Protein AF-A0A2V9VPA1-F1 (afdb_monomer)

Secondary structure (DSSP, 8-state):
-PPTT----SHHHHHTT----SS-SGGGTTGGGSHHHHHTT----SSSHHHHHHHHHTTSS-HHHHHHHHHHHHHHHHHTTTTTS---S----S-HHHHHHHHHHHHHH-EEEEEGGG--S--TTT-SEEEEESTTTSS---S-SGGG----S----HHHHHHHHHGGGSEEEEE--SPPTTT-GGG-SHHHHHHHHHHHHHHHHTSSEEEEEEE--TTTSBTTB--S-SSPSTTHHHHHHHHHHH-SSEEEEEE-SS----TTTTTT-SEEEE-----TTHHHHHHHHHHTSS------SSPBPSSGGGSTTTTTSS-BTTB---TTTT--THHHHHHHTPPPSB-TT--B-SS-EEEEEEEEE-SS--TT---EEEEEEEE-SSS-EEEEEEEEE--TT-SS---S-EEEEEEEEEE--

pLDDT: mean 95.78, std 4.37, range [66.31, 98.94]

Sequence (421 aa):
VSDWGSTYSSAATVNAGMDLEMPGGTPMEEWLKEPDTIAAGNGGGWLAPEKVLPEVRSGKISTATIDDNVGHILRVIFVSGQFDKPHTATGEIDTAKQRALARKASDESIVLLKNNGDILPLDPSKIHSLVVIGPNAAIARTGGGGSSLVVPKYSVSPLKGIQDRAGERVKVSYALGVSMEGEDPAKDTAEARTQLIEQAARAAATADAAVIVVGRSAKLESEDFDIKSLELPAGQDDLIDAVANANKNTVVVINAGGPVTMSRWIGKVPAVLDLWYGGEEGGNAIADVLFGDANPSGKLPVSFVKQWKDSPAYGHYPGENLQVDYAEGIYVGYRYFDKRNIEPLFPFGYGLSYTKFDYSDLKVSPDKVAPGQPVGVTLRVRNSGSRAGAEVVELYLHDAHSTVDRPIQELKGFRRVVLAP

Nearest PDB structures (foldseek):
  5wab-assembly1_A  TM=9.375E-01  e=1.633E-28  Bifidobacterium adolescentis ATCC 15703
  3u48-assembly1_A  TM=7.900E-01  e=9.984E-26  compost metagenome
  3u4a-assembly1_A  TM=7.963E-01  e=1.635E-25  compost metagenome
  5xxl-assembly1_B  TM=8.245E-01  e=5.176E-24  Bacteroides thetaiotaomicron VPI-5482
  5xxm-assembly1_A  TM=8.087E-01  e=5.468E-24  Bacteroides thetaiotaomicron VPI-5482

Mean predicted aligned error: 4.44 Å

Radius of gyration: 26.09 Å; Cα contacts (8 Å, |Δi|>4): 795; chains: 1; bounding box: 58×65×69 Å

Structure (mmCIF, N/CA/C/O backbone):
data_AF-A0A2V9VPA1-F1
#
_entry.id   AF-A0A2V9VPA1-F1
#
loop_
_atom_site.group_PDB
_atom_site.id
_atom_site.type_symbol
_atom_site.label_atom_id
_atom_site.label_alt_id
_atom_site.label_comp_id
_atom_site.label_asym_id
_atom_site.label_entity_id
_atom_site.label_seq_id
_atom_site.pdbx_PDB_ins_code
_atom_site.Cartn_x
_atom_site.Cartn_y
_atom_site.Cartn_z
_atom_site.occupancy
_atom_site.B_iso_or_equiv
_atom_site.auth_seq_id
_atom_site.auth_comp_id
_atom_site.auth_asym_id
_atom_site.auth_atom_id
_atom_site.pdbx_PDB_model_num
ATOM 1 N N . VAL A 1 1 ? 12.686 3.930 -23.909 1.00 93.88 1 VAL A N 1
ATOM 2 C CA . VAL A 1 1 ? 12.468 5.327 -23.458 1.00 93.88 1 VAL A CA 1
ATOM 3 C C . VAL A 1 1 ? 13.257 5.549 -22.178 1.00 93.88 1 VAL A C 1
ATOM 5 O O . VAL A 1 1 ? 13.336 4.604 -21.399 1.00 93.88 1 VAL A O 1
ATOM 8 N N . SER A 1 2 ? 13.877 6.715 -21.997 1.00 94.25 2 SER A N 1
ATOM 9 C CA . SER A 1 2 ? 14.605 7.058 -20.768 1.00 94.25 2 SER A CA 1
ATOM 10 C C . SER A 1 2 ? 13.653 7.540 -19.672 1.00 94.25 2 SER A C 1
ATOM 12 O O . SER A 1 2 ? 12.541 7.975 -19.969 1.00 94.25 2 SER A O 1
ATOM 14 N N . ASP A 1 3 ? 14.109 7.515 -18.421 1.00 92.81 3 ASP A N 1
ATOM 15 C CA . ASP A 1 3 ? 13.508 8.342 -17.370 1.00 92.81 3 ASP A CA 1
ATOM 16 C C . ASP A 1 3 ? 13.887 9.821 -17.576 1.00 92.81 3 ASP A C 1
ATOM 18 O O . ASP A 1 3 ? 14.811 10.114 -18.353 1.00 92.81 3 ASP A O 1
ATOM 22 N N . TRP A 1 4 ? 13.210 10.744 -16.893 1.00 90.38 4 TRP A N 1
ATOM 23 C CA . TRP A 1 4 ? 13.424 12.184 -17.030 1.00 90.38 4 TRP A CA 1
ATOM 24 C C . TRP A 1 4 ? 14.863 12.582 -16.683 1.00 90.38 4 TRP A C 1
ATOM 26 O O . TRP A 1 4 ? 15.338 12.377 -15.572 1.00 90.38 4 TRP A O 1
ATOM 36 N N . GLY A 1 5 ? 15.583 13.135 -17.663 1.00 88.56 5 GLY A N 1
ATOM 37 C CA . GLY A 1 5 ? 16.947 13.638 -17.479 1.00 88.56 5 GLY A CA 1
ATOM 38 C C . GLY A 1 5 ? 18.022 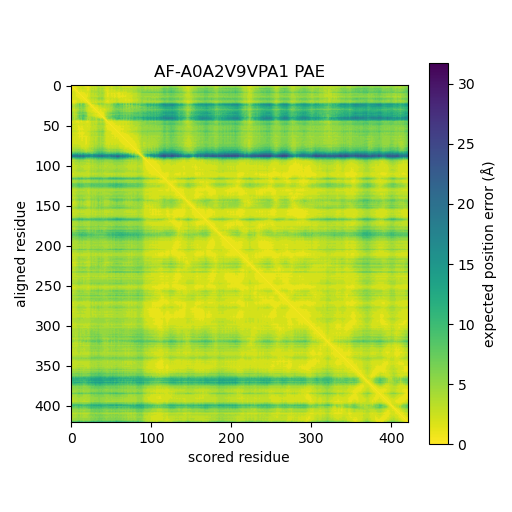12.550 -17.377 1.00 88.56 5 GLY A C 1
ATOM 39 O O . GLY A 1 5 ? 19.191 12.872 -17.186 1.00 88.56 5 GLY A O 1
ATOM 40 N N . SER A 1 6 ? 17.665 11.273 -17.553 1.00 90.94 6 SER A N 1
ATOM 41 C CA . SER A 1 6 ? 18.582 10.130 -17.379 1.00 90.94 6 SER A CA 1
ATOM 42 C C . SER A 1 6 ? 19.432 9.794 -18.617 1.00 90.94 6 SER A C 1
ATOM 44 O O . SER A 1 6 ? 20.122 8.772 -18.658 1.00 90.94 6 SER A O 1
ATOM 46 N N . THR A 1 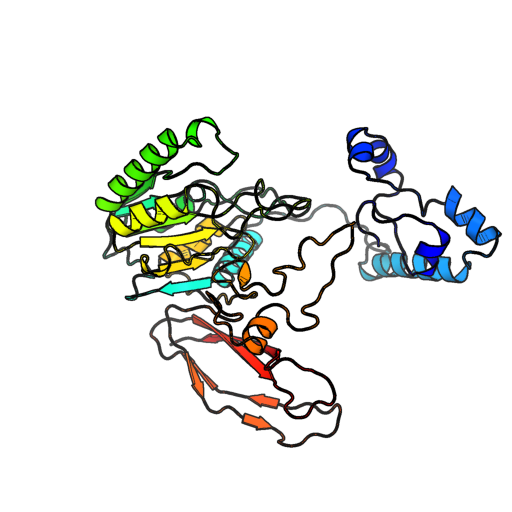7 ? 19.397 10.641 -19.649 1.00 92.06 7 THR A N 1
ATOM 47 C CA . THR A 1 7 ? 20.222 10.480 -20.852 1.00 92.06 7 THR A CA 1
ATOM 48 C C . THR A 1 7 ? 21.462 11.369 -20.762 1.00 92.06 7 THR A C 1
ATOM 50 O O . THR A 1 7 ? 21.348 12.556 -20.478 1.00 92.06 7 THR A O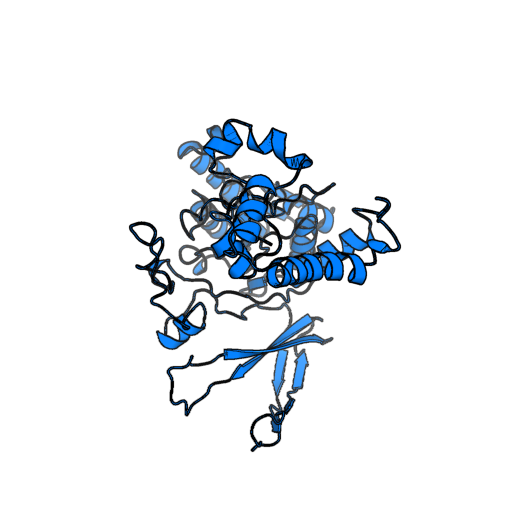 1
ATOM 53 N N . TYR A 1 8 ? 22.648 10.804 -21.030 1.00 90.88 8 TYR A N 1
ATOM 54 C CA . TYR A 1 8 ? 23.942 11.501 -20.886 1.00 90.88 8 TYR A CA 1
ATOM 55 C C . TYR A 1 8 ? 24.895 11.321 -22.077 1.00 90.88 8 TYR A C 1
ATOM 57 O O . TYR A 1 8 ? 26.062 11.707 -22.014 1.00 90.88 8 TYR A O 1
ATOM 65 N N . SER A 1 9 ? 24.440 10.685 -23.159 1.00 94.75 9 SER A N 1
ATOM 66 C CA . SER A 1 9 ? 25.251 10.471 -24.358 1.00 94.75 9 SER A CA 1
ATOM 67 C C . SER A 1 9 ? 24.378 10.253 -25.593 1.00 94.75 9 SER A C 1
ATOM 69 O O . SER A 1 9 ? 23.192 9.960 -25.472 1.00 94.75 9 SER A O 1
ATOM 71 N N . SER A 1 10 ? 24.975 10.373 -26.777 1.00 95.31 10 SER A N 1
ATOM 72 C CA . SER A 1 10 ? 24.297 10.138 -28.055 1.00 95.31 10 SER A CA 1
ATOM 73 C C . SER A 1 10 ? 24.556 8.698 -28.531 1.00 95.31 10 SER A C 1
ATOM 75 O O . SER A 1 10 ? 23.767 7.808 -28.222 1.00 95.31 10 SER A O 1
ATOM 77 N N . ALA A 1 11 ? 25.684 8.409 -29.188 1.00 97.06 11 ALA A N 1
ATOM 78 C CA . ALA A 1 11 ? 25.934 7.114 -29.827 1.00 97.06 11 ALA A CA 1
ATOM 79 C C . ALA A 1 11 ? 25.907 5.935 -28.861 1.00 97.06 11 ALA A C 1
ATOM 81 O O . ALA A 1 11 ? 25.334 4.901 -29.191 1.00 97.06 11 ALA A O 1
ATOM 82 N N . ALA A 1 12 ? 26.509 6.067 -27.676 1.00 97.31 12 ALA A N 1
ATOM 83 C CA . ALA A 1 12 ? 26.502 4.979 -26.702 1.00 97.31 12 ALA A CA 1
ATOM 84 C C . ALA A 1 12 ? 25.074 4.669 -26.228 1.00 97.31 12 ALA A C 1
ATOM 86 O O . ALA A 1 12 ? 24.706 3.502 -26.155 1.00 97.31 12 ALA A O 1
ATOM 87 N N . THR A 1 13 ? 24.248 5.692 -26.000 1.00 95.94 13 THR A N 1
ATOM 88 C CA . THR A 1 13 ? 22.843 5.522 -25.615 1.00 95.94 13 THR A CA 1
ATOM 89 C C . THR A 1 13 ? 21.992 4.931 -26.746 1.00 95.94 13 THR A C 1
ATOM 91 O O . THR A 1 13 ? 21.257 3.974 -26.509 1.00 95.94 13 THR A O 1
ATOM 94 N N . VAL A 1 14 ? 22.125 5.429 -27.981 1.00 96.56 14 VAL A N 1
ATOM 95 C CA . VAL A 1 14 ? 21.390 4.895 -29.146 1.00 96.56 14 VAL A CA 1
ATOM 96 C C . VAL A 1 14 ? 21.765 3.438 -29.409 1.00 96.56 14 VAL A C 1
ATOM 98 O O . VAL A 1 14 ? 20.887 2.590 -29.546 1.00 96.56 14 VAL A O 1
ATOM 101 N N . ASN A 1 15 ? 23.063 3.123 -29.423 1.00 97.50 15 ASN A N 1
ATOM 102 C CA . ASN A 1 15 ? 23.553 1.767 -29.678 1.00 97.50 15 ASN A CA 1
ATOM 103 C C . ASN A 1 15 ? 23.253 0.791 -28.527 1.00 97.50 15 ASN A C 1
ATOM 105 O O . ASN A 1 15 ? 23.261 -0.417 -28.748 1.00 97.50 15 ASN A O 1
ATOM 109 N N . ALA A 1 16 ? 22.983 1.292 -27.317 1.00 96.25 16 ALA A N 1
ATOM 110 C CA . ALA A 1 16 ? 22.513 0.483 -26.194 1.00 96.25 16 ALA A CA 1
ATOM 111 C C . ALA A 1 16 ? 21.010 0.138 -26.279 1.00 96.25 16 ALA A C 1
ATOM 113 O O . ALA A 1 16 ? 20.519 -0.602 -25.429 1.00 96.25 16 ALA A O 1
ATOM 114 N N . GLY A 1 17 ? 20.287 0.645 -27.287 1.00 94.69 17 GLY A N 1
ATOM 115 C CA . GLY A 1 17 ? 18.868 0.349 -27.512 1.00 94.69 17 GLY A CA 1
ATOM 116 C C . GLY A 1 17 ? 17.899 1.351 -26.878 1.00 94.69 17 GLY A C 1
ATOM 117 O O . GLY A 1 17 ? 16.741 1.020 -26.642 1.00 94.69 17 GLY A O 1
ATOM 118 N N . MET A 1 18 ? 18.343 2.572 -26.563 1.00 94.69 18 MET A N 1
ATOM 119 C CA . MET A 1 18 ? 17.433 3.629 -26.116 1.00 94.69 18 MET A CA 1
ATOM 120 C C . MET A 1 18 ? 16.715 4.259 -27.317 1.00 94.69 18 MET A C 1
ATOM 122 O O . MET A 1 18 ? 17.329 4.981 -28.103 1.00 94.69 18 MET A O 1
ATOM 126 N N . ASP A 1 19 ? 15.404 4.035 -27.429 1.00 95.12 19 ASP A N 1
ATOM 127 C CA . ASP A 1 19 ? 14.632 4.553 -28.569 1.00 95.12 19 ASP A CA 1
ATOM 128 C C . ASP A 1 19 ? 14.269 6.045 -28.453 1.00 95.12 19 ASP A C 1
ATOM 130 O O . ASP A 1 19 ? 14.193 6.748 -29.456 1.00 95.12 19 ASP A O 1
ATOM 134 N N . LEU A 1 20 ? 14.005 6.528 -27.233 1.00 94.50 20 LEU A N 1
ATOM 135 C CA . LEU A 1 20 ? 13.420 7.849 -26.973 1.00 94.50 20 LEU A CA 1
ATOM 136 C C . LEU A 1 20 ? 14.001 8.461 -25.695 1.00 94.50 20 LEU A C 1
ATOM 138 O O . LEU A 1 20 ? 13.958 7.827 -24.640 1.00 94.50 20 LEU A O 1
ATOM 142 N N . GLU A 1 21 ? 14.500 9.690 -25.795 1.00 93.38 21 GLU A N 1
ATOM 143 C CA . GLU A 1 21 ? 14.953 10.510 -24.667 1.00 93.38 21 GLU A CA 1
ATOM 144 C C . GLU A 1 21 ? 13.780 11.290 -24.069 1.00 93.38 21 GLU A C 1
ATOM 146 O O . GLU A 1 21 ? 12.979 11.879 -24.797 1.00 93.38 21 GLU A O 1
ATOM 151 N N . MET A 1 22 ? 13.714 11.311 -22.740 1.00 93.38 22 MET A N 1
ATOM 152 C CA . MET A 1 22 ? 12.767 12.096 -21.959 1.00 93.38 22 MET A CA 1
ATOM 153 C C . MET A 1 22 ? 13.523 12.913 -20.900 1.00 93.38 22 MET A C 1
ATOM 155 O O . MET A 1 22 ? 14.440 12.387 -20.267 1.00 93.38 22 MET A O 1
ATOM 159 N N . PRO A 1 23 ? 13.139 14.175 -20.664 1.00 90.62 23 PRO A N 1
ATOM 160 C CA . PRO A 1 23 ? 12.239 14.972 -21.493 1.00 90.62 23 PRO A CA 1
ATOM 161 C C . PRO A 1 23 ? 12.897 15.359 -22.825 1.00 90.62 23 PRO A C 1
ATOM 163 O O . PRO A 1 23 ? 14.118 15.443 -22.941 1.00 90.62 23 PRO A O 1
ATOM 166 N N . GLY A 1 24 ? 12.083 15.633 -23.841 1.00 85.12 24 GLY A N 1
ATOM 167 C CA . GLY A 1 24 ? 12.592 16.013 -25.153 1.00 85.12 24 GLY A CA 1
ATOM 168 C C . GLY A 1 24 ? 11.516 16.547 -26.091 1.00 85.12 24 GLY A C 1
ATOM 169 O O . GLY A 1 24 ? 10.320 16.491 -25.805 1.00 85.12 24 GLY A O 1
ATOM 170 N N . GLY A 1 25 ? 11.967 17.064 -27.233 1.00 81.69 25 GLY A N 1
ATOM 171 C CA . GLY A 1 25 ? 11.111 17.662 -28.254 1.00 81.69 25 GLY A CA 1
ATOM 172 C C . GLY A 1 25 ? 10.679 19.098 -27.945 1.00 81.69 25 GLY A C 1
ATOM 173 O O . GLY A 1 25 ? 10.840 19.605 -26.837 1.00 81.69 25 GLY A O 1
ATOM 174 N N . THR A 1 26 ? 10.090 19.745 -28.952 1.00 83.19 26 THR A N 1
ATOM 175 C CA . THR A 1 26 ? 9.704 21.166 -28.920 1.00 83.19 26 THR A CA 1
ATOM 176 C C . THR A 1 26 ? 8.839 21.574 -27.720 1.00 83.19 26 THR A C 1
ATOM 178 O O . THR A 1 26 ? 9.097 22.640 -27.165 1.00 83.19 26 THR A O 1
ATOM 181 N N . PRO A 1 27 ? 7.860 20.770 -27.248 1.00 86.00 27 PRO A N 1
ATOM 182 C CA . PRO A 1 27 ? 7.058 21.148 -26.081 1.00 86.00 27 PRO A CA 1
ATOM 183 C C . PRO A 1 27 ? 7.864 21.329 -24.788 1.00 86.00 27 PRO A C 1
ATOM 185 O O . PRO A 1 27 ? 7.416 22.048 -23.900 1.00 86.00 27 PRO A O 1
ATOM 188 N N . MET A 1 28 ? 9.034 20.692 -24.678 1.00 89.50 28 MET A N 1
ATOM 189 C CA . MET A 1 28 ? 9.856 20.713 -23.465 1.00 89.50 28 MET A CA 1
ATOM 190 C C . MET A 1 28 ? 10.986 21.750 -23.513 1.00 89.50 28 MET A C 1
ATOM 192 O O . MET A 1 28 ? 11.668 21.938 -22.511 1.00 89.50 28 MET A O 1
ATOM 196 N N . GLU A 1 29 ? 11.197 22.438 -24.642 1.00 86.50 29 GLU A N 1
ATOM 197 C CA . GLU A 1 29 ? 12.330 23.359 -24.825 1.00 86.50 29 GLU A CA 1
ATOM 198 C C . GLU A 1 29 ? 12.322 24.538 -23.849 1.00 86.50 29 GLU A C 1
ATOM 200 O O . GLU A 1 29 ? 13.379 24.915 -23.350 1.00 86.50 29 GLU A O 1
ATOM 205 N N . GLU A 1 30 ? 11.158 25.131 -23.577 1.00 89.25 30 GLU A N 1
ATOM 206 C CA . GLU A 1 30 ? 11.059 26.249 -22.629 1.00 89.25 30 GLU A CA 1
ATOM 207 C C . GLU A 1 30 ? 11.243 25.775 -21.189 1.00 89.25 30 GLU A C 1
ATOM 209 O O . GLU A 1 30 ? 12.017 26.372 -20.445 1.00 89.25 30 GLU A O 1
ATOM 214 N N . TRP A 1 31 ? 10.630 24.645 -20.828 1.00 89.50 31 TRP A N 1
ATOM 215 C CA . TRP A 1 31 ? 10.780 24.048 -19.502 1.00 89.50 31 TRP A CA 1
ATOM 216 C C . TRP A 1 31 ? 12.240 23.674 -19.198 1.00 89.50 31 TRP A C 1
ATOM 218 O O . TRP A 1 31 ? 12.728 23.927 -18.100 1.00 89.50 31 TRP A O 1
ATOM 228 N N . LEU A 1 32 ? 12.978 23.156 -20.188 1.00 88.50 32 LEU A N 1
ATOM 229 C CA . LEU A 1 32 ? 14.410 22.844 -20.077 1.00 88.50 32 LEU A CA 1
ATOM 230 C C . LEU A 1 32 ? 15.304 24.079 -19.859 1.00 88.50 32 LEU A C 1
ATOM 232 O O . LEU A 1 32 ? 16.448 23.929 -19.433 1.00 88.50 32 LEU A O 1
ATOM 236 N N . LYS A 1 33 ? 14.816 25.290 -20.157 1.00 89.06 33 LYS A N 1
ATOM 237 C CA . LYS A 1 33 ? 15.540 26.553 -19.927 1.00 89.06 33 LYS A CA 1
ATOM 238 C C . LYS A 1 33 ? 15.224 27.173 -18.566 1.00 89.06 33 LYS A C 1
ATOM 240 O O . LYS A 1 33 ? 15.886 28.141 -18.186 1.00 89.06 33 LYS A O 1
ATOM 245 N N . GLU A 1 34 ? 14.221 26.666 -17.851 1.00 92.06 34 GLU A N 1
ATOM 246 C CA . GLU A 1 34 ? 13.852 27.199 -16.543 1.00 92.06 34 GLU A CA 1
ATOM 247 C C . GLU A 1 34 ? 15.002 26.995 -15.538 1.00 92.06 34 GLU A C 1
ATOM 249 O O . GLU A 1 34 ? 15.581 25.905 -15.477 1.00 92.06 34 GLU A O 1
ATOM 254 N N . PRO A 1 35 ? 15.351 28.017 -14.729 1.00 91.12 35 PRO A N 1
ATOM 255 C CA . PRO A 1 35 ? 16.440 27.911 -13.760 1.00 91.12 35 PRO A CA 1
ATOM 256 C C . PRO A 1 35 ? 16.285 26.739 -12.789 1.00 91.12 35 PRO A C 1
ATOM 258 O O . PRO A 1 35 ? 17.274 26.077 -12.487 1.00 91.12 35 PRO A O 1
ATOM 261 N N . ASP A 1 36 ? 15.058 26.460 -12.343 1.00 86.88 36 ASP A N 1
ATOM 262 C CA . ASP A 1 36 ? 14.770 25.374 -11.403 1.00 86.88 36 ASP A CA 1
ATOM 263 C C . ASP A 1 36 ? 14.970 23.999 -12.055 1.00 86.88 36 ASP A C 1
ATOM 265 O O . ASP A 1 36 ? 15.561 23.110 -11.446 1.00 86.88 36 ASP A O 1
ATOM 269 N N . THR A 1 37 ? 14.572 23.841 -13.321 1.00 84.12 37 THR A N 1
ATOM 270 C CA . THR A 1 37 ? 14.819 22.625 -14.111 1.00 84.12 37 THR A CA 1
ATOM 271 C C . THR A 1 37 ? 16.316 22.354 -14.243 1.00 84.12 37 THR A C 1
ATOM 273 O O . THR A 1 37 ? 16.776 21.243 -13.974 1.00 84.12 37 THR A O 1
ATOM 276 N N . ILE A 1 38 ? 17.090 23.386 -14.588 1.00 82.56 38 ILE A N 1
ATOM 277 C CA . ILE A 1 38 ? 18.551 23.296 -14.699 1.00 82.56 38 ILE A CA 1
ATOM 278 C C . ILE A 1 38 ? 19.176 22.970 -13.336 1.00 82.56 38 ILE A C 1
ATOM 280 O O . ILE A 1 38 ? 20.058 22.116 -13.249 1.00 82.56 38 ILE A O 1
ATOM 284 N N . ALA A 1 39 ? 18.720 23.626 -12.265 1.00 83.88 39 ALA A N 1
ATOM 285 C CA . ALA A 1 39 ? 19.216 23.404 -10.909 1.00 83.88 39 ALA A CA 1
ATOM 286 C C . ALA A 1 39 ? 18.921 21.985 -10.399 1.00 83.88 39 ALA A C 1
ATOM 288 O O . ALA A 1 39 ? 19.758 21.406 -9.709 1.00 83.88 39 ALA A O 1
ATOM 289 N N . ALA A 1 40 ? 17.783 21.405 -10.788 1.00 77.88 40 ALA A N 1
ATOM 290 C CA . ALA A 1 40 ? 17.419 20.016 -10.511 1.00 77.88 40 ALA A CA 1
ATOM 291 C C . ALA A 1 40 ? 18.216 18.992 -11.349 1.00 77.88 40 ALA A C 1
ATOM 293 O O . ALA A 1 40 ? 17.992 17.792 -11.230 1.00 77.88 40 ALA A O 1
ATOM 294 N N . GLY A 1 41 ? 19.134 19.442 -12.213 1.00 75.12 41 GLY A N 1
ATOM 295 C CA . GLY A 1 41 ? 19.945 18.567 -13.061 1.00 75.12 41 GLY A CA 1
ATOM 296 C C . GLY A 1 41 ? 19.174 17.943 -14.225 1.00 75.12 41 GLY A C 1
ATOM 297 O O . GLY A 1 41 ? 19.706 17.063 -14.903 1.00 75.12 41 GLY A O 1
ATOM 298 N N . ASN A 1 42 ? 17.946 18.401 -14.486 1.00 79.56 42 ASN A N 1
ATOM 299 C CA . ASN A 1 42 ? 17.180 17.956 -15.637 1.00 79.56 42 ASN A CA 1
ATOM 300 C C . ASN A 1 42 ? 17.826 18.487 -16.917 1.00 79.56 42 ASN A C 1
ATOM 302 O O . ASN A 1 42 ? 18.159 19.667 -17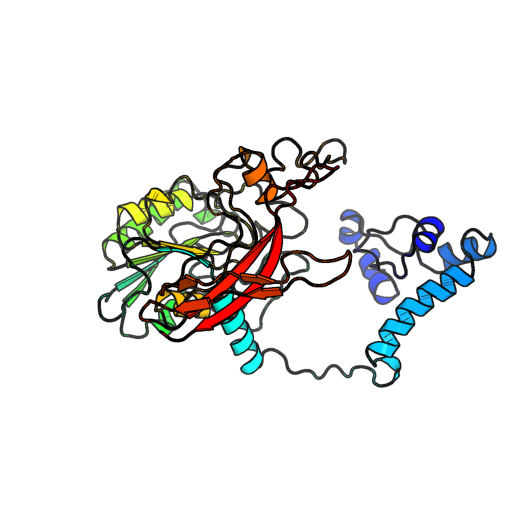.044 1.00 79.56 42 ASN A O 1
ATOM 306 N N . GLY A 1 43 ? 17.989 17.598 -17.887 1.00 79.50 43 GLY A N 1
ATOM 307 C CA . GLY A 1 43 ? 18.583 17.910 -19.175 1.00 79.50 43 GLY A CA 1
ATOM 308 C C . GLY A 1 43 ? 17.925 17.114 -20.289 1.00 79.50 43 GLY A C 1
ATOM 309 O O . GLY A 1 43 ? 17.175 16.172 -20.046 1.00 79.50 43 GLY A O 1
ATOM 310 N N . GLY A 1 44 ? 18.217 17.509 -21.521 1.00 84.94 44 GLY A N 1
ATOM 311 C CA . GLY A 1 44 ? 17.732 16.825 -22.709 1.00 84.94 44 GLY A CA 1
ATOM 312 C C . GLY A 1 44 ? 18.542 17.189 -23.947 1.00 84.94 44 GLY A C 1
ATOM 313 O O . GLY A 1 44 ? 19.518 17.948 -23.894 1.00 84.94 44 GLY A O 1
ATOM 314 N N . GLY A 1 45 ? 18.122 16.650 -25.086 1.00 88.12 45 GLY A N 1
ATOM 315 C CA . GLY A 1 45 ? 18.721 16.925 -26.384 1.00 88.12 45 GLY A CA 1
ATOM 316 C C . GLY A 1 45 ? 20.000 16.136 -26.647 1.00 88.12 45 GLY A C 1
ATOM 317 O O . GLY A 1 45 ? 20.811 16.537 -27.479 1.00 88.12 45 GLY A O 1
ATOM 318 N N . TRP A 1 46 ? 20.245 15.036 -25.936 1.00 92.06 46 TRP A N 1
ATOM 319 C CA . TRP A 1 46 ? 21.276 14.064 -26.304 1.00 92.06 46 TRP A CA 1
ATOM 320 C C . TRP A 1 46 ? 20.895 13.282 -27.552 1.00 92.06 46 TRP A C 1
ATOM 322 O O . TRP A 1 46 ? 21.765 12.992 -28.374 1.00 92.06 46 TRP A O 1
ATOM 332 N N . LEU A 1 47 ? 19.608 13.002 -27.736 1.00 93.38 47 LEU A N 1
ATOM 333 C CA . LEU A 1 47 ? 19.085 12.336 -28.923 1.00 93.38 47 LEU A CA 1
ATOM 334 C C . LEU A 1 47 ? 18.496 13.322 -29.941 1.00 93.38 47 LEU A C 1
ATOM 336 O O . LEU A 1 47 ? 17.780 12.926 -30.860 1.00 93.38 47 LEU A O 1
ATOM 340 N N . ALA A 1 48 ? 18.828 14.608 -29.816 1.00 90.81 48 ALA A N 1
ATOM 341 C CA . ALA A 1 48 ? 18.430 15.616 -30.783 1.00 90.81 48 ALA A CA 1
ATOM 342 C C . ALA A 1 48 ? 19.210 15.479 -32.111 1.00 90.81 48 ALA A C 1
ATOM 344 O O . ALA A 1 48 ? 20.371 15.035 -32.114 1.00 90.81 48 ALA A O 1
ATOM 345 N N . PRO A 1 49 ? 18.609 15.864 -33.256 1.00 91.69 49 PRO A N 1
ATOM 346 C CA . PRO A 1 49 ? 19.212 15.688 -34.579 1.00 91.69 49 PRO A CA 1
ATOM 347 C C . PRO A 1 49 ? 20.633 16.251 -34.703 1.00 91.69 49 PRO A C 1
ATOM 349 O O . PRO A 1 49 ? 21.492 15.642 -35.339 1.00 91.69 49 PRO A O 1
ATOM 352 N N . GLU A 1 50 ? 20.910 17.391 -34.079 1.00 92.38 50 GLU A N 1
ATOM 353 C CA . GLU A 1 50 ? 22.203 18.071 -34.089 1.00 92.38 50 GLU A CA 1
ATOM 354 C C . GLU A 1 50 ? 23.334 17.267 -33.440 1.00 92.38 50 GLU A C 1
ATOM 356 O O . GLU A 1 50 ? 24.489 17.459 -33.819 1.00 92.38 50 GLU A O 1
ATOM 361 N N . LYS A 1 51 ? 23.027 16.341 -32.521 1.00 93.38 51 LYS A N 1
ATOM 362 C CA . LYS A 1 51 ? 24.019 15.443 -31.909 1.00 93.38 51 LYS A CA 1
ATOM 363 C C . LYS A 1 51 ? 24.042 14.065 -32.565 1.00 93.38 51 LYS A C 1
ATOM 365 O O . LYS A 1 51 ? 25.119 13.530 -32.818 1.00 93.38 51 LYS A O 1
ATOM 370 N N . VAL A 1 52 ? 22.877 13.522 -32.922 1.00 95.62 52 VAL A N 1
ATOM 371 C CA . VAL A 1 52 ? 22.762 12.172 -33.502 1.00 95.62 52 VAL A CA 1
ATOM 372 C C . VAL A 1 52 ? 23.224 12.129 -34.961 1.00 95.62 52 VAL A C 1
ATOM 374 O O . VAL A 1 52 ? 23.961 11.225 -35.355 1.00 95.62 52 VAL A O 1
ATOM 377 N N . LEU A 1 53 ? 22.854 13.110 -35.793 1.00 96.62 53 LEU A N 1
ATOM 378 C CA . LEU A 1 53 ? 23.193 13.085 -37.223 1.00 96.62 53 LEU A CA 1
ATOM 379 C C . LEU A 1 53 ? 24.708 13.117 -37.498 1.00 96.62 53 LEU A C 1
ATOM 381 O O . LEU A 1 53 ? 25.147 12.392 -38.394 1.00 96.62 53 LEU A O 1
ATOM 385 N N . PRO A 1 54 ? 25.540 13.913 -36.793 1.00 97.94 54 PRO A N 1
ATOM 386 C CA . PRO A 1 54 ? 26.996 13.818 -36.925 1.00 97.94 54 PRO A CA 1
ATOM 387 C C . PRO A 1 54 ? 27.551 12.427 -36.589 1.00 97.94 54 PRO A C 1
ATOM 389 O O . PRO A 1 54 ? 28.504 11.964 -37.220 1.00 97.94 54 PRO A O 1
ATOM 392 N N . GLU A 1 55 ? 26.956 11.735 -35.623 1.00 97.94 55 GLU A N 1
ATOM 393 C CA . GLU A 1 55 ? 27.386 10.397 -35.216 1.00 97.94 55 GLU A CA 1
ATOM 394 C C . GLU A 1 55 ? 26.963 9.314 -36.207 1.00 97.94 55 GLU A C 1
ATOM 396 O O . GLU A 1 55 ? 27.743 8.401 -36.474 1.00 97.94 55 GLU A O 1
ATOM 401 N N . VAL A 1 56 ? 25.810 9.474 -36.859 1.00 97.88 56 VAL A N 1
ATOM 402 C CA . VAL A 1 56 ? 25.433 8.653 -38.019 1.00 97.88 56 VAL A CA 1
ATOM 403 C C . VAL A 1 56 ? 26.395 8.889 -39.186 1.00 97.88 56 VAL A C 1
ATOM 405 O O . VAL A 1 56 ? 26.942 7.943 -39.748 1.00 97.88 56 VAL A O 1
ATOM 408 N N . ARG A 1 57 ? 26.679 10.155 -39.531 1.00 97.94 57 ARG A N 1
ATOM 409 C CA . ARG A 1 57 ? 27.598 10.504 -40.636 1.00 97.94 57 ARG A CA 1
ATOM 410 C C . ARG A 1 57 ? 29.023 10.002 -40.416 1.00 97.94 57 ARG A C 1
ATOM 412 O O . ARG A 1 57 ? 29.700 9.662 -41.380 1.00 97.94 57 ARG A O 1
ATOM 419 N N . SER A 1 58 ? 29.480 9.979 -39.167 1.00 97.69 58 SER A N 1
ATOM 420 C CA . SER A 1 58 ? 30.799 9.448 -38.800 1.00 97.69 58 SER A CA 1
ATOM 421 C C . SER A 1 58 ? 30.819 7.927 -38.611 1.00 97.69 58 SER A C 1
ATOM 423 O O . SER A 1 58 ? 31.883 7.374 -38.346 1.00 97.69 58 SER A O 1
ATOM 425 N N . GLY A 1 59 ? 29.676 7.246 -38.754 1.00 97.69 59 GLY A N 1
ATOM 426 C CA . GLY A 1 59 ? 29.561 5.792 -38.622 1.00 97.69 59 GLY A CA 1
ATOM 427 C C . GLY A 1 59 ? 29.567 5.276 -37.180 1.00 97.69 59 GLY A C 1
ATOM 428 O O . GLY A 1 59 ? 29.628 4.068 -36.974 1.00 97.69 59 GLY A O 1
ATOM 429 N N . LYS A 1 60 ? 29.497 6.162 -36.176 1.00 98.31 60 LYS A N 1
ATOM 430 C CA . LYS A 1 60 ? 29.370 5.782 -34.757 1.00 98.31 60 LYS A CA 1
ATOM 431 C C . LYS A 1 60 ? 27.988 5.220 -34.425 1.00 98.31 60 LYS A C 1
ATOM 433 O O . LYS A 1 60 ? 27.859 4.449 -33.479 1.00 98.31 60 LYS A O 1
ATOM 438 N N . ILE A 1 61 ? 26.975 5.610 -35.193 1.00 98.44 61 ILE A N 1
ATOM 439 C CA . ILE A 1 61 ? 25.626 5.044 -35.157 1.00 98.44 61 ILE A CA 1
ATOM 440 C C . ILE A 1 61 ? 25.317 4.542 -36.564 1.00 98.44 61 ILE A C 1
ATOM 442 O O . ILE A 1 61 ? 25.531 5.260 -37.542 1.00 98.44 61 ILE A O 1
ATOM 446 N N . SER A 1 62 ? 24.816 3.316 -36.688 1.00 98.19 62 SER A N 1
ATOM 447 C CA . SER A 1 62 ? 24.399 2.803 -37.993 1.00 98.19 62 SER A CA 1
ATOM 448 C C . SER A 1 62 ? 22.998 3.307 -38.354 1.00 98.19 62 SER A C 1
ATOM 450 O O . SER A 1 62 ? 22.144 3.455 -37.480 1.00 98.19 62 SER A O 1
ATOM 452 N N . THR A 1 63 ? 22.722 3.528 -39.643 1.00 97.38 63 THR A N 1
ATOM 453 C CA . THR A 1 63 ? 21.356 3.841 -40.100 1.00 97.38 63 THR A CA 1
ATOM 454 C C . THR A 1 63 ? 20.373 2.740 -39.708 1.00 97.38 63 THR A C 1
ATOM 456 O O . THR A 1 63 ? 19.284 3.051 -39.253 1.00 97.38 63 THR A O 1
ATOM 459 N N . ALA A 1 64 ? 20.790 1.472 -39.769 1.00 98.06 64 ALA A N 1
ATOM 460 C CA . ALA A 1 64 ? 19.957 0.348 -39.349 1.00 98.06 64 ALA A CA 1
ATOM 461 C C . ALA A 1 64 ? 19.566 0.418 -37.859 1.00 98.06 64 ALA A C 1
ATOM 463 O O . ALA A 1 64 ? 18.444 0.071 -37.515 1.00 98.06 64 ALA A O 1
ATOM 464 N N . THR A 1 65 ? 20.457 0.901 -36.984 1.00 98.06 65 THR A N 1
ATOM 465 C CA . THR A 1 65 ? 20.150 1.127 -35.558 1.00 98.06 65 THR A CA 1
ATOM 466 C C . THR A 1 65 ? 19.094 2.217 -35.390 1.00 98.06 65 THR A C 1
ATOM 468 O O . THR A 1 65 ? 18.169 2.064 -34.601 1.00 98.06 65 THR A O 1
ATOM 471 N N . ILE A 1 66 ? 19.201 3.310 -36.152 1.00 96.69 66 ILE A N 1
ATOM 472 C CA . ILE A 1 66 ? 18.184 4.370 -36.142 1.00 96.69 66 ILE A CA 1
ATOM 473 C C . ILE A 1 66 ? 16.844 3.839 -36.658 1.00 96.69 66 ILE A C 1
ATOM 475 O O . ILE A 1 66 ? 15.815 4.094 -36.035 1.00 96.69 66 ILE A O 1
ATOM 479 N N . ASP A 1 67 ? 16.854 3.082 -37.755 1.00 97.38 67 ASP A N 1
ATOM 480 C CA . ASP A 1 67 ? 15.646 2.504 -38.345 1.00 97.38 67 ASP A CA 1
ATOM 481 C C . ASP A 1 67 ? 14.944 1.540 -37.375 1.00 97.38 67 ASP A C 1
ATOM 483 O O . ASP A 1 67 ? 13.716 1.564 -37.283 1.00 97.38 67 ASP A O 1
ATOM 487 N N . ASP A 1 68 ? 15.697 0.732 -36.619 1.00 97.56 68 ASP A N 1
ATOM 488 C CA . ASP A 1 68 ? 15.145 -0.180 -35.609 1.00 97.56 68 ASP A CA 1
ATOM 489 C C . ASP A 1 68 ? 14.497 0.590 -34.446 1.00 97.56 68 ASP A C 1
ATOM 491 O O . ASP A 1 68 ? 13.318 0.381 -34.145 1.00 97.56 68 ASP A O 1
ATOM 495 N N . ASN A 1 69 ? 15.209 1.571 -33.875 1.00 96.25 69 ASN A N 1
ATOM 496 C CA . ASN A 1 69 ? 14.700 2.402 -32.778 1.00 96.25 69 ASN A CA 1
ATOM 497 C C . ASN A 1 69 ? 13.430 3.175 -33.185 1.00 96.25 69 ASN A C 1
ATOM 499 O O . ASN A 1 69 ? 12.428 3.201 -32.464 1.00 96.25 69 ASN A O 1
ATOM 503 N N . VAL A 1 70 ? 13.428 3.775 -34.381 1.00 95.88 70 VAL A N 1
ATOM 504 C CA . VAL A 1 70 ? 12.239 4.442 -34.940 1.00 95.88 70 VAL A CA 1
ATOM 505 C C . VAL A 1 70 ? 11.124 3.426 -35.195 1.00 95.88 70 VAL A C 1
ATOM 507 O O . VAL A 1 70 ? 9.959 3.696 -34.894 1.00 95.88 70 VAL A O 1
ATOM 510 N N . GLY A 1 71 ? 11.465 2.240 -35.699 1.00 97.25 71 GLY A N 1
ATOM 511 C CA . GLY A 1 71 ? 10.538 1.133 -35.907 1.00 97.25 71 GLY A CA 1
ATOM 512 C C . GLY A 1 71 ? 9.805 0.719 -34.629 1.00 97.25 71 GLY A C 1
ATOM 513 O O . GLY A 1 71 ? 8.596 0.479 -34.682 1.00 97.25 71 GLY A O 1
ATOM 514 N N . HIS A 1 72 ? 10.480 0.693 -33.476 1.00 97.00 72 HIS A N 1
ATOM 515 C CA . HIS A 1 72 ? 9.856 0.425 -32.175 1.00 97.00 72 HIS A CA 1
ATOM 516 C C . HIS A 1 72 ? 8.827 1.488 -31.783 1.00 97.00 72 HIS A C 1
ATOM 518 O O . HIS A 1 72 ? 7.703 1.140 -31.409 1.00 97.00 72 HIS A O 1
ATOM 524 N N . ILE A 1 73 ? 9.166 2.771 -31.928 1.00 95.69 73 ILE A N 1
ATOM 525 C CA . ILE A 1 73 ? 8.248 3.879 -31.622 1.00 95.69 73 ILE A CA 1
ATOM 526 C C . ILE A 1 73 ? 7.024 3.818 -32.538 1.00 95.69 73 ILE A C 1
ATOM 528 O O . ILE A 1 73 ? 5.883 3.847 -32.070 1.00 95.69 73 ILE A O 1
ATOM 532 N N . LEU A 1 74 ? 7.247 3.669 -33.846 1.00 96.19 74 LEU A N 1
ATOM 533 C CA . LEU A 1 74 ? 6.166 3.557 -34.820 1.00 96.19 74 LEU A CA 1
ATOM 534 C C . LEU A 1 74 ? 5.287 2.340 -34.530 1.00 96.19 74 LEU A C 1
ATOM 536 O O . LEU A 1 74 ? 4.065 2.462 -34.561 1.00 96.19 74 LEU A O 1
ATOM 540 N N . ARG A 1 75 ? 5.869 1.186 -34.179 1.00 96.31 75 ARG A N 1
ATOM 541 C CA . ARG A 1 75 ? 5.106 -0.015 -33.807 1.00 96.31 75 ARG A CA 1
ATOM 542 C C . ARG A 1 75 ? 4.136 0.268 -32.661 1.00 96.31 75 ARG A C 1
ATOM 544 O O . ARG A 1 75 ? 2.993 -0.172 -32.746 1.00 96.31 75 ARG A O 1
ATOM 551 N N . VAL A 1 76 ? 4.542 1.014 -31.632 1.00 95.31 76 VAL A N 1
ATOM 552 C CA . VAL A 1 76 ? 3.641 1.406 -30.532 1.00 95.31 76 VAL A CA 1
ATOM 553 C C . VAL A 1 76 ? 2.504 2.300 -31.040 1.00 95.31 76 VAL A C 1
ATOM 555 O O . VAL A 1 76 ? 1.344 2.069 -30.694 1.00 95.31 76 VAL A O 1
ATOM 558 N N . ILE A 1 77 ? 2.794 3.269 -31.913 1.00 93.81 77 ILE A N 1
ATOM 559 C CA . ILE A 1 77 ? 1.780 4.150 -32.524 1.00 93.81 77 ILE A CA 1
ATOM 560 C C . ILE A 1 77 ? 0.781 3.347 -33.381 1.00 93.81 77 ILE A C 1
ATOM 562 O O . ILE A 1 77 ? -0.427 3.579 -33.304 1.00 93.81 77 ILE A O 1
ATOM 566 N N . PHE A 1 78 ? 1.254 2.365 -34.155 1.00 95.44 78 PHE A N 1
ATOM 567 C CA . PHE A 1 78 ? 0.401 1.489 -34.967 1.00 95.44 78 PHE A CA 1
ATOM 568 C C . PHE A 1 78 ? -0.442 0.538 -34.109 1.00 95.44 78 PHE A C 1
ATOM 570 O O . PHE A 1 78 ? -1.656 0.475 -34.278 1.00 95.44 78 PHE A O 1
ATOM 577 N N . VAL A 1 79 ? 0.169 -0.183 -33.164 1.00 95.50 79 VAL A N 1
ATOM 578 C CA . VAL A 1 79 ? -0.531 -1.183 -32.332 1.00 95.50 79 VAL A CA 1
ATOM 579 C C . VAL A 1 79 ? -1.543 -0.531 -31.387 1.00 95.50 79 VAL A C 1
ATOM 581 O O . VAL A 1 79 ? -2.584 -1.121 -31.107 1.00 95.50 79 VAL A O 1
ATOM 584 N N . SER A 1 80 ? -1.288 0.700 -30.935 1.00 93.62 80 SER A N 1
ATOM 585 C CA . SER A 1 80 ? -2.264 1.484 -30.161 1.00 93.62 80 SER A CA 1
ATOM 586 C C . SER A 1 80 ? -3.409 2.058 -31.010 1.00 93.62 80 SER A C 1
ATOM 588 O O . SER A 1 80 ? -4.350 2.626 -30.456 1.00 93.62 80 SER A O 1
ATOM 590 N N . GLY A 1 81 ? -3.351 1.921 -32.340 1.00 92.25 81 GLY A N 1
ATOM 591 C CA . GLY A 1 81 ? -4.351 2.434 -33.277 1.00 92.25 81 GLY A CA 1
ATOM 592 C C . GLY A 1 81 ? -4.311 3.950 -33.481 1.00 92.25 81 GLY A C 1
ATOM 593 O O . GLY A 1 81 ? -5.164 4.478 -34.189 1.00 92.25 81 GLY A O 1
ATOM 594 N N . GLN A 1 82 ? -3.333 4.653 -32.897 1.00 91.50 82 GLN A N 1
ATOM 595 C CA . GLN A 1 82 ? -3.215 6.114 -32.982 1.00 91.50 82 GLN A CA 1
ATOM 596 C C . GLN A 1 82 ? -2.885 6.598 -34.395 1.00 91.50 82 GLN A C 1
ATOM 598 O O . GLN A 1 82 ? -3.232 7.723 -34.745 1.00 91.50 82 GLN A O 1
ATOM 603 N N . PHE A 1 83 ? -2.250 5.752 -35.214 1.00 90.75 83 PHE A N 1
ATOM 604 C CA . PHE A 1 83 ? -1.987 6.064 -36.619 1.00 90.75 83 PHE A CA 1
ATOM 605 C C . PHE A 1 83 ? -3.287 6.216 -37.428 1.00 90.75 83 PHE A C 1
ATOM 607 O O . PHE A 1 83 ? -3.446 7.179 -38.173 1.00 90.75 83 PHE A O 1
ATOM 614 N N . ASP A 1 84 ? -4.233 5.289 -37.250 1.00 92.31 84 ASP A N 1
ATOM 615 C CA . ASP A 1 84 ? -5.490 5.258 -38.010 1.00 92.31 84 ASP A CA 1
ATOM 616 C C . ASP A 1 84 ? -6.600 6.087 -37.353 1.00 92.31 84 ASP A C 1
ATOM 618 O O . ASP A 1 84 ? -7.475 6.635 -38.026 1.00 92.31 84 ASP A O 1
ATOM 622 N N . LYS A 1 85 ? -6.603 6.133 -36.017 1.00 89.50 85 LYS A N 1
ATOM 623 C CA . LYS A 1 85 ? -7.630 6.777 -35.191 1.00 89.50 85 LYS A CA 1
ATOM 624 C C . LYS A 1 85 ? -6.960 7.639 -34.120 1.00 89.50 85 LYS A C 1
ATOM 626 O O . LYS A 1 85 ? -6.922 7.234 -32.955 1.00 89.50 85 LYS A O 1
ATOM 631 N N . PRO A 1 86 ? -6.446 8.823 -34.493 1.00 83.50 86 PRO A N 1
ATOM 632 C CA . PRO A 1 86 ? -5.867 9.749 -33.532 1.00 83.50 86 PRO A CA 1
ATOM 633 C C . PRO A 1 86 ? -6.865 10.046 -32.409 1.00 83.50 86 PRO A C 1
ATOM 635 O O . PRO A 1 86 ? -8.046 10.300 -32.667 1.00 83.50 86 PRO A O 1
ATOM 638 N N . HIS A 1 87 ? -6.414 9.989 -31.158 1.00 77.06 87 HIS A N 1
ATOM 639 C CA . HIS A 1 87 ? -7.299 10.183 -30.016 1.00 77.06 87 HIS A CA 1
ATOM 640 C C . HIS A 1 87 ? -7.897 11.598 -29.982 1.00 77.06 87 HIS A C 1
ATOM 642 O O . HIS A 1 87 ? -7.186 12.595 -29.884 1.00 77.06 87 HIS A O 1
ATOM 648 N N . THR A 1 88 ? -9.226 11.687 -29.984 1.00 73.31 88 THR A N 1
ATOM 649 C CA . THR A 1 88 ? -9.961 12.916 -29.674 1.00 73.31 88 THR A CA 1
ATOM 650 C C . THR A 1 88 ? -10.274 12.908 -28.179 1.00 73.31 88 THR A C 1
ATOM 652 O O . THR A 1 88 ? -11.108 12.109 -27.753 1.00 73.31 88 THR A O 1
ATOM 655 N N . ALA A 1 89 ? -9.594 13.734 -27.379 1.00 66.31 89 ALA A N 1
ATOM 656 C CA . ALA A 1 89 ? -9.670 13.776 -25.910 1.00 66.31 89 ALA A CA 1
ATOM 657 C C . ALA A 1 89 ? -11.106 13.963 -25.357 1.00 66.31 89 ALA A C 1
ATOM 659 O O . ALA A 1 89 ? -11.530 15.068 -25.035 1.00 66.31 89 ALA A O 1
ATOM 660 N N . THR A 1 90 ? -11.877 12.876 -25.273 1.00 73.00 90 THR A N 1
ATOM 661 C CA . THR A 1 90 ? -13.334 12.877 -25.004 1.00 73.00 90 THR A CA 1
ATOM 662 C C . THR A 1 90 ? -13.756 11.810 -23.988 1.00 73.00 90 THR A C 1
ATOM 664 O O . THR A 1 90 ? -14.938 11.510 -23.853 1.00 73.00 90 THR A O 1
ATOM 667 N N . GLY A 1 91 ? -12.800 11.212 -23.270 1.00 79.81 91 GLY A N 1
ATOM 668 C CA . GLY A 1 91 ? -13.088 10.176 -22.278 1.00 79.81 91 GLY A CA 1
ATOM 669 C C . GLY A 1 91 ? -13.832 10.711 -21.051 1.00 79.81 91 GLY A C 1
ATOM 670 O O . GLY A 1 91 ? -13.541 11.802 -20.561 1.00 79.81 91 GLY A O 1
ATOM 671 N N . GLU A 1 92 ? -14.767 9.920 -20.523 1.00 88.06 92 GLU A N 1
ATOM 672 C CA . GLU A 1 92 ? -15.390 10.197 -19.228 1.00 88.06 92 GLU A CA 1
ATOM 673 C C . GLU A 1 92 ? -14.418 9.868 -18.086 1.00 88.06 92 GLU A C 1
ATOM 675 O O . GLU A 1 92 ? -13.872 8.762 -18.003 1.00 88.06 92 GLU A O 1
ATOM 680 N N . ILE A 1 93 ? -14.241 10.823 -17.175 1.00 90.50 93 ILE A N 1
ATOM 681 C CA . ILE A 1 93 ? -13.418 10.667 -15.975 1.00 90.50 93 ILE A CA 1
ATOM 682 C C . ILE A 1 93 ? -14.265 10.845 -14.717 1.00 90.50 93 ILE A C 1
ATOM 684 O O . ILE A 1 93 ? -15.132 11.725 -14.655 1.00 90.50 93 ILE A O 1
ATOM 688 N N . ASP A 1 94 ? -13.943 10.054 -13.700 1.00 92.00 94 ASP A N 1
ATOM 689 C CA . ASP A 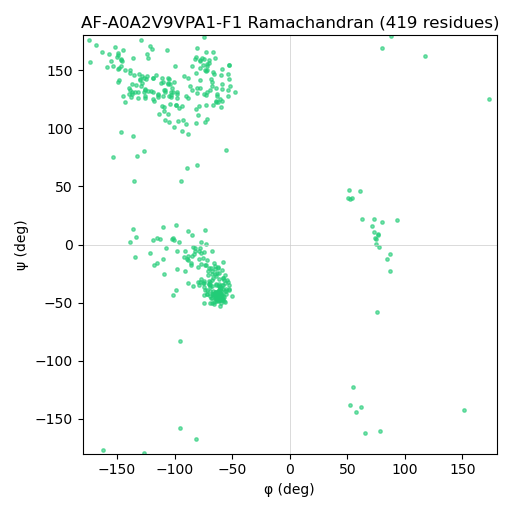1 94 ? -14.585 10.059 -12.389 1.00 92.00 94 ASP A CA 1
ATOM 690 C C . ASP A 1 94 ? -16.099 9.729 -12.436 1.00 92.00 94 ASP A C 1
ATOM 692 O O . ASP A 1 94 ? -16.958 10.398 -11.859 1.00 92.00 94 ASP A O 1
ATOM 696 N N . THR A 1 95 ? -16.448 8.684 -13.188 1.00 95.25 95 THR A N 1
ATOM 697 C CA . THR A 1 95 ? -17.815 8.144 -13.259 1.00 95.25 95 THR A CA 1
ATOM 698 C C . THR A 1 95 ? -18.143 7.291 -12.032 1.00 95.25 95 THR A C 1
ATOM 700 O O . THR A 1 95 ? -17.262 6.690 -11.422 1.00 95.25 95 THR A O 1
ATOM 703 N N . ALA A 1 96 ? -19.432 7.108 -11.722 1.00 96.50 96 ALA A N 1
ATOM 704 C CA . ALA A 1 96 ? -19.864 6.241 -10.618 1.00 96.50 96 ALA A CA 1
ATOM 705 C C . ALA A 1 96 ? -19.293 4.806 -10.690 1.00 96.50 96 ALA A C 1
ATOM 707 O O . ALA A 1 96 ? -19.014 4.199 -9.660 1.00 96.50 96 ALA A O 1
ATOM 708 N N . LYS A 1 97 ? -19.075 4.267 -11.900 1.00 97.06 97 LYS A N 1
ATOM 709 C CA . LYS A 1 97 ? -18.458 2.943 -12.090 1.00 97.06 97 LYS A CA 1
ATOM 710 C C . LYS A 1 97 ? -16.964 2.940 -11.755 1.00 97.06 97 LYS A C 1
ATOM 712 O O . LYS A 1 97 ? -16.494 1.972 -11.169 1.00 97.06 97 LYS A O 1
ATOM 717 N N . GLN A 1 98 ? -16.233 3.996 -12.117 1.00 96.75 98 GLN A N 1
ATOM 718 C CA . GLN A 1 98 ? -14.811 4.145 -11.781 1.00 96.75 98 GLN A CA 1
ATOM 719 C C . GLN A 1 98 ? -14.628 4.304 -10.267 1.00 96.75 98 GLN A C 1
ATOM 721 O O . GLN A 1 98 ? -13.808 3.603 -9.686 1.00 96.75 98 GLN A O 1
ATOM 726 N N . ARG A 1 99 ? -15.481 5.104 -9.618 1.00 97.06 99 ARG A N 1
ATOM 727 C CA . ARG A 1 99 ? -15.512 5.257 -8.155 1.00 97.06 99 ARG A CA 1
ATOM 728 C C . ARG A 1 99 ? -15.800 3.937 -7.439 1.00 97.06 99 ARG A C 1
ATOM 730 O O . ARG A 1 99 ? -15.085 3.547 -6.526 1.00 97.06 99 ARG A O 1
ATOM 737 N N . ALA A 1 100 ? -16.809 3.193 -7.900 1.00 98.12 100 ALA A N 1
ATOM 738 C CA . ALA A 1 100 ? -17.123 1.873 -7.350 1.00 98.12 100 ALA A CA 1
ATOM 739 C C . ALA A 1 100 ? -15.960 0.878 -7.521 1.00 98.12 100 ALA A C 1
ATOM 741 O O . ALA A 1 100 ? -15.722 0.052 -6.641 1.00 98.12 100 ALA A O 1
ATOM 742 N N . LEU A 1 101 ? -15.222 0.963 -8.634 1.00 98.19 101 LEU A N 1
ATOM 743 C CA . LEU A 1 101 ? -14.010 0.174 -8.841 1.00 98.19 101 LEU A CA 1
ATOM 744 C C . LEU A 1 101 ? -12.884 0.598 -7.885 1.00 98.19 101 LEU A C 1
ATOM 746 O O . LEU A 1 101 ? -12.236 -0.282 -7.329 1.00 98.19 101 LEU A O 1
ATOM 750 N N . ALA A 1 102 ? -12.680 1.901 -7.663 1.00 98.19 102 ALA A N 1
ATOM 751 C CA . ALA A 1 102 ? -11.688 2.420 -6.720 1.00 98.19 102 ALA A CA 1
ATOM 752 C C . ALA A 1 102 ? -11.973 1.958 -5.282 1.00 98.19 102 ALA A C 1
ATOM 754 O O . ALA A 1 102 ? -11.078 1.434 -4.621 1.00 98.19 102 ALA A O 1
ATOM 755 N N . ARG A 1 103 ? -13.233 2.049 -4.834 1.00 98.50 103 ARG A N 1
ATOM 756 C CA . ARG A 1 103 ? -13.665 1.530 -3.527 1.00 98.50 103 ARG A CA 1
ATOM 757 C C . ARG A 1 103 ? -13.420 0.031 -3.403 1.00 98.50 103 ARG A C 1
ATOM 759 O O . ARG A 1 103 ? -12.752 -0.389 -2.469 1.00 98.50 103 ARG A O 1
ATOM 766 N N . LYS A 1 104 ? -13.859 -0.757 -4.394 1.00 98.44 104 LYS A N 1
ATOM 767 C CA . LYS A 1 104 ? -13.636 -2.210 -4.408 1.00 98.44 104 LYS A CA 1
ATOM 768 C C . LYS A 1 104 ? -12.146 -2.561 -4.369 1.00 98.44 104 LYS A C 1
ATOM 770 O O . LYS A 1 104 ? -11.763 -3.491 -3.669 1.00 98.44 104 LYS A O 1
ATOM 775 N N . ALA A 1 105 ? -11.311 -1.856 -5.132 1.00 98.44 105 ALA A N 1
ATOM 776 C CA . ALA A 1 105 ? -9.869 -2.070 -5.106 1.00 98.44 105 ALA A CA 1
ATOM 777 C C . ALA A 1 105 ? -9.309 -1.798 -3.702 1.00 98.44 105 ALA A C 1
ATOM 779 O O . ALA A 1 105 ? -8.596 -2.640 -3.171 1.00 98.44 105 ALA A O 1
ATOM 780 N N . SER A 1 106 ? -9.707 -0.690 -3.068 1.00 98.50 106 SER A N 1
ATOM 781 C CA . SER A 1 106 ? -9.298 -0.377 -1.698 1.00 98.50 106 SER A CA 1
ATOM 782 C C . SER A 1 106 ? -9.798 -1.415 -0.680 1.00 98.50 106 SER A C 1
ATOM 784 O O . SER A 1 106 ? -9.011 -1.832 0.166 1.00 98.50 106 SER A O 1
ATOM 786 N N . ASP A 1 107 ? -11.046 -1.889 -0.771 1.00 98.38 107 ASP A N 1
ATOM 787 C CA . ASP A 1 107 ? -11.588 -2.950 0.100 1.00 98.38 107 ASP A CA 1
ATOM 788 C C . ASP A 1 107 ? -10.759 -4.238 0.017 1.00 98.38 107 ASP A C 1
ATOM 790 O O . ASP A 1 107 ? -10.457 -4.879 1.025 1.00 98.38 107 ASP A O 1
ATOM 794 N N . GLU A 1 108 ? -10.385 -4.630 -1.204 1.00 98.44 108 GLU A N 1
ATOM 795 C CA . GLU A 1 108 ? -9.601 -5.840 -1.457 1.00 98.44 108 GLU A CA 1
ATOM 796 C C . GLU A 1 108 ? -8.108 -5.668 -1.117 1.00 98.44 108 GLU A C 1
ATOM 798 O O . GLU A 1 108 ? -7.418 -6.673 -0.943 1.00 98.44 108 GLU A O 1
ATOM 803 N N . SER A 1 109 ? -7.624 -4.427 -0.983 1.00 98.44 109 SER A N 1
ATOM 804 C CA . SER A 1 109 ? -6.240 -4.087 -0.622 1.00 98.44 109 SER A CA 1
ATOM 805 C C . SER A 1 109 ? -6.001 -3.935 0.881 1.00 98.44 109 SER A C 1
ATOM 807 O O . SER A 1 109 ? -4.857 -4.089 1.314 1.00 98.44 109 SER A O 1
ATOM 809 N N . ILE A 1 110 ? -7.037 -3.658 1.681 1.00 98.94 110 ILE A N 1
ATOM 810 C CA . ILE A 1 110 ? -6.893 -3.529 3.136 1.00 98.94 110 ILE A CA 1
ATOM 811 C C . ILE A 1 110 ? -6.439 -4.865 3.739 1.00 98.94 110 ILE A C 1
ATOM 813 O O . ILE A 1 110 ? -7.067 -5.913 3.539 1.00 98.94 110 ILE A O 1
ATOM 817 N N . VAL A 1 111 ? -5.360 -4.813 4.522 1.00 98.94 111 VAL A N 1
ATOM 818 C CA . VAL A 1 111 ? -4.798 -5.976 5.217 1.00 98.94 111 VAL A CA 1
ATOM 819 C C . VAL A 1 111 ? -5.165 -5.907 6.694 1.00 98.94 111 VAL A C 1
ATOM 821 O O . VAL A 1 111 ? -4.801 -4.970 7.402 1.00 98.94 111 VAL A O 1
ATOM 824 N N . LEU A 1 112 ? -5.866 -6.923 7.196 1.00 98.94 112 LEU A N 1
ATOM 825 C CA . LEU A 1 112 ? -6.086 -7.073 8.633 1.00 98.94 112 LEU A CA 1
ATOM 826 C C . LEU A 1 112 ? -4.849 -7.711 9.263 1.00 98.94 112 LEU A C 1
ATOM 828 O O . LEU A 1 112 ? -4.613 -8.908 9.117 1.00 98.94 112 LEU A O 1
ATOM 832 N N . LEU A 1 113 ? -4.048 -6.909 9.961 1.00 98.88 113 LEU A N 1
ATOM 833 C CA . LEU A 1 113 ? -2.787 -7.354 10.552 1.00 98.88 113 LEU A CA 1
ATOM 834 C C . LEU A 1 113 ? -2.991 -8.025 11.916 1.00 98.88 113 LEU A C 1
ATOM 836 O O . LEU A 1 113 ? -2.308 -8.987 12.274 1.00 98.88 113 LEU A O 1
ATOM 840 N N . LYS A 1 114 ? -3.957 -7.532 12.693 1.00 98.88 114 LYS A N 1
ATOM 841 C CA . LYS A 1 114 ? -4.258 -8.046 14.031 1.00 98.88 114 LYS A CA 1
ATOM 842 C C . LYS A 1 114 ? -5.744 -7.895 14.337 1.00 98.88 114 LYS A C 1
ATOM 844 O O . LYS A 1 114 ? -6.323 -6.870 13.989 1.00 98.88 114 LYS A O 1
ATOM 849 N N . ASN A 1 115 ? -6.342 -8.882 15.006 1.00 98.69 115 ASN A N 1
ATOM 850 C CA . ASN A 1 115 ? -7.724 -8.818 15.495 1.00 98.69 115 ASN A CA 1
ATOM 851 C C . ASN A 1 115 ? -7.934 -9.728 16.718 1.00 98.69 115 ASN A C 1
ATOM 853 O O . ASN A 1 115 ? -8.483 -10.822 16.622 1.00 98.69 115 ASN A O 1
ATOM 857 N N . ASN A 1 116 ? -7.447 -9.305 17.880 1.00 98.19 116 ASN A N 1
ATOM 858 C CA . ASN A 1 116 ? -7.578 -10.064 19.118 1.00 98.19 116 ASN A CA 1
ATOM 859 C C . ASN A 1 116 ? -8.965 -9.867 19.736 1.00 98.19 116 ASN A C 1
ATOM 861 O O . ASN A 1 116 ? -9.424 -8.737 19.878 1.00 98.19 116 ASN A O 1
ATOM 865 N N . GLY A 1 117 ? -9.587 -10.965 20.173 1.00 94.62 117 GLY A N 1
ATOM 866 C CA . GLY A 1 117 ? -10.909 -10.936 20.806 1.00 94.62 117 GLY A CA 1
ATOM 867 C C . GLY A 1 117 ? -12.054 -10.632 19.838 1.00 94.62 117 GLY A C 1
ATOM 868 O O . GLY A 1 117 ? -13.133 -10.280 20.303 1.00 94.62 117 GLY A O 1
ATOM 869 N N . ASP A 1 118 ? -11.805 -10.745 18.527 1.00 95.00 118 ASP A N 1
ATOM 870 C CA . ASP A 1 118 ? -12.776 -10.481 17.460 1.00 95.00 118 ASP A CA 1
ATOM 871 C C . ASP A 1 118 ? -13.480 -9.119 17.621 1.00 95.00 118 ASP A C 1
ATOM 873 O O . ASP A 1 118 ? -14.685 -8.994 17.402 1.00 95.00 118 ASP A O 1
ATOM 877 N N . ILE A 1 119 ? -12.725 -8.084 18.027 1.00 97.44 119 ILE A N 1
ATOM 878 C CA . ILE A 1 119 ? -13.279 -6.731 18.202 1.00 97.44 119 ILE A CA 1
ATOM 879 C C . ILE A 1 119 ? -13.706 -6.100 16.872 1.00 97.44 119 ILE A C 1
ATOM 881 O O . ILE A 1 119 ? -14.539 -5.196 16.862 1.00 97.44 119 ILE A O 1
ATOM 885 N N . LEU A 1 120 ? -13.128 -6.567 15.759 1.00 98.56 120 LEU A N 1
ATOM 886 C CA . LEU A 1 120 ? -13.587 -6.272 14.412 1.00 98.56 120 LEU A CA 1
ATOM 887 C C . LEU A 1 120 ? -14.311 -7.483 13.802 1.00 98.56 120 LEU A C 1
ATOM 889 O O . LEU A 1 120 ? -13.839 -8.614 13.966 1.00 98.56 120 LEU A O 1
ATOM 893 N N . PRO A 1 121 ? -15.392 -7.254 13.032 1.00 98.62 121 PRO A N 1
ATOM 894 C CA . PRO A 1 121 ? -15.973 -5.942 12.722 1.00 98.62 121 PRO A CA 1
ATOM 895 C C . PRO A 1 121 ? -16.728 -5.321 13.910 1.00 98.62 121 PRO A C 1
ATOM 897 O O . PRO A 1 121 ? -17.312 -6.030 14.729 1.00 98.62 121 PRO A O 1
ATOM 900 N N . LEU A 1 122 ? -16.745 -3.988 13.975 1.00 98.25 122 LEU A N 1
ATOM 901 C CA . LEU A 1 122 ? -17.511 -3.209 14.943 1.00 98.25 122 LEU A CA 1
ATOM 902 C C . LEU A 1 122 ? -19.010 -3.454 14.754 1.00 98.25 122 LEU A C 1
ATOM 904 O O . LEU A 1 122 ? -19.553 -3.321 13.656 1.00 98.25 122 LEU A O 1
ATOM 908 N N . ASP A 1 123 ? -19.692 -3.764 15.853 1.00 96.00 123 ASP A N 1
ATOM 909 C CA . ASP A 1 123 ? -21.124 -4.036 15.862 1.00 96.00 123 ASP A CA 1
ATOM 910 C C . ASP A 1 123 ? -21.904 -2.771 16.268 1.00 96.00 123 ASP A C 1
ATOM 912 O O . ASP A 1 123 ? -21.927 -2.426 17.455 1.00 96.00 123 ASP A O 1
ATOM 916 N N . PRO A 1 124 ? -22.582 -2.080 15.328 1.00 94.31 124 PRO A N 1
ATOM 917 C CA . PRO A 1 124 ? -23.319 -0.851 15.623 1.00 94.31 124 PRO A CA 1
ATOM 918 C C . PRO A 1 124 ? -24.551 -1.076 16.516 1.00 94.31 124 PRO A C 1
ATOM 920 O O . PRO A 1 124 ? -25.203 -0.109 16.893 1.00 94.31 124 PRO A O 1
ATOM 923 N N . SER A 1 125 ? -24.900 -2.328 16.843 1.00 94.62 125 SER A N 1
ATOM 924 C CA . SER A 1 125 ? -25.906 -2.633 17.868 1.00 94.62 125 SER A CA 1
ATOM 925 C C . SER A 1 125 ? -25.337 -2.674 19.292 1.00 94.62 125 SER A C 1
ATOM 927 O O . SER A 1 125 ? -26.105 -2.610 20.250 1.00 94.62 125 SER A O 1
ATOM 929 N N . LYS A 1 126 ? -24.007 -2.770 19.437 1.00 95.81 126 LYS A N 1
ATOM 930 C CA . LYS A 1 126 ? -23.300 -2.880 20.726 1.00 95.81 126 LYS A CA 1
ATOM 931 C C . LYS A 1 126 ? -22.512 -1.633 21.106 1.00 95.81 126 LYS A C 1
ATOM 933 O O . LYS A 1 126 ? -22.267 -1.430 22.289 1.00 95.81 126 LYS A O 1
ATOM 938 N N . ILE A 1 127 ? -22.091 -0.836 20.126 1.00 97.12 127 ILE A N 1
ATOM 939 C CA . ILE A 1 127 ? -21.428 0.448 20.366 1.00 97.12 127 ILE A CA 1
ATOM 940 C C . ILE A 1 127 ? -22.393 1.591 20.064 1.00 97.12 127 ILE A C 1
ATOM 942 O O . ILE A 1 127 ? -23.111 1.565 19.067 1.00 97.12 127 ILE A O 1
ATOM 946 N N . HIS A 1 128 ? -22.391 2.612 20.911 1.00 97.44 128 HIS A N 1
ATOM 947 C CA . HIS A 1 128 ? -23.197 3.822 20.750 1.00 97.44 128 HIS A CA 1
ATOM 948 C C . HIS A 1 128 ? -22.329 5.061 20.537 1.00 97.44 128 HIS A C 1
ATOM 950 O O . HIS A 1 128 ? -22.820 6.092 20.075 1.00 97.44 128 HIS A O 1
ATOM 956 N N . SER A 1 129 ? -21.037 4.966 20.840 1.00 98.62 129 SER A N 1
ATOM 957 C CA . SER A 1 129 ? -20.066 6.038 20.704 1.00 98.62 129 SER A CA 1
ATOM 958 C C . SER A 1 129 ? -18.732 5.528 20.162 1.00 98.62 129 SER A C 1
ATOM 960 O O . SER A 1 129 ? -18.197 4.510 20.597 1.00 98.62 129 SER A O 1
ATOM 962 N N . LEU A 1 130 ? -18.187 6.264 19.199 1.00 98.81 130 LEU A N 1
ATOM 963 C CA . LEU A 1 130 ? -16.907 5.989 18.563 1.00 98.81 130 LEU A CA 1
ATOM 964 C C . LEU A 1 130 ? -16.125 7.295 18.490 1.00 98.81 130 LEU A C 1
ATOM 966 O O . LEU A 1 130 ? -16.658 8.302 18.026 1.00 98.81 130 LEU A O 1
ATOM 970 N N . VAL A 1 131 ? -14.863 7.286 18.906 1.00 98.94 131 VAL A N 1
ATOM 971 C CA . VAL A 1 131 ? -13.957 8.402 18.616 1.00 98.94 131 VAL A CA 1
ATOM 972 C C . VAL A 1 131 ? -12.991 7.999 17.509 1.00 98.94 131 VAL A C 1
ATOM 974 O O . VAL A 1 131 ? -12.334 6.961 17.589 1.00 98.94 131 VAL A O 1
ATOM 977 N N . VAL A 1 132 ? -12.902 8.823 16.468 1.00 98.94 132 VAL A N 1
ATOM 978 C CA . VAL A 1 132 ? -11.875 8.699 15.431 1.00 98.94 132 VAL A CA 1
ATOM 979 C C . VAL A 1 132 ? -10.752 9.674 15.764 1.00 98.94 132 VAL A C 1
ATOM 981 O O . VAL A 1 132 ? -10.999 10.844 16.057 1.00 98.94 132 VAL A O 1
ATOM 984 N N . ILE A 1 133 ? -9.518 9.192 15.778 1.00 98.94 133 ILE A N 1
ATOM 985 C CA . ILE A 1 133 ? -8.363 9.916 16.300 1.00 98.94 133 ILE A CA 1
ATOM 986 C C . ILE A 1 133 ? -7.251 9.921 15.258 1.00 98.94 133 ILE A C 1
ATOM 988 O O . ILE A 1 133 ? -7.063 8.923 14.577 1.00 98.94 133 ILE A O 1
ATOM 992 N N . GLY A 1 134 ? -6.473 10.995 15.165 1.00 98.62 134 GLY A N 1
ATOM 993 C CA . GLY A 1 134 ? -5.178 10.971 14.483 1.00 98.62 134 GLY A CA 1
ATOM 994 C C . GLY A 1 134 ? -5.074 11.892 13.265 1.00 98.62 134 GLY A C 1
ATOM 995 O O . GLY A 1 134 ? -6.087 12.326 12.705 1.00 98.62 134 GLY A O 1
ATOM 996 N N . PRO A 1 135 ? -3.837 12.184 12.825 1.00 98.00 135 PRO A N 1
ATOM 997 C CA . PRO A 1 135 ? -3.563 13.176 11.785 1.00 98.00 135 PRO A CA 1
ATOM 998 C C . PRO A 1 135 ? -4.055 12.766 10.388 1.00 98.00 135 PRO A C 1
ATOM 1000 O O . PRO A 1 135 ? -4.261 13.632 9.537 1.00 98.00 135 PRO A O 1
ATOM 1003 N N . ASN A 1 136 ? -4.283 11.468 10.153 1.00 98.50 136 ASN A N 1
ATOM 1004 C CA . ASN A 1 136 ? -4.805 10.941 8.887 1.00 98.50 136 ASN A CA 1
ATOM 1005 C C . ASN A 1 136 ? -6.309 10.620 8.943 1.00 98.50 136 ASN A C 1
ATOM 1007 O O . ASN A 1 136 ? -6.877 10.143 7.966 1.00 98.50 136 ASN A O 1
ATOM 1011 N N . ALA A 1 137 ? -6.993 10.904 10.056 1.00 98.75 137 ALA A N 1
ATOM 1012 C CA . ALA A 1 137 ? -8.420 10.615 10.179 1.00 98.75 137 ALA A CA 1
ATOM 1013 C C . ALA A 1 137 ? -9.285 11.597 9.377 1.00 98.75 137 ALA A C 1
ATOM 1015 O O . ALA A 1 137 ? -10.151 11.183 8.612 1.00 98.75 137 ALA A O 1
ATOM 1016 N N . ALA A 1 138 ? -9.068 12.904 9.549 1.00 98.19 138 ALA A N 1
ATOM 1017 C CA . ALA A 1 138 ? -9.904 13.939 8.934 1.00 98.19 138 ALA A CA 1
ATOM 1018 C C . ALA A 1 138 ? -9.444 14.357 7.525 1.00 98.19 138 ALA A C 1
ATOM 1020 O O . ALA A 1 138 ? -10.180 15.061 6.835 1.00 98.19 138 ALA A O 1
ATOM 1021 N N . ILE A 1 139 ? -8.263 13.911 7.086 1.00 97.19 139 ILE A N 1
ATOM 1022 C CA . ILE A 1 139 ? -7.658 14.257 5.794 1.00 97.19 139 ILE A CA 1
ATOM 1023 C C . ILE A 1 139 ? -7.491 12.978 4.975 1.00 97.19 139 ILE A C 1
ATOM 1025 O O . ILE A 1 139 ? -6.859 12.031 5.431 1.00 97.19 139 ILE A O 1
ATOM 1029 N N . ALA A 1 140 ? -8.035 12.949 3.758 1.00 97.00 140 ALA A N 1
ATOM 1030 C CA . ALA A 1 140 ? -7.871 11.815 2.854 1.00 97.00 140 ALA A CA 1
ATOM 1031 C C . ALA A 1 140 ? -6.445 11.791 2.278 1.00 97.00 140 ALA A C 1
ATOM 1033 O O . ALA A 1 140 ? -6.111 12.595 1.406 1.00 97.00 140 ALA A O 1
ATOM 1034 N N . ARG A 1 141 ? -5.595 10.875 2.760 1.00 96.88 141 ARG A N 1
ATOM 1035 C CA . ARG A 1 141 ? -4.279 10.607 2.158 1.00 96.88 141 ARG A CA 1
ATOM 1036 C C . ARG A 1 141 ? -4.437 9.543 1.078 1.00 96.88 141 ARG A C 1
ATOM 1038 O O . ARG A 1 141 ? -4.478 8.348 1.367 1.00 96.88 141 ARG A O 1
ATOM 1045 N N . THR A 1 142 ? -4.586 10.004 -0.158 1.00 96.56 142 THR A N 1
ATOM 1046 C CA . THR A 1 142 ? -4.955 9.171 -1.311 1.00 96.56 142 THR A CA 1
ATOM 1047 C C . THR A 1 142 ? -3.765 8.493 -1.988 1.00 96.56 142 THR A C 1
ATOM 1049 O O . THR A 1 142 ? -3.969 7.537 -2.727 1.00 96.56 142 THR A O 1
ATOM 1052 N N . GLY A 1 143 ? -2.540 8.962 -1.743 1.00 96.12 143 GLY A N 1
ATOM 1053 C CA . GLY A 1 143 ? -1.311 8.473 -2.368 1.00 96.12 143 GLY A CA 1
ATOM 1054 C C . GLY A 1 143 ? -0.062 9.126 -1.774 1.00 96.12 143 GLY A C 1
ATOM 1055 O O . GLY A 1 143 ? -0.166 10.031 -0.938 1.00 96.12 143 GLY A O 1
ATOM 1056 N N . GLY A 1 144 ? 1.103 8.662 -2.231 1.00 94.06 144 GLY A N 1
ATOM 1057 C CA . GLY A 1 144 ? 2.390 9.315 -1.987 1.00 94.06 144 GLY A CA 1
ATOM 1058 C C . GLY A 1 144 ? 2.566 10.582 -2.832 1.00 94.06 144 GLY A C 1
ATOM 1059 O O . GLY A 1 144 ? 1.683 10.962 -3.604 1.00 94.06 144 GLY A O 1
ATOM 1060 N N . GLY A 1 145 ? 3.701 11.256 -2.652 1.00 94.31 145 GLY A N 1
ATOM 1061 C CA . GLY A 1 145 ? 4.081 12.427 -3.445 1.00 94.31 145 GLY A CA 1
ATOM 1062 C C . GLY A 1 145 ? 4.701 12.096 -4.810 1.00 94.31 145 GLY A C 1
ATOM 1063 O O . GLY A 1 145 ? 4.671 10.958 -5.284 1.00 94.31 145 GLY A O 1
ATOM 1064 N N . GLY A 1 146 ? 5.288 13.115 -5.435 1.00 93.81 146 GLY A N 1
ATOM 1065 C CA . GLY A 1 146 ? 6.017 12.989 -6.699 1.00 93.81 146 GLY A CA 1
ATOM 1066 C C . GLY A 1 146 ? 5.130 12.892 -7.938 1.00 93.81 146 GLY A C 1
ATOM 1067 O O . GLY A 1 146 ? 3.949 13.239 -7.913 1.00 93.81 146 GLY A O 1
ATOM 1068 N N . SER A 1 147 ? 5.705 12.382 -9.024 1.00 92.88 147 SER A N 1
ATOM 1069 C CA . SER A 1 147 ? 5.053 12.164 -10.322 1.00 92.88 147 SER A CA 1
ATOM 1070 C C . SER A 1 147 ? 3.839 11.230 -10.256 1.00 92.88 147 SER A C 1
ATOM 1072 O O . SER A 1 147 ? 2.960 11.298 -11.114 1.00 92.88 147 SER A O 1
ATOM 1074 N N . SER A 1 148 ? 3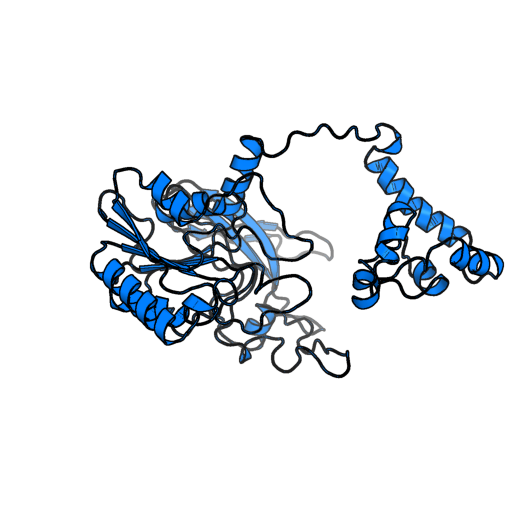.755 10.387 -9.220 1.00 93.88 148 SER A N 1
ATOM 1075 C CA . SER A 1 148 ? 2.618 9.491 -8.977 1.00 93.88 148 SER A CA 1
ATOM 1076 C C . SER A 1 148 ? 1.399 10.175 -8.341 1.00 93.88 148 SER A C 1
ATOM 1078 O O . SER A 1 148 ? 0.318 9.580 -8.291 1.00 93.88 148 SER A O 1
ATOM 1080 N N . LEU A 1 149 ? 1.549 11.409 -7.844 1.00 94.31 149 LEU A N 1
ATOM 1081 C CA . LEU A 1 149 ? 0.489 12.121 -7.141 1.00 94.31 149 LEU A CA 1
ATOM 1082 C C . LEU A 1 149 ? -0.667 12.452 -8.091 1.00 94.31 149 LEU A C 1
ATOM 1084 O O . LEU A 1 149 ? -0.532 13.222 -9.041 1.00 94.31 149 LEU A O 1
ATOM 1088 N N . VAL A 1 150 ? -1.850 11.937 -7.763 1.00 94.38 150 VAL A N 1
ATOM 1089 C CA . VAL A 1 150 ? -3.100 12.273 -8.445 1.00 94.38 150 VAL A CA 1
ATOM 1090 C C . VAL A 1 150 ? -3.975 13.091 -7.507 1.00 94.38 150 VAL A C 1
ATOM 1092 O O . VAL A 1 150 ? -4.260 12.667 -6.387 1.00 94.38 150 VAL A O 1
ATOM 1095 N N . VAL A 1 151 ? -4.440 14.249 -7.981 1.00 93.56 151 VAL A N 1
ATOM 1096 C CA . VAL A 1 151 ? -5.472 15.043 -7.302 1.00 93.56 151 VAL A CA 1
ATOM 1097 C C . VAL A 1 151 ? -6.839 14.584 -7.817 1.00 93.56 151 VAL A C 1
ATOM 1099 O O . VAL A 1 151 ? -7.196 14.915 -8.952 1.00 93.56 151 VAL A O 1
ATOM 1102 N N . PRO A 1 152 ? -7.608 13.800 -7.041 1.00 93.94 152 PRO A N 1
ATOM 1103 C CA . PRO A 1 152 ? -8.912 13.338 -7.491 1.00 93.94 152 PRO A CA 1
ATOM 1104 C C . PRO A 1 152 ? -9.935 14.481 -7.445 1.00 93.94 152 PRO A C 1
ATOM 1106 O O . PRO A 1 152 ? -9.763 15.467 -6.725 1.00 93.94 152 PRO A O 1
ATOM 1109 N N . LYS A 1 153 ? -11.041 14.349 -8.191 1.00 94.88 153 LYS A N 1
ATOM 1110 C CA . LYS A 1 153 ? -12.130 15.347 -8.156 1.00 94.88 153 LYS A CA 1
ATOM 1111 C C . LYS A 1 153 ? -12.803 15.428 -6.785 1.00 94.88 153 LYS A C 1
ATOM 1113 O O . LYS A 1 153 ? -13.362 16.464 -6.434 1.00 94.88 153 LYS A O 1
ATOM 1118 N N . TYR A 1 154 ? -12.777 14.331 -6.039 1.00 95.50 154 TYR A N 1
ATOM 1119 C CA . TYR A 1 154 ? -13.208 14.252 -4.654 1.00 95.50 154 TYR A CA 1
ATOM 1120 C C . TYR A 1 154 ? -12.401 13.163 -3.948 1.00 95.50 154 TYR A C 1
ATOM 1122 O O . TYR A 1 154 ? -11.810 12.299 -4.587 1.00 95.50 154 TYR A O 1
ATOM 1130 N N . SER A 1 155 ? -12.380 13.195 -2.626 1.00 97.44 155 SER A N 1
ATOM 1131 C CA . SER A 1 155 ? -11.848 12.101 -1.826 1.00 97.44 155 SER A CA 1
ATOM 1132 C C . SER A 1 155 ? -12.596 12.015 -0.505 1.00 97.44 155 SER A C 1
ATOM 1134 O O . SER A 1 155 ? -13.134 13.010 -0.008 1.00 97.44 155 SER A O 1
ATOM 1136 N N . VAL A 1 156 ? -12.655 10.813 0.059 1.00 98.69 156 VAL A N 1
ATOM 1137 C CA . VAL A 1 156 ? -13.333 10.551 1.329 1.00 98.69 156 VAL A CA 1
ATOM 1138 C C . VAL A 1 156 ? -12.287 10.268 2.395 1.00 98.69 156 VAL A C 1
ATOM 1140 O O . VAL A 1 156 ? -11.525 9.308 2.293 1.00 98.69 156 VAL A O 1
ATOM 1143 N N . SER A 1 157 ? -12.235 11.108 3.432 1.00 98.81 157 SER A N 1
ATOM 1144 C CA . SER A 1 157 ? -11.361 10.858 4.579 1.00 98.81 157 SER A CA 1
ATOM 1145 C C . SER A 1 157 ? -11.895 9.700 5.431 1.00 98.81 157 SER A C 1
ATOM 1147 O O . SER A 1 157 ? -13.110 9.479 5.462 1.00 98.81 157 SER A O 1
ATOM 1149 N N . PRO A 1 158 ? -11.032 8.974 6.162 1.00 98.88 158 PRO A N 1
ATOM 1150 C CA . PRO A 1 158 ? -11.460 7.922 7.086 1.00 98.88 158 PRO A CA 1
ATOM 1151 C C . PRO A 1 158 ? -12.560 8.366 8.056 1.00 98.88 158 PRO A C 1
ATOM 1153 O O . PRO A 1 158 ? -13.561 7.672 8.208 1.00 98.88 158 PRO A O 1
ATOM 1156 N N . LEU A 1 159 ? -12.437 9.559 8.647 1.00 98.94 159 LEU A N 1
ATOM 1157 C CA . LEU A 1 159 ? -13.464 10.147 9.508 1.00 98.94 159 LEU A CA 1
ATOM 1158 C C . LEU A 1 159 ? -14.801 10.277 8.774 1.00 98.94 159 LEU A C 1
ATOM 1160 O O . LEU A 1 159 ? -15.826 9.869 9.316 1.00 98.94 159 LEU A O 1
ATOM 1164 N N . LYS A 1 160 ? -14.793 10.824 7.551 1.00 98.81 160 LYS A N 1
ATOM 1165 C CA . LYS A 1 160 ? -16.015 11.038 6.770 1.00 98.81 160 LYS A CA 1
ATOM 1166 C C . LYS A 1 160 ? -16.690 9.717 6.411 1.00 98.81 160 LYS A C 1
ATOM 1168 O O . LYS A 1 160 ? -17.889 9.590 6.628 1.00 98.81 160 LYS A O 1
ATOM 1173 N N . GLY A 1 161 ? -15.935 8.731 5.926 1.00 98.81 161 GLY A N 1
ATOM 1174 C CA . GLY A 1 161 ? -16.494 7.421 5.583 1.00 98.81 161 GLY A CA 1
ATOM 1175 C C . GLY A 1 161 ? -17.049 6.684 6.805 1.00 98.81 161 GLY A C 1
ATOM 1176 O O . GLY A 1 161 ? -18.151 6.138 6.753 1.00 98.81 161 GLY A O 1
ATOM 1177 N N . ILE A 1 162 ? -16.350 6.746 7.947 1.00 98.88 162 ILE A N 1
ATOM 1178 C CA . ILE A 1 162 ? -16.834 6.182 9.218 1.00 98.88 162 ILE A CA 1
ATOM 1179 C C . ILE A 1 162 ? -18.126 6.877 9.668 1.00 98.88 162 ILE A C 1
ATOM 1181 O O . ILE A 1 162 ? -19.070 6.195 10.065 1.00 98.88 162 ILE A O 1
ATOM 1185 N N . GLN A 1 163 ? -18.194 8.210 9.598 1.00 98.81 163 GLN A N 1
ATOM 1186 C CA . GLN A 1 163 ? -19.397 8.979 9.936 1.00 98.81 163 GLN A CA 1
ATOM 1187 C C . GLN A 1 163 ? -20.579 8.612 9.033 1.00 98.81 163 GLN A C 1
ATOM 1189 O O . GLN A 1 163 ? -21.668 8.334 9.537 1.00 98.81 163 GLN A O 1
ATOM 1194 N N . ASP A 1 164 ? -20.357 8.557 7.719 1.00 98.50 164 ASP A N 1
ATOM 1195 C CA . ASP A 1 164 ? -21.390 8.210 6.741 1.00 98.50 164 ASP A CA 1
ATOM 1196 C C . ASP A 1 164 ? -21.934 6.802 6.979 1.00 98.50 164 ASP A C 1
ATOM 1198 O O . ASP A 1 164 ? -23.148 6.585 6.972 1.00 98.50 164 ASP A O 1
ATOM 1202 N N . ARG A 1 165 ? -21.043 5.838 7.240 1.00 98.19 165 ARG A N 1
ATOM 1203 C CA . ARG A 1 165 ? -21.442 4.449 7.465 1.00 98.19 165 ARG A CA 1
ATOM 1204 C C . ARG A 1 165 ? -22.095 4.225 8.831 1.00 98.19 165 ARG A C 1
ATOM 1206 O O . ARG A 1 165 ? -23.020 3.407 8.950 1.00 98.19 165 ARG A O 1
ATOM 1213 N N . ALA A 1 166 ? -21.633 4.917 9.868 1.00 97.62 166 ALA A N 1
ATOM 1214 C CA . ALA A 1 166 ? -22.257 4.887 11.186 1.00 97.62 166 ALA A CA 1
ATOM 1215 C C . ALA A 1 166 ? -23.689 5.450 11.130 1.00 97.62 166 ALA A C 1
ATOM 1217 O O . ALA A 1 166 ? -24.623 4.843 11.673 1.00 97.62 166 ALA A O 1
ATOM 1218 N N . GLY A 1 167 ? -23.872 6.566 10.417 1.00 95.38 167 GLY A N 1
ATOM 1219 C CA . GLY A 1 167 ? -25.119 7.321 10.398 1.00 95.38 167 GLY A CA 1
ATOM 1220 C C . GLY A 1 167 ? -25.516 7.761 11.809 1.00 95.38 167 GLY A C 1
ATOM 1221 O O . GLY A 1 167 ? -24.673 8.028 12.659 1.00 95.38 167 GLY A O 1
ATOM 1222 N N . GLU A 1 168 ? -26.815 7.777 12.096 1.00 95.12 168 GLU A N 1
ATOM 1223 C CA . GLU A 1 168 ? -27.335 8.179 13.413 1.00 95.12 168 GLU A CA 1
ATOM 1224 C C . GLU A 1 168 ? -27.224 7.079 14.487 1.00 95.12 168 GLU A C 1
ATOM 1226 O O . GLU A 1 168 ? -27.532 7.317 15.652 1.00 95.12 168 GLU A O 1
ATOM 1231 N N . ARG A 1 169 ? -26.788 5.865 14.116 1.00 94.25 169 ARG A N 1
ATOM 1232 C CA . ARG A 1 169 ? -26.754 4.698 15.019 1.00 94.25 169 ARG A CA 1
ATOM 1233 C C . ARG A 1 169 ? -25.629 4.764 16.049 1.00 94.25 169 ARG A C 1
ATOM 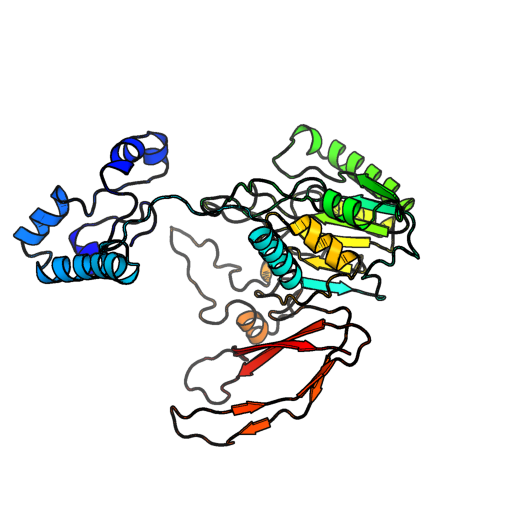1235 O O . ARG A 1 169 ? -25.779 4.234 17.145 1.00 94.25 169 ARG A O 1
ATOM 1242 N N . VAL A 1 170 ? -24.509 5.389 15.688 1.00 98.00 170 VAL A N 1
ATOM 1243 C CA . VAL A 1 170 ? -23.318 5.512 16.534 1.00 98.00 170 VAL A CA 1
ATOM 1244 C C . VAL A 1 170 ? -22.875 6.967 16.516 1.00 98.00 170 VAL A C 1
ATOM 1246 O O . VAL A 1 170 ? -22.641 7.540 15.454 1.00 98.00 170 VAL A O 1
ATOM 1249 N N . LYS A 1 171 ? -22.726 7.578 17.690 1.00 98.50 171 LYS A N 1
ATOM 1250 C CA . LYS A 1 171 ? -22.187 8.930 17.816 1.00 98.50 171 LYS A CA 1
ATOM 1251 C C . LYS A 1 171 ? -20.690 8.909 17.517 1.00 98.50 171 LYS A C 1
ATOM 1253 O O . LYS A 1 171 ? -19.904 8.452 18.345 1.00 98.50 171 LYS A O 1
ATOM 1258 N N . VAL A 1 172 ? -20.301 9.450 16.365 1.00 98.75 172 VAL A N 1
ATOM 1259 C CA . VAL A 1 172 ? -18.895 9.551 15.956 1.00 98.75 172 VAL A CA 1
ATOM 1260 C C . VAL A 1 172 ? -18.332 10.931 16.304 1.00 98.75 172 VAL A C 1
ATOM 1262 O O . VAL A 1 172 ? -18.796 11.947 15.784 1.00 98.75 172 VAL A O 1
ATOM 1265 N N . SER A 1 173 ? -17.327 10.975 17.176 1.00 98.69 173 SER A N 1
ATOM 1266 C CA . SER A 1 173 ? -16.552 12.181 17.494 1.00 98.69 173 SER A CA 1
ATOM 1267 C C . SER A 1 173 ? -15.149 12.117 16.885 1.00 98.69 173 SER A C 1
ATOM 1269 O O . SER A 1 173 ? -14.707 11.072 16.409 1.00 98.69 173 SER A O 1
ATOM 1271 N N . TYR A 1 174 ? -14.448 13.251 16.884 1.00 98.88 174 TYR A N 1
ATOM 1272 C CA . TYR A 1 174 ? -13.096 13.367 16.346 1.00 98.88 174 TYR A CA 1
ATOM 1273 C C . TYR A 1 174 ? -12.162 14.056 17.343 1.00 98.88 174 TYR A C 1
ATOM 1275 O O . TYR A 1 174 ? -12.555 15.030 17.987 1.00 98.88 174 TYR A O 1
ATOM 1283 N N . ALA A 1 175 ? -10.920 13.582 17.424 1.00 98.62 175 ALA A N 1
ATOM 1284 C CA . ALA A 1 175 ? -9.818 14.284 18.072 1.00 98.62 175 ALA A CA 1
ATOM 1285 C C . ALA A 1 175 ? -8.550 14.184 17.214 1.00 98.62 175 ALA A C 1
ATOM 1287 O O . ALA A 1 175 ? -8.219 13.119 16.707 1.00 98.62 175 ALA A O 1
ATOM 1288 N N . LEU A 1 176 ? -7.798 15.278 17.079 1.00 98.25 176 LEU A N 1
ATOM 1289 C CA . LEU A 1 176 ? -6.578 15.267 16.265 1.00 98.25 176 LEU A CA 1
ATOM 1290 C C . LEU A 1 176 ? -5.495 14.349 16.860 1.00 98.25 176 LEU A C 1
ATOM 1292 O O . LEU A 1 176 ? -4.882 13.573 16.135 1.00 98.25 176 LEU A O 1
ATOM 1296 N N . GLY A 1 177 ? -5.278 14.399 18.178 1.00 98.19 177 GLY A N 1
ATOM 1297 C CA . GLY A 1 177 ? -4.266 13.593 18.871 1.00 98.19 177 GLY A CA 1
ATOM 1298 C C . GLY A 1 177 ? -2.840 14.101 18.663 1.00 98.19 177 GLY A C 1
ATOM 1299 O O . GLY A 1 177 ? -2.192 14.474 19.630 1.00 98.19 177 GLY A O 1
ATOM 1300 N N . VAL A 1 178 ? -2.378 14.194 17.418 1.00 97.62 178 VAL A N 1
ATOM 1301 C CA . VAL A 1 178 ? -1.117 14.849 17.032 1.00 97.62 178 VAL A CA 1
ATOM 1302 C C . VAL A 1 178 ? -1.256 15.495 15.657 1.00 97.62 178 VAL A C 1
ATOM 1304 O O . VAL A 1 178 ? -2.073 15.061 14.848 1.00 97.62 178 VAL A O 1
ATOM 1307 N N . SER A 1 179 ? -0.467 16.535 15.388 1.00 96.81 179 SER A N 1
ATOM 1308 C CA . SER A 1 179 ? -0.350 17.104 14.041 1.00 96.81 179 SER A CA 1
ATOM 1309 C C . SER A 1 179 ? 0.495 16.203 13.136 1.00 96.81 179 SER A C 1
ATOM 1311 O O . SER A 1 179 ? 1.352 15.470 13.624 1.00 96.81 179 SER A O 1
ATOM 1313 N N . MET A 1 180 ? 0.279 16.270 11.821 1.00 96.56 180 MET A N 1
ATOM 1314 C CA . MET A 1 180 ? 1.200 15.652 10.866 1.00 96.56 180 MET A CA 1
ATOM 1315 C C . MET A 1 180 ? 2.500 16.467 10.810 1.00 96.56 180 MET A C 1
ATOM 1317 O O . MET A 1 180 ? 2.457 17.693 10.656 1.00 96.56 180 MET A O 1
ATOM 1321 N N . GLU A 1 181 ? 3.643 15.784 10.907 1.00 94.56 181 GLU A N 1
ATOM 1322 C CA . GLU A 1 181 ? 4.971 16.405 10.831 1.00 94.56 181 GLU A CA 1
ATOM 1323 C C . GLU A 1 181 ? 5.092 17.245 9.547 1.00 94.56 181 GLU A C 1
ATOM 1325 O O . GLU A 1 181 ? 4.796 16.784 8.442 1.00 94.56 181 GLU A O 1
ATOM 1330 N N . GLY A 1 182 ? 5.499 18.509 9.696 1.00 91.25 182 GLY A N 1
ATOM 1331 C CA . GLY A 1 182 ? 5.703 19.426 8.567 1.00 91.25 182 GLY A CA 1
ATOM 1332 C C . GLY A 1 182 ? 4.432 20.025 7.937 1.00 91.25 182 GLY A C 1
ATOM 1333 O O . GLY A 1 182 ? 4.519 20.676 6.889 1.00 91.25 182 GLY A O 1
ATOM 1334 N N . GLU A 1 183 ? 3.248 19.841 8.531 1.00 93.62 183 GLU A N 1
ATOM 1335 C CA . GLU A 1 183 ? 2.009 20.478 8.046 1.00 93.62 183 GLU A CA 1
ATOM 1336 C C . GLU A 1 183 ? 1.580 21.704 8.856 1.00 93.62 183 GLU A C 1
ATOM 1338 O O . GLU A 1 183 ? 1.237 22.723 8.259 1.00 93.62 183 GLU A O 1
ATOM 1343 N N . ASP A 1 184 ? 1.642 21.641 10.188 1.00 92.81 184 ASP A N 1
ATOM 1344 C CA . ASP A 1 184 ? 1.284 22.758 11.073 1.00 92.81 184 ASP A CA 1
ATOM 1345 C C . ASP A 1 184 ? 2.323 22.899 12.199 1.00 92.81 184 ASP A C 1
ATOM 1347 O O . ASP A 1 184 ? 2.199 22.235 13.234 1.00 92.81 184 ASP A O 1
ATOM 1351 N N . PRO A 1 185 ? 3.350 23.757 12.021 1.00 90.06 185 PRO A N 1
ATOM 1352 C CA . PRO A 1 185 ? 4.417 23.937 13.006 1.00 90.06 185 PRO A CA 1
ATOM 1353 C C . PRO A 1 185 ? 3.922 24.378 14.388 1.00 90.06 185 PRO A C 1
ATOM 1355 O O . PRO A 1 185 ? 4.538 24.038 15.396 1.00 90.06 185 PRO A O 1
ATOM 1358 N N . ALA A 1 186 ? 2.798 25.103 14.466 1.00 91.00 186 ALA A N 1
ATOM 1359 C CA . ALA A 1 186 ? 2.249 25.568 15.741 1.00 91.00 186 ALA A CA 1
ATOM 1360 C C . ALA A 1 186 ? 1.650 24.423 16.574 1.00 91.00 186 ALA A C 1
ATOM 1362 O O . ALA A 1 186 ? 1.550 24.533 17.795 1.00 91.00 186 ALA A O 1
ATOM 1363 N N . LYS A 1 187 ? 1.264 23.318 15.924 1.00 89.12 187 LYS A N 1
ATOM 1364 C CA . LYS A 1 187 ? 0.726 22.113 16.573 1.00 89.12 187 LYS A CA 1
ATOM 1365 C C . LYS A 1 187 ? 1.741 20.977 16.680 1.00 89.12 187 LYS A C 1
ATOM 1367 O O . LYS A 1 187 ? 1.383 19.891 17.131 1.00 89.12 187 LYS A O 1
ATOM 1372 N N . ASP A 1 188 ? 2.984 21.224 16.276 1.00 87.94 188 ASP A N 1
ATOM 1373 C CA . ASP A 1 188 ? 4.048 20.221 16.218 1.00 87.94 188 ASP A CA 1
ATOM 1374 C C . ASP A 1 188 ? 5.149 20.442 17.275 1.00 87.94 188 ASP A C 1
ATOM 1376 O O . ASP A 1 188 ? 6.231 19.860 17.209 1.00 87.94 188 ASP A O 1
ATOM 1380 N N . THR A 1 189 ? 4.880 21.272 18.289 1.00 92.44 189 THR A N 1
ATOM 1381 C CA . THR A 1 189 ? 5.755 21.419 19.464 1.00 92.44 189 THR A CA 1
ATOM 1382 C C . THR A 1 189 ? 5.502 20.311 20.489 1.00 92.44 189 THR A C 1
ATOM 1384 O O . THR A 1 189 ? 4.436 19.693 20.510 1.00 92.44 189 THR A O 1
ATOM 1387 N N . ALA A 1 190 ? 6.463 20.063 21.384 1.00 92.69 190 ALA A N 1
ATOM 1388 C CA . ALA A 1 190 ? 6.320 19.048 22.430 1.00 92.69 190 ALA A CA 1
ATOM 1389 C C . ALA A 1 190 ? 5.116 19.324 23.354 1.00 92.69 190 ALA A C 1
ATOM 1391 O O . ALA A 1 190 ? 4.367 18.407 23.701 1.00 92.69 190 ALA A O 1
ATOM 1392 N N . GLU A 1 191 ? 4.885 20.590 23.704 1.00 95.12 191 GLU A N 1
ATOM 1393 C CA . GLU A 1 191 ? 3.769 21.020 24.548 1.00 95.12 191 GLU A CA 1
ATOM 1394 C C . GLU A 1 191 ? 2.428 20.829 23.833 1.00 95.12 191 GLU A C 1
ATOM 1396 O O . GLU A 1 191 ? 1.496 20.267 24.412 1.00 95.12 191 GLU A O 1
ATOM 1401 N N . ALA A 1 192 ? 2.335 21.247 22.564 1.00 95.31 192 ALA A N 1
ATOM 1402 C CA . ALA A 1 192 ? 1.122 21.091 21.768 1.00 95.31 192 ALA A CA 1
ATOM 1403 C C . ALA A 1 192 ? 0.779 19.608 21.567 1.00 95.31 192 ALA A C 1
ATOM 1405 O O . ALA A 1 192 ? -0.367 19.211 21.783 1.00 95.31 192 ALA A O 1
ATOM 1406 N N . ARG A 1 193 ? 1.775 18.771 21.237 1.00 95.38 193 ARG A N 1
ATOM 1407 C CA . ARG A 1 193 ? 1.600 17.315 21.121 1.00 95.38 193 ARG A CA 1
ATOM 1408 C C . ARG A 1 193 ? 1.096 16.712 22.430 1.00 95.38 193 ARG A C 1
ATOM 1410 O O . ARG A 1 193 ? 0.113 15.981 22.408 1.00 95.38 193 ARG A O 1
ATOM 1417 N N . THR A 1 194 ? 1.694 17.066 23.568 1.00 96.94 194 THR A N 1
ATOM 1418 C CA . THR A 1 194 ? 1.256 16.571 24.888 1.00 96.94 194 THR A CA 1
ATOM 1419 C C . THR A 1 194 ? -0.219 16.895 25.141 1.00 96.94 194 THR A C 1
ATOM 1421 O O . THR A 1 194 ? -1.009 16.007 25.462 1.00 96.94 194 THR A O 1
ATOM 1424 N N . GLN A 1 195 ? -0.627 18.149 24.923 1.00 97.88 195 GLN A N 1
ATOM 1425 C CA . GLN A 1 195 ? -2.015 18.574 25.127 1.00 97.88 195 GLN A CA 1
ATOM 1426 C C . GLN A 1 195 ? -2.998 17.861 24.189 1.00 97.88 195 GLN A C 1
ATOM 1428 O O . GLN A 1 195 ? -4.077 17.451 24.627 1.00 97.88 195 GLN A O 1
ATOM 1433 N N . LEU A 1 196 ? -2.647 17.709 22.909 1.00 98.31 196 LEU A N 1
ATOM 1434 C CA . LEU A 1 196 ? -3.488 17.034 21.919 1.00 98.31 196 LEU A CA 1
ATOM 1435 C C . LEU A 1 196 ? -3.627 15.531 22.217 1.00 98.31 196 LEU A C 1
ATOM 1437 O O . LEU A 1 196 ? -4.738 15.000 22.122 1.00 98.31 196 LEU A O 1
ATOM 1441 N N . ILE A 1 197 ? -2.550 14.866 22.648 1.00 98.69 197 ILE A N 1
ATOM 1442 C CA . ILE A 1 197 ? -2.565 13.450 23.045 1.00 98.69 197 ILE A CA 1
ATOM 1443 C C . ILE A 1 197 ? -3.477 13.254 24.257 1.00 98.69 197 ILE A C 1
ATOM 1445 O O . ILE A 1 197 ? -4.336 12.372 24.250 1.00 98.69 197 ILE A O 1
ATOM 1449 N N . GLU A 1 198 ? -3.361 14.103 25.279 1.00 98.56 198 GLU A N 1
ATOM 1450 C CA . GLU A 1 198 ? -4.243 14.032 26.444 1.00 98.56 198 GLU A CA 1
ATOM 1451 C C . GLU A 1 198 ? -5.718 14.253 26.084 1.00 98.56 198 GLU A C 1
ATOM 1453 O O . GLU A 1 198 ? -6.601 13.592 26.631 1.00 98.56 198 GLU A O 1
ATOM 1458 N N . GLN A 1 199 ? -6.013 15.190 25.175 1.00 98.62 199 GLN A N 1
ATOM 1459 C CA . GLN A 1 199 ? -7.378 15.415 24.690 1.00 98.62 199 GLN A CA 1
ATOM 1460 C C . GLN A 1 199 ? -7.928 14.174 23.979 1.00 98.62 199 GLN A C 1
ATOM 1462 O O . GLN A 1 199 ? -9.059 13.771 24.255 1.00 98.62 199 GLN A O 1
ATOM 1467 N N . ALA A 1 200 ? -7.127 13.545 23.118 1.00 98.88 200 ALA A N 1
ATOM 1468 C CA . ALA A 1 200 ? -7.503 12.316 22.430 1.00 98.88 200 ALA A CA 1
ATOM 1469 C C . ALA A 1 200 ? -7.716 11.144 23.402 1.00 98.88 200 ALA A C 1
ATOM 1471 O O . ALA A 1 200 ? -8.722 10.445 23.299 1.00 98.88 200 ALA A O 1
ATOM 1472 N N . ALA A 1 201 ? -6.840 10.973 24.396 1.00 98.88 201 ALA A N 1
ATOM 1473 C CA . ALA A 1 201 ? -6.993 9.950 25.430 1.00 98.88 201 ALA A CA 1
ATOM 1474 C C . ALA A 1 201 ? -8.258 10.171 26.282 1.00 98.88 201 ALA A C 1
ATOM 1476 O O . ALA A 1 201 ? -8.999 9.223 26.540 1.00 98.88 201 ALA A O 1
ATOM 1477 N N . ARG A 1 202 ? -8.566 11.421 26.665 1.00 98.81 202 ARG A N 1
ATOM 1478 C CA . ARG A 1 202 ? -9.817 11.764 27.372 1.00 98.81 202 ARG A CA 1
ATOM 1479 C C . ARG A 1 202 ? -11.057 11.464 26.529 1.00 98.81 202 ARG A C 1
ATOM 1481 O O . ARG A 1 202 ? -12.034 10.937 27.054 1.00 98.81 202 ARG A O 1
ATOM 1488 N N . ALA A 1 203 ? -11.020 11.768 25.232 1.00 98.75 203 ALA A N 1
ATOM 1489 C CA . ALA A 1 203 ? -12.113 11.433 24.324 1.00 98.75 203 ALA A CA 1
ATOM 1490 C C . ALA A 1 203 ? -12.287 9.908 24.201 1.00 98.75 203 ALA A C 1
ATOM 1492 O O . ALA A 1 203 ? -13.404 9.412 24.328 1.00 98.75 203 ALA A O 1
ATOM 1493 N N . ALA A 1 204 ? -11.188 9.160 24.061 1.00 98.88 204 ALA A N 1
ATOM 1494 C CA . ALA A 1 204 ? -11.203 7.699 24.007 1.00 98.88 204 ALA A CA 1
ATOM 1495 C C . ALA A 1 204 ? -11.745 7.050 25.284 1.00 98.88 204 ALA A C 1
ATOM 1497 O O . ALA A 1 204 ? -12.506 6.093 25.186 1.00 98.88 204 ALA A O 1
ATOM 1498 N N . ALA A 1 205 ? -11.420 7.587 26.463 1.00 98.75 205 ALA A N 1
ATOM 1499 C CA . ALA A 1 205 ? -11.892 7.066 27.749 1.00 98.75 205 ALA A CA 1
ATOM 1500 C C . ALA A 1 205 ? -13.423 7.113 27.920 1.00 98.75 205 ALA A C 1
ATOM 1502 O O . ALA A 1 205 ? -13.966 6.421 28.776 1.00 98.75 205 ALA A O 1
ATOM 1503 N N . THR A 1 206 ? -14.116 7.951 27.141 1.00 98.06 206 THR A N 1
ATOM 1504 C CA . THR A 1 206 ? -15.576 8.141 27.224 1.00 98.06 206 THR A CA 1
ATOM 1505 C C . THR A 1 206 ? -16.345 7.532 26.051 1.00 98.06 206 THR A C 1
ATOM 1507 O O . THR A 1 206 ? -17.572 7.600 26.043 1.00 98.06 206 THR A O 1
ATOM 1510 N N . ALA A 1 207 ? -15.644 6.954 25.071 1.00 98.69 207 ALA A N 1
ATOM 1511 C CA . ALA A 1 207 ? -16.237 6.284 23.919 1.00 98.69 207 ALA A CA 1
ATOM 1512 C C . ALA A 1 207 ? -16.245 4.757 24.105 1.00 98.69 207 ALA A C 1
ATOM 1514 O O . ALA A 1 207 ? -15.367 4.205 24.766 1.00 98.69 207 ALA A O 1
ATOM 1515 N N . ASP A 1 208 ? -17.181 4.057 23.466 1.00 98.69 208 ASP A N 1
ATOM 1516 C CA . ASP A 1 208 ? -17.240 2.588 23.516 1.00 98.69 208 ASP A CA 1
ATOM 1517 C C . ASP A 1 208 ? -16.079 1.946 22.743 1.00 98.69 208 ASP A C 1
ATOM 1519 O O . ASP A 1 208 ? -15.593 0.878 23.119 1.00 98.69 208 ASP A O 1
ATOM 1523 N N . ALA A 1 209 ? -15.612 2.610 21.682 1.00 98.69 209 ALA A N 1
ATOM 1524 C CA . ALA A 1 209 ? -14.443 2.221 20.901 1.00 98.69 209 ALA A CA 1
ATOM 1525 C C . ALA A 1 209 ? -13.675 3.442 20.368 1.00 98.69 209 ALA A C 1
ATOM 1527 O O . ALA A 1 209 ? -14.221 4.542 20.224 1.00 98.69 209 ALA A O 1
ATOM 1528 N N . ALA A 1 210 ? -12.396 3.233 20.053 1.00 98.94 210 ALA A N 1
ATOM 1529 C CA . ALA A 1 210 ? -11.518 4.243 19.471 1.00 98.94 210 ALA A CA 1
ATOM 1530 C C . ALA A 1 210 ? -10.860 3.714 18.192 1.00 98.94 210 ALA A C 1
ATOM 1532 O O . ALA A 1 210 ? -10.289 2.625 18.195 1.00 98.94 210 ALA A O 1
ATOM 1533 N N . VAL A 1 211 ? -10.900 4.497 17.114 1.00 98.94 211 VAL A N 1
ATOM 1534 C CA . VAL A 1 211 ? -10.201 4.204 15.853 1.00 98.94 211 VAL A CA 1
ATOM 1535 C C . VAL A 1 211 ? -9.122 5.257 15.655 1.00 98.94 211 VAL A C 1
ATOM 153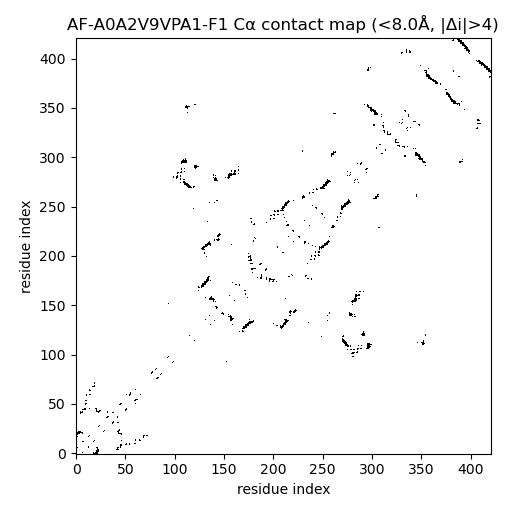7 O O . VAL A 1 211 ? -9.433 6.426 15.448 1.00 98.94 211 VAL A O 1
ATOM 1540 N N . ILE A 1 212 ? -7.856 4.858 15.726 1.00 98.94 212 ILE A N 1
ATOM 1541 C CA . ILE A 1 212 ? -6.708 5.748 15.534 1.00 98.94 212 ILE A CA 1
ATOM 1542 C C . ILE A 1 212 ? -6.204 5.587 14.102 1.00 98.94 212 ILE A C 1
ATOM 1544 O O . ILE A 1 212 ? -5.805 4.493 13.723 1.00 98.94 212 ILE A O 1
ATOM 1548 N N . VAL A 1 213 ? -6.197 6.658 13.315 1.00 98.94 213 VAL A N 1
ATOM 1549 C CA . VAL A 1 213 ? -5.710 6.684 11.935 1.00 98.94 213 VAL A CA 1
ATOM 1550 C C . VAL A 1 213 ? -4.395 7.458 11.880 1.00 98.94 213 VAL A C 1
ATOM 1552 O O . VAL A 1 213 ? -4.360 8.688 12.003 1.00 98.94 213 VAL A O 1
ATOM 1555 N N . VAL A 1 214 ? -3.313 6.711 11.699 1.00 98.88 214 VAL A N 1
ATOM 1556 C CA . VAL A 1 214 ? -1.920 7.176 11.737 1.00 98.88 214 VAL A CA 1
ATOM 1557 C C . VAL A 1 214 ? -1.203 6.814 10.442 1.00 98.88 214 VAL A C 1
ATOM 1559 O O . VAL A 1 214 ? -1.670 5.974 9.680 1.00 98.88 214 VAL A O 1
ATOM 1562 N N . GLY A 1 215 ? -0.056 7.426 10.180 1.00 98.19 215 GLY A N 1
ATOM 1563 C CA . GLY A 1 215 ? 0.760 7.111 9.012 1.00 98.19 215 GLY A CA 1
ATOM 1564 C C . GLY A 1 215 ? 1.574 8.303 8.541 1.00 98.19 215 GLY A C 1
ATOM 1565 O O . GLY A 1 215 ? 2.081 9.072 9.360 1.00 98.19 215 GLY A O 1
ATOM 1566 N N . ARG A 1 216 ? 1.706 8.448 7.221 1.00 97.62 216 ARG A N 1
ATOM 1567 C CA . ARG A 1 216 ? 2.523 9.486 6.570 1.00 97.62 216 ARG A CA 1
ATOM 1568 C C . ARG A 1 216 ? 1.668 10.364 5.654 1.00 97.62 216 ARG A C 1
ATOM 1570 O O . ARG A 1 216 ? 0.501 10.067 5.397 1.00 97.62 216 ARG A O 1
ATOM 1577 N N . SER A 1 217 ? 2.253 11.453 5.167 1.00 95.88 217 SER A N 1
ATOM 1578 C CA . SER A 1 217 ? 1.694 12.296 4.106 1.00 95.88 217 SER A CA 1
ATOM 1579 C C . SER A 1 217 ? 2.640 12.329 2.907 1.00 95.88 217 SER A C 1
ATOM 1581 O O . SER A 1 217 ? 3.808 11.964 3.029 1.00 95.88 217 SER A O 1
ATOM 1583 N N . ALA A 1 218 ? 2.169 12.854 1.775 1.00 94.75 218 ALA A N 1
ATOM 1584 C CA . ALA A 1 218 ? 2.985 13.053 0.577 1.00 94.75 218 ALA A CA 1
ATOM 1585 C C . ALA A 1 218 ? 4.221 13.953 0.798 1.00 94.75 218 ALA A C 1
ATOM 1587 O O . ALA A 1 218 ? 5.118 13.959 -0.029 1.00 94.75 218 ALA A O 1
ATOM 1588 N N . LYS A 1 219 ? 4.306 14.710 1.905 1.00 93.75 219 LYS A N 1
ATOM 1589 C CA . LYS A 1 219 ? 5.519 15.471 2.266 1.00 93.75 219 LYS A CA 1
ATOM 1590 C C . LYS A 1 219 ? 6.605 14.614 2.920 1.00 93.75 219 LYS A C 1
ATOM 1592 O O . LYS A 1 219 ? 7.746 15.047 3.012 1.00 93.75 219 LYS A O 1
ATOM 1597 N N . LEU A 1 220 ? 6.226 13.454 3.450 1.00 95.81 220 LEU A N 1
ATOM 1598 C CA . LEU A 1 220 ? 7.094 12.554 4.209 1.00 95.81 220 LEU A CA 1
ATOM 1599 C C . LEU A 1 220 ? 7.394 11.262 3.443 1.00 95.81 220 LEU A C 1
ATOM 1601 O O . LEU A 1 220 ? 8.267 10.511 3.863 1.00 95.81 220 LEU A O 1
ATOM 1605 N N . GLU A 1 221 ? 6.664 11.002 2.358 1.00 95.94 221 GLU A N 1
ATOM 1606 C CA . GLU A 1 221 ? 6.775 9.817 1.508 1.00 95.94 221 GLU A CA 1
ATOM 1607 C C . GLU A 1 221 ? 6.463 10.231 0.056 1.00 95.94 221 GLU A C 1
ATOM 1609 O O . GLU A 1 221 ? 5.301 10.395 -0.328 1.00 95.94 221 GLU A O 1
ATOM 1614 N N . SER A 1 222 ? 7.512 10.493 -0.727 1.00 95.62 222 SER A N 1
ATOM 1615 C CA . SER A 1 222 ? 7.444 11.042 -2.087 1.00 95.62 222 SER A CA 1
ATOM 1616 C C . SER A 1 222 ? 8.608 10.533 -2.931 1.00 95.62 222 SER A C 1
ATOM 1618 O O . SER A 1 222 ? 9.611 10.076 -2.399 1.00 95.62 222 SER A O 1
ATOM 1620 N N . GLU A 1 223 ? 8.488 10.668 -4.249 1.00 94.81 223 GLU A N 1
ATOM 1621 C CA . GLU A 1 223 ? 9.647 10.686 -5.145 1.00 94.81 223 GLU A CA 1
ATOM 1622 C C . GLU A 1 223 ? 10.684 11.725 -4.683 1.00 94.81 223 GLU A C 1
ATOM 1624 O O . GLU A 1 223 ? 10.295 12.718 -4.059 1.00 94.81 223 GLU A O 1
ATOM 1629 N N . ASP A 1 224 ? 11.952 11.495 -5.047 1.00 91.44 224 ASP A N 1
ATOM 1630 C CA . ASP A 1 224 ? 13.163 12.291 -4.755 1.00 91.44 224 ASP A CA 1
ATOM 1631 C C . ASP A 1 224 ? 13.871 11.962 -3.431 1.00 91.44 224 ASP A C 1
ATOM 1633 O O . ASP A 1 224 ? 15.074 12.180 -3.299 1.00 91.44 224 ASP A O 1
ATOM 1637 N N . PHE A 1 225 ? 13.178 11.375 -2.455 1.00 94.31 225 PHE A N 1
ATOM 1638 C CA . PHE A 1 225 ? 13.801 11.049 -1.175 1.00 94.31 225 PHE A CA 1
ATOM 1639 C C . PHE A 1 225 ? 13.202 9.819 -0.507 1.00 94.31 225 PHE A C 1
ATOM 1641 O O . PHE A 1 225 ? 12.012 9.526 -0.601 1.00 94.31 225 PHE A O 1
ATOM 1648 N N . ASP A 1 226 ? 14.031 9.143 0.275 1.00 95.38 226 ASP A N 1
ATOM 1649 C CA . ASP A 1 226 ? 13.593 8.037 1.109 1.00 95.38 226 ASP A CA 1
ATOM 1650 C C . ASP A 1 226 ? 13.046 8.518 2.454 1.00 95.38 226 ASP A C 1
ATOM 1652 O O . ASP A 1 226 ? 13.429 9.560 3.000 1.00 95.38 226 ASP A O 1
ATOM 1656 N N . ILE A 1 227 ? 12.156 7.716 3.038 1.00 94.81 227 ILE A N 1
ATOM 1657 C CA . ILE A 1 227 ? 11.668 7.954 4.396 1.00 94.81 227 ILE A CA 1
ATOM 1658 C C . ILE A 1 227 ? 12.840 7.964 5.391 1.00 94.81 227 ILE A C 1
ATOM 1660 O O . ILE A 1 227 ? 13.735 7.121 5.353 1.00 94.81 227 ILE A O 1
ATOM 1664 N N . LYS A 1 228 ? 12.816 8.899 6.346 1.00 91.75 228 LYS A N 1
ATOM 1665 C CA . LYS A 1 228 ? 13.892 9.050 7.347 1.00 91.75 228 LYS A CA 1
ATOM 1666 C C . LYS A 1 228 ? 13.993 7.865 8.313 1.00 91.75 228 LYS A C 1
ATOM 1668 O O . LYS A 1 228 ? 15.049 7.614 8.886 1.00 91.75 228 LYS A O 1
ATOM 1673 N N . SER A 1 229 ? 12.868 7.200 8.562 1.00 93.56 229 SER A N 1
ATOM 1674 C CA . SER A 1 229 ? 12.737 6.080 9.490 1.00 93.56 229 SER A CA 1
ATOM 1675 C C . SER A 1 229 ? 11.499 5.255 9.141 1.00 93.56 229 SER A C 1
ATOM 1677 O O . SER A 1 229 ? 10.512 5.781 8.622 1.00 93.56 229 SER A O 1
ATOM 1679 N N . LEU A 1 230 ? 11.539 3.965 9.481 1.00 95.88 230 LEU A N 1
ATOM 1680 C CA . LEU A 1 230 ? 10.377 3.076 9.418 1.00 95.88 230 LEU A CA 1
ATOM 1681 C C . LEU A 1 230 ? 9.381 3.322 10.560 1.00 95.88 230 LEU A C 1
ATOM 1683 O O . LEU A 1 230 ? 8.263 2.819 10.500 1.00 95.88 230 LEU A O 1
ATOM 1687 N N . GLU A 1 231 ? 9.755 4.102 11.573 1.00 96.00 231 GLU A N 1
ATOM 1688 C CA . GLU A 1 231 ? 8.839 4.544 12.626 1.00 96.00 231 GLU A CA 1
ATOM 1689 C C . GLU A 1 231 ? 7.738 5.457 12.062 1.00 96.00 231 GLU A C 1
ATOM 1691 O O . GLU A 1 231 ? 7.859 6.030 10.969 1.00 96.00 231 GLU A O 1
ATOM 1696 N N . LEU A 1 232 ? 6.642 5.587 12.812 1.00 97.31 232 LEU A N 1
ATOM 1697 C CA . LEU A 1 232 ? 5.642 6.607 12.518 1.00 97.31 232 LEU A CA 1
ATOM 1698 C C . LEU A 1 232 ? 6.233 8.011 12.753 1.00 97.31 232 LEU A C 1
ATOM 1700 O O . LEU A 1 232 ? 7.052 8.183 13.659 1.00 97.31 232 LEU A O 1
ATOM 1704 N N . PRO A 1 233 ? 5.792 9.032 11.992 1.00 96.06 233 PRO A N 1
ATOM 1705 C CA . PRO A 1 233 ? 6.159 10.421 12.258 1.00 96.06 233 PRO A CA 1
ATOM 1706 C C . PRO A 1 233 ? 5.872 10.849 13.703 1.00 96.06 233 PRO A C 1
ATOM 1708 O O . PRO A 1 233 ? 4.991 10.293 14.372 1.00 96.06 233 PRO A O 1
ATOM 1711 N N . ALA A 1 234 ? 6.615 11.855 14.168 1.00 92.62 234 ALA A N 1
ATOM 1712 C CA . ALA A 1 234 ? 6.752 12.187 15.584 1.00 92.62 234 ALA A CA 1
ATOM 1713 C C . ALA A 1 234 ? 5.418 12.260 16.363 1.00 92.62 234 ALA A C 1
ATOM 1715 O O . ALA A 1 234 ? 4.464 12.925 15.964 1.00 92.62 234 ALA A O 1
ATOM 1716 N N . GLY A 1 235 ? 5.375 11.597 17.525 1.00 95.69 235 GLY A N 1
ATOM 1717 C CA . GLY A 1 235 ? 4.253 11.627 18.473 1.00 95.69 235 GLY A CA 1
ATOM 1718 C C . GLY A 1 235 ? 3.106 10.650 18.186 1.00 95.69 235 GLY A C 1
ATOM 1719 O O . GLY A 1 235 ? 2.275 10.432 19.066 1.00 95.69 235 GLY A O 1
ATOM 1720 N N . GLN A 1 236 ? 3.050 10.021 17.008 1.00 98.31 236 GLN A N 1
ATOM 1721 C CA . GLN A 1 236 ? 1.975 9.072 16.689 1.00 98.31 236 GLN A CA 1
ATOM 1722 C C . GLN A 1 236 ? 2.060 7.774 17.513 1.00 98.31 236 GLN A C 1
ATOM 1724 O O . GLN A 1 236 ? 1.027 7.283 17.962 1.00 98.31 236 GLN A O 1
ATOM 1729 N N . ASP A 1 237 ? 3.261 7.258 17.797 1.00 98.19 237 ASP A N 1
ATOM 1730 C CA . ASP A 1 237 ? 3.431 6.106 18.701 1.00 98.19 237 ASP A CA 1
ATOM 1731 C C . ASP A 1 237 ? 2.950 6.421 20.130 1.00 98.19 237 ASP A C 1
ATOM 1733 O O . ASP A 1 237 ? 2.263 5.610 20.754 1.00 98.19 237 ASP A O 1
ATOM 1737 N N . ASP A 1 238 ? 3.265 7.617 20.640 1.00 98.25 238 ASP A N 1
ATOM 1738 C CA . ASP A 1 238 ? 2.867 8.050 21.986 1.00 98.25 238 ASP A CA 1
ATOM 1739 C C . ASP A 1 238 ? 1.347 8.280 22.076 1.00 98.25 238 ASP A C 1
ATOM 1741 O O . ASP A 1 238 ? 0.718 7.960 23.088 1.00 98.25 238 ASP A O 1
ATOM 1745 N N . LEU A 1 239 ? 0.731 8.771 20.993 1.00 98.81 239 LEU A N 1
ATOM 1746 C CA . LEU A 1 239 ? -0.721 8.862 20.853 1.00 98.81 239 LEU A CA 1
ATOM 1747 C C . LEU A 1 239 ? -1.387 7.483 20.935 1.00 98.81 239 LEU A C 1
ATOM 1749 O O . LEU A 1 239 ? -2.369 7.325 21.665 1.00 98.81 239 LEU A O 1
ATOM 1753 N N . ILE A 1 240 ? -0.862 6.491 20.205 1.00 98.88 240 ILE A N 1
ATOM 1754 C CA . ILE A 1 240 ? -1.381 5.116 20.235 1.00 98.88 240 ILE A CA 1
ATOM 1755 C C . ILE A 1 240 ? -1.305 4.561 21.655 1.00 98.88 240 ILE A C 1
ATOM 1757 O O . ILE A 1 240 ? -2.301 4.043 22.164 1.00 98.88 240 ILE A O 1
ATOM 1761 N N . ASP A 1 241 ? -0.158 4.715 22.316 1.00 98.44 241 ASP A N 1
ATOM 1762 C CA . ASP A 1 241 ? 0.042 4.259 23.690 1.00 98.44 241 ASP A CA 1
ATOM 1763 C C . ASP A 1 241 ? -0.950 4.908 24.668 1.00 98.44 241 ASP A C 1
ATOM 1765 O O . ASP A 1 241 ? -1.576 4.214 25.476 1.00 98.44 241 ASP A O 1
ATOM 1769 N N . ALA A 1 242 ? -1.137 6.228 24.592 1.00 98.75 242 ALA A N 1
ATOM 1770 C CA . ALA A 1 242 ? -2.055 6.951 25.469 1.00 98.75 242 ALA A CA 1
ATOM 1771 C C . ALA A 1 242 ? -3.518 6.521 25.266 1.00 98.75 242 ALA A C 1
ATOM 1773 O O . ALA A 1 242 ? -4.239 6.281 26.239 1.00 98.75 242 ALA A O 1
ATOM 1774 N N . VAL A 1 243 ? -3.953 6.371 24.012 1.00 98.88 243 VAL A N 1
ATOM 1775 C CA . VAL A 1 243 ? -5.324 5.958 23.681 1.00 98.88 243 VAL A CA 1
ATOM 1776 C C . VAL A 1 243 ? -5.576 4.497 24.058 1.00 98.88 243 VAL A C 1
ATOM 1778 O O . VAL A 1 243 ? -6.592 4.218 24.689 1.00 98.88 243 VAL A O 1
ATOM 1781 N N . ALA A 1 244 ? -4.651 3.578 23.765 1.00 98.62 244 ALA A N 1
ATOM 1782 C CA . ALA A 1 244 ? -4.776 2.159 24.123 1.00 98.62 244 ALA A CA 1
ATOM 1783 C C . ALA A 1 244 ? -4.773 1.922 25.648 1.00 98.62 244 ALA A C 1
ATOM 1785 O O . ALA A 1 244 ? -5.310 0.934 26.167 1.00 98.62 244 ALA A O 1
ATOM 1786 N N . ASN A 1 245 ? -4.160 2.832 26.408 1.00 98.56 245 ASN A N 1
ATOM 1787 C CA . ASN A 1 245 ? -4.257 2.834 27.864 1.00 98.56 245 ASN A CA 1
ATOM 1788 C C . ASN A 1 245 ? -5.634 3.305 28.348 1.00 98.56 245 ASN A C 1
ATOM 1790 O O . ASN A 1 245 ? -6.162 2.712 29.289 1.00 98.56 245 ASN A O 1
ATOM 1794 N N . ALA A 1 246 ? -6.216 4.311 27.693 1.00 98.75 246 ALA A N 1
ATOM 1795 C CA . ALA A 1 246 ? -7.510 4.891 28.043 1.00 98.75 246 ALA A CA 1
ATOM 1796 C C . ALA A 1 246 ? -8.720 4.048 27.594 1.00 98.75 246 ALA A C 1
ATOM 1798 O O . ALA A 1 246 ? -9.742 4.046 28.276 1.00 98.75 246 ALA A O 1
ATOM 1799 N N . ASN A 1 247 ? -8.616 3.330 26.473 1.00 98.69 247 ASN A N 1
ATOM 1800 C CA . ASN A 1 247 ? -9.682 2.501 25.917 1.00 98.69 247 ASN A CA 1
ATOM 1801 C C . ASN A 1 247 ? -9.111 1.159 25.434 1.00 98.69 247 ASN A C 1
ATOM 1803 O O . ASN A 1 247 ? -8.097 1.117 24.748 1.00 98.69 247 ASN A O 1
ATOM 1807 N N . LYS A 1 248 ? -9.742 0.042 25.815 1.00 97.88 248 LYS A N 1
ATOM 1808 C CA . LYS A 1 248 ? -9.293 -1.307 25.421 1.00 97.88 248 LYS A CA 1
ATOM 1809 C C . LYS A 1 248 ? -9.884 -1.786 24.100 1.00 97.88 248 LYS A C 1
ATOM 1811 O O . LYS A 1 248 ? -9.345 -2.721 23.524 1.00 97.88 248 LYS A O 1
ATOM 1816 N N . ASN A 1 249 ? -10.905 -1.108 23.586 1.00 98.31 249 ASN A N 1
ATOM 1817 C CA . ASN A 1 249 ? -11.501 -1.333 22.272 1.00 98.31 249 ASN A CA 1
ATOM 1818 C C . ASN A 1 249 ? -10.867 -0.383 21.241 1.00 98.31 249 ASN A C 1
ATOM 1820 O O . ASN A 1 249 ? -11.550 0.405 20.583 1.00 98.31 249 ASN A O 1
ATOM 1824 N N . THR A 1 250 ? -9.536 -0.417 21.148 1.00 98.81 250 THR A N 1
ATOM 1825 C CA . THR A 1 250 ? -8.760 0.435 20.239 1.00 98.81 250 THR A CA 1
ATOM 1826 C C . THR A 1 250 ? -8.395 -0.309 18.962 1.00 98.81 250 THR A C 1
ATOM 1828 O O . THR A 1 250 ? -7.763 -1.362 18.998 1.00 98.81 250 THR A O 1
ATOM 1831 N N . VAL A 1 251 ? -8.733 0.284 17.824 1.00 98.94 251 VAL A N 1
ATOM 1832 C CA . VAL A 1 251 ? -8.307 -0.152 16.495 1.00 98.94 251 VAL A CA 1
ATOM 1833 C C . VAL A 1 251 ? -7.300 0.860 15.964 1.00 98.94 251 VAL A C 1
ATOM 1835 O O . VAL A 1 251 ? -7.566 2.061 15.998 1.00 98.94 251 VAL A O 1
ATOM 1838 N N . VAL A 1 252 ? -6.161 0.395 15.456 1.00 98.94 252 VAL A N 1
ATOM 1839 C CA . VAL A 1 252 ? -5.202 1.247 14.738 1.00 98.94 252 VAL A CA 1
ATOM 1840 C C . VAL A 1 252 ? -5.338 1.004 13.239 1.00 98.94 252 VAL A C 1
ATOM 1842 O O . VAL A 1 252 ? -5.344 -0.139 12.794 1.00 98.94 252 VAL A O 1
ATOM 1845 N N . VAL A 1 253 ? -5.443 2.074 12.462 1.00 98.94 253 VAL A N 1
ATOM 1846 C CA . VAL A 1 253 ? -5.419 2.069 10.999 1.00 98.94 253 VAL A CA 1
ATOM 1847 C C . VAL A 1 253 ? -4.126 2.738 10.551 1.00 98.94 253 VAL A C 1
ATOM 1849 O O . VAL A 1 253 ? -3.896 3.910 10.857 1.00 98.94 253 VAL A O 1
ATOM 1852 N N . ILE A 1 254 ? -3.293 1.996 9.828 1.00 98.88 254 ILE A N 1
ATOM 1853 C CA . ILE A 1 254 ? -2.078 2.506 9.193 1.00 98.88 254 ILE A CA 1
ATOM 1854 C C . ILE A 1 254 ? -2.434 3.024 7.802 1.00 98.88 254 ILE A C 1
ATOM 1856 O O . ILE A 1 254 ? -3.034 2.308 7.010 1.00 98.88 254 ILE A O 1
ATOM 1860 N N . ASN A 1 255 ? -2.089 4.275 7.514 1.00 98.62 255 ASN A N 1
ATOM 1861 C CA . ASN A 1 255 ? -2.307 4.939 6.232 1.00 98.62 255 ASN A CA 1
ATOM 1862 C C . ASN A 1 255 ? -0.967 5.517 5.734 1.00 98.62 255 ASN A C 1
ATOM 1864 O O . ASN A 1 255 ? -0.658 6.692 5.958 1.00 98.62 255 ASN A O 1
ATOM 1868 N N . ALA A 1 256 ? -0.141 4.646 5.146 1.00 98.12 256 ALA A N 1
ATOM 1869 C CA . ALA A 1 256 ? 1.214 4.914 4.649 1.00 98.12 256 ALA A CA 1
ATOM 1870 C C . ALA A 1 256 ? 1.516 4.055 3.402 1.00 98.12 256 ALA A C 1
ATOM 1872 O O . ALA A 1 256 ? 0.857 3.044 3.187 1.00 98.12 256 ALA A O 1
ATOM 1873 N N . GLY A 1 257 ? 2.489 4.444 2.576 1.00 96.19 257 GLY A N 1
ATOM 1874 C CA . GLY A 1 257 ? 2.820 3.736 1.331 1.00 96.19 257 GLY A CA 1
ATOM 1875 C C . GLY A 1 257 ? 3.669 2.477 1.529 1.00 96.19 257 GLY A C 1
ATOM 1876 O O . GLY A 1 257 ? 3.522 1.510 0.782 1.00 96.19 257 GLY A O 1
ATOM 1877 N N . GLY A 1 258 ? 4.534 2.474 2.543 1.00 95.19 258 GLY A N 1
ATOM 1878 C CA . GLY A 1 258 ? 5.405 1.351 2.888 1.00 95.19 258 GLY A CA 1
ATOM 1879 C C . GLY A 1 258 ? 5.306 0.883 4.346 1.00 95.19 258 GLY A C 1
ATOM 1880 O O . GLY A 1 258 ? 4.552 1.445 5.147 1.00 95.19 258 GLY A O 1
ATOM 1881 N N . PRO A 1 259 ? 6.105 -0.139 4.720 1.00 96.06 259 PRO A N 1
ATOM 1882 C CA . PRO A 1 259 ? 6.111 -0.700 6.065 1.00 96.06 259 PRO A CA 1
ATOM 1883 C C . PRO A 1 259 ? 6.321 0.339 7.172 1.00 96.06 259 PRO A C 1
ATOM 1885 O O . PRO A 1 259 ? 7.066 1.315 7.032 1.00 96.06 259 PRO A O 1
ATOM 1888 N N . VAL A 1 260 ? 5.692 0.074 8.316 1.00 97.06 260 VAL A N 1
ATOM 1889 C CA . VAL A 1 260 ? 5.838 0.851 9.549 1.00 97.06 260 VAL A CA 1
ATOM 1890 C C . VAL A 1 260 ? 6.238 -0.090 10.682 1.00 97.06 260 VAL A C 1
ATOM 1892 O O . VAL A 1 260 ? 5.630 -1.148 10.857 1.00 97.06 260 VAL A O 1
ATOM 1895 N N . THR A 1 261 ? 7.247 0.276 11.472 1.00 96.25 261 THR A N 1
ATOM 1896 C CA . THR A 1 261 ? 7.597 -0.473 12.685 1.00 96.25 261 THR A CA 1
ATOM 1897 C C . THR A 1 261 ? 6.549 -0.236 13.770 1.00 96.25 261 THR A C 1
ATOM 1899 O O . THR A 1 261 ? 6.227 0.895 14.111 1.00 96.25 261 THR A O 1
ATOM 1902 N N . MET A 1 262 ? 6.024 -1.319 14.350 1.00 98.19 262 MET A N 1
ATOM 1903 C CA . MET A 1 262 ? 4.954 -1.252 15.364 1.00 98.19 262 MET A CA 1
ATOM 1904 C C . MET A 1 262 ? 5.373 -1.845 16.714 1.00 98.19 262 MET A C 1
ATOM 1906 O O . MET A 1 262 ? 4.570 -1.942 17.639 1.00 98.19 262 MET A O 1
ATOM 1910 N N . SER A 1 263 ? 6.636 -2.260 16.854 1.00 95.88 263 SER A N 1
ATOM 1911 C CA . SER A 1 263 ? 7.141 -3.031 18.000 1.00 95.88 263 SER A CA 1
ATOM 1912 C C . SER A 1 263 ? 6.909 -2.359 19.363 1.00 95.88 263 SER A C 1
ATOM 1914 O O . SER A 1 263 ? 6.788 -3.055 20.368 1.00 95.88 263 SER A O 1
ATOM 1916 N N . ARG A 1 264 ? 6.794 -1.022 19.412 1.00 95.88 264 ARG A N 1
ATOM 1917 C CA . ARG A 1 264 ? 6.538 -0.252 20.646 1.00 95.88 264 ARG A CA 1
ATOM 1918 C C . ARG A 1 264 ? 5.135 -0.461 21.229 1.00 95.88 264 ARG A C 1
ATOM 1920 O O . ARG A 1 264 ? 4.968 -0.416 22.450 1.00 95.88 264 ARG A O 1
ATOM 1927 N N . TRP A 1 265 ? 4.138 -0.686 20.375 1.00 97.88 265 TRP A N 1
ATOM 1928 C CA . TRP A 1 265 ? 2.723 -0.622 20.757 1.00 97.88 265 TRP A CA 1
ATOM 1929 C C . TRP A 1 265 ? 1.875 -1.783 20.231 1.00 97.88 265 TRP A C 1
ATOM 1931 O O . TRP A 1 265 ? 0.759 -1.976 20.713 1.00 97.88 265 TRP A O 1
ATOM 1941 N N . ILE A 1 266 ? 2.388 -2.619 19.318 1.00 98.38 266 ILE A N 1
ATOM 1942 C CA . ILE A 1 266 ? 1.620 -3.723 18.719 1.00 98.38 266 ILE A CA 1
ATOM 1943 C C . ILE A 1 266 ? 1.062 -4.692 19.766 1.00 98.38 266 ILE A C 1
ATOM 1945 O O . ILE A 1 266 ? -0.010 -5.259 19.578 1.00 98.38 266 ILE A O 1
ATOM 1949 N N . GLY A 1 267 ? 1.742 -4.861 20.905 1.00 97.88 267 GLY A N 1
ATOM 1950 C CA . GLY A 1 267 ? 1.272 -5.680 22.026 1.00 97.88 267 GLY A CA 1
ATOM 1951 C C . GLY A 1 267 ? 0.117 -5.069 22.833 1.00 97.88 267 GLY A C 1
ATOM 1952 O O . GLY A 1 267 ? -0.562 -5.800 23.548 1.00 97.88 267 GLY A O 1
ATOM 1953 N N . LYS A 1 268 ? -0.130 -3.759 22.717 1.00 98.06 268 LYS A N 1
ATOM 1954 C CA . LYS A 1 268 ? -1.079 -2.998 23.551 1.00 98.06 268 LYS A CA 1
ATOM 1955 C C . LYS A 1 268 ? -2.445 -2.791 22.896 1.00 98.06 268 LYS A C 1
ATOM 1957 O O . LYS A 1 268 ? -3.416 -2.553 23.606 1.00 98.06 268 LYS A O 1
ATOM 1962 N N . VAL A 1 269 ? -2.528 -2.895 21.569 1.00 98.62 269 VAL A N 1
ATOM 1963 C CA . VAL A 1 269 ? -3.775 -2.705 20.810 1.00 98.62 269 VAL A CA 1
ATOM 1964 C C . VAL A 1 269 ? -4.361 -4.045 20.359 1.00 98.62 269 VAL A C 1
ATOM 1966 O O . VAL A 1 269 ? -3.603 -4.925 19.940 1.00 98.62 269 VAL A O 1
ATOM 1969 N N . PRO A 1 270 ? -5.683 -4.259 20.444 1.00 98.56 270 PRO A N 1
ATOM 1970 C CA . PRO A 1 270 ? -6.302 -5.512 20.016 1.00 98.56 270 PRO A CA 1
ATOM 1971 C C . PRO A 1 270 ? -6.387 -5.668 18.495 1.00 98.56 270 PRO A C 1
ATOM 1973 O O . PRO A 1 270 ? -6.241 -6.796 18.030 1.00 98.56 270 PRO A O 1
ATOM 1976 N N . ALA A 1 271 ? -6.567 -4.595 17.716 1.00 98.88 271 ALA A N 1
ATOM 1977 C CA . ALA A 1 271 ? -6.688 -4.701 16.262 1.00 98.88 271 ALA A CA 1
ATOM 1978 C C . ALA A 1 271 ? -5.869 -3.664 15.492 1.00 98.88 271 ALA A C 1
ATOM 1980 O O . ALA A 1 271 ? -5.721 -2.519 15.924 1.00 98.88 271 ALA A O 1
ATOM 1981 N N . VAL A 1 272 ? -5.361 -4.091 14.334 1.00 98.94 272 VAL A N 1
ATOM 1982 C CA . VAL A 1 272 ? -4.597 -3.263 13.397 1.00 98.94 272 VAL A CA 1
ATOM 1983 C C . VAL A 1 272 ? -5.039 -3.574 11.972 1.00 98.94 272 VAL A C 1
ATOM 1985 O O . VAL A 1 272 ? -5.035 -4.737 11.561 1.00 98.94 272 VAL A O 1
ATOM 1988 N N . LEU A 1 273 ? -5.396 -2.530 11.233 1.00 98.94 273 LEU A N 1
ATOM 1989 C CA . LEU A 1 273 ? -5.679 -2.544 9.802 1.00 98.94 273 LEU A CA 1
ATOM 1990 C C . LEU A 1 273 ? -4.586 -1.756 9.079 1.00 98.94 273 LEU A C 1
ATOM 1992 O O . LEU A 1 273 ? -4.190 -0.688 9.542 1.00 98.94 273 LEU A O 1
ATOM 1996 N N . ASP A 1 274 ? -4.137 -2.255 7.937 1.00 98.88 274 ASP A N 1
ATOM 1997 C CA . ASP A 1 274 ? -3.299 -1.510 7.003 1.00 98.88 274 ASP A CA 1
ATOM 1998 C C . ASP A 1 274 ? -4.135 -1.097 5.791 1.00 98.88 274 ASP A C 1
ATOM 2000 O O . ASP A 1 274 ? -4.626 -1.945 5.042 1.00 98.88 274 ASP A O 1
ATOM 2004 N N . LEU A 1 275 ? -4.358 0.211 5.661 1.00 98.75 275 LEU A N 1
ATOM 2005 C CA . LEU A 1 275 ? -5.107 0.843 4.575 1.00 98.75 275 LEU A CA 1
ATOM 2006 C C . LEU A 1 275 ? -4.202 1.195 3.389 1.00 98.75 275 LEU A C 1
ATOM 2008 O O . LEU A 1 275 ? -4.716 1.535 2.323 1.00 98.75 275 LEU A O 1
ATOM 2012 N N . TRP A 1 276 ? -2.878 1.143 3.560 1.00 98.56 276 TRP A N 1
ATOM 2013 C CA . TRP A 1 276 ? -1.927 1.714 2.609 1.00 98.56 276 TRP A CA 1
ATOM 2014 C C . TRP A 1 276 ? -2.272 3.177 2.295 1.00 98.56 276 TRP A C 1
ATOM 2016 O O . TRP A 1 276 ? -2.694 3.923 3.179 1.00 98.56 276 TRP A O 1
ATOM 2026 N N . TYR A 1 277 ? -2.182 3.584 1.030 1.00 98.06 277 TYR A N 1
ATOM 2027 C CA . TYR A 1 277 ? -2.931 4.713 0.494 1.00 98.06 277 TYR A CA 1
ATOM 2028 C C . TYR A 1 277 ? -4.153 4.212 -0.287 1.00 98.06 277 TYR A C 1
ATOM 2030 O O . TYR A 1 277 ? -4.038 3.791 -1.435 1.00 98.06 277 TYR A O 1
ATOM 2038 N N . GLY A 1 278 ? -5.338 4.276 0.328 1.00 96.88 278 GLY A N 1
ATOM 2039 C CA . GLY A 1 278 ? -6.586 3.722 -0.223 1.00 96.88 278 GLY A CA 1
ATOM 2040 C C . GLY A 1 278 ? -7.216 4.494 -1.395 1.00 96.88 278 GLY A C 1
ATOM 2041 O O . GLY A 1 278 ? -8.375 4.257 -1.732 1.00 96.88 278 GLY A O 1
ATOM 2042 N N . GLY A 1 279 ? -6.505 5.447 -2.006 1.00 97.75 279 GLY A N 1
ATOM 2043 C CA . GLY A 1 279 ? -7.036 6.258 -3.104 1.00 97.75 279 GLY A CA 1
ATOM 2044 C C . GLY A 1 279 ? -8.195 7.175 -2.695 1.00 97.75 279 GLY A C 1
ATOM 2045 O O . GLY A 1 279 ? -8.402 7.471 -1.518 1.00 97.75 279 GLY A O 1
ATOM 2046 N N . GLU A 1 280 ? -8.956 7.650 -3.686 1.00 98.06 280 GLU A N 1
ATOM 2047 C CA . GLU A 1 280 ? -10.070 8.596 -3.490 1.00 98.06 280 GLU A CA 1
ATOM 2048 C C . GLU A 1 280 ? -11.200 8.055 -2.595 1.00 98.06 280 GLU A C 1
ATOM 2050 O O . GLU A 1 280 ? -11.832 8.819 -1.867 1.00 98.06 280 GLU A O 1
ATOM 2055 N N . GLU A 1 281 ? -11.401 6.736 -2.587 1.00 98.62 281 GLU A N 1
ATOM 2056 C CA . GLU A 1 281 ? -12.461 6.048 -1.840 1.00 98.62 281 GLU A CA 1
ATOM 2057 C C . GLU A 1 281 ? -11.967 5.386 -0.541 1.00 98.62 281 GLU A C 1
ATOM 2059 O O . GLU A 1 281 ? -12.744 4.719 0.144 1.00 98.62 281 GLU A O 1
ATOM 2064 N N . GLY A 1 282 ? -10.700 5.587 -0.156 1.00 98.56 282 GLY A N 1
ATOM 2065 C CA . GLY A 1 282 ? -10.086 4.895 0.983 1.00 98.56 282 GLY A CA 1
ATOM 2066 C C . GLY A 1 282 ? -10.834 5.079 2.308 1.00 98.56 282 GLY A C 1
ATOM 2067 O O . GLY A 1 282 ? -10.909 4.150 3.112 1.00 98.56 282 GLY A O 1
ATOM 2068 N N . GLY A 1 283 ? -11.454 6.245 2.529 1.00 98.81 283 GLY A N 1
ATOM 2069 C CA . GLY A 1 283 ? -12.283 6.491 3.710 1.00 98.81 283 GLY A CA 1
ATOM 2070 C C . GLY A 1 283 ? -13.575 5.669 3.751 1.00 98.81 283 GLY A C 1
ATOM 2071 O O . GLY A 1 283 ? -13.985 5.230 4.824 1.00 98.81 283 GLY A O 1
ATOM 2072 N N . ASN A 1 284 ? -14.201 5.420 2.599 1.00 98.88 284 ASN A N 1
ATOM 2073 C CA . ASN A 1 284 ? -15.360 4.531 2.511 1.00 98.88 284 ASN A CA 1
ATOM 2074 C C . ASN A 1 284 ? -14.945 3.070 2.704 1.00 98.88 284 ASN A C 1
ATOM 2076 O O . ASN A 1 284 ? -15.594 2.351 3.459 1.00 98.88 284 ASN A O 1
ATOM 2080 N N . ALA A 1 285 ? -13.834 2.661 2.092 1.00 98.88 285 ALA A N 1
ATOM 2081 C CA . ALA A 1 285 ? -13.340 1.292 2.189 1.00 98.88 285 ALA A CA 1
ATOM 2082 C C . ALA A 1 285 ? -12.947 0.902 3.624 1.00 98.88 285 ALA A C 1
ATOM 2084 O O . ALA A 1 285 ? -13.314 -0.162 4.127 1.00 98.88 285 ALA A O 1
ATOM 2085 N N . ILE A 1 286 ? -12.258 1.794 4.352 1.00 98.81 286 ILE A N 1
ATOM 2086 C CA . ILE A 1 286 ? -11.940 1.518 5.758 1.00 98.81 286 ILE A CA 1
ATOM 2087 C C . ILE A 1 286 ? -13.205 1.422 6.616 1.00 98.81 286 ILE A C 1
ATOM 2089 O O . ILE A 1 286 ? -13.251 0.610 7.536 1.00 98.81 286 ILE A O 1
ATOM 2093 N N . ALA A 1 287 ? -14.248 2.198 6.309 1.00 98.88 287 ALA A N 1
ATOM 2094 C CA . ALA A 1 287 ? -15.528 2.093 6.999 1.00 98.88 287 ALA A CA 1
ATOM 2095 C C . ALA A 1 287 ? -16.223 0.750 6.710 1.00 98.88 287 ALA A C 1
ATOM 2097 O O . ALA A 1 287 ? -16.705 0.113 7.647 1.00 98.88 287 ALA A O 1
ATOM 2098 N N . ASP A 1 288 ? -16.210 0.286 5.458 1.00 98.88 288 ASP A N 1
ATOM 2099 C CA . ASP A 1 288 ? -16.777 -1.012 5.074 1.00 98.88 288 ASP A CA 1
ATOM 2100 C C . ASP A 1 288 ? -16.107 -2.165 5.817 1.00 98.88 288 ASP A C 1
ATOM 2102 O O . ASP A 1 288 ? -16.788 -3.055 6.331 1.00 98.88 288 ASP A O 1
ATOM 2106 N N . VAL A 1 289 ? -14.777 -2.136 5.931 1.00 98.88 289 VAL A N 1
ATOM 2107 C CA . VAL A 1 289 ? -14.026 -3.136 6.696 1.00 98.88 289 VAL A CA 1
ATOM 2108 C C . VAL A 1 289 ? -14.326 -3.009 8.190 1.00 98.88 289 VAL A C 1
ATOM 2110 O O . VAL A 1 289 ? -14.723 -3.989 8.815 1.00 98.88 289 VAL A O 1
ATOM 2113 N N . LEU A 1 290 ? -14.230 -1.805 8.767 1.00 98.88 290 LEU A N 1
ATOM 2114 C CA . LEU A 1 290 ? -14.474 -1.582 10.197 1.00 98.88 290 LEU A CA 1
ATOM 2115 C C . LEU A 1 290 ? -15.848 -2.083 10.646 1.00 98.88 290 LEU A C 1
ATOM 2117 O O . LEU A 1 290 ? -15.937 -2.660 11.725 1.00 98.88 290 LEU A O 1
ATOM 2121 N N . PHE A 1 291 ? -16.900 -1.896 9.845 1.00 98.69 291 PHE A N 1
ATOM 2122 C CA . PHE A 1 291 ? -18.264 -2.337 10.168 1.00 98.69 291 PHE A CA 1
ATOM 2123 C C . PHE A 1 291 ? -18.647 -3.696 9.556 1.00 98.69 291 PHE A C 1
ATOM 2125 O O . PHE A 1 291 ? -19.762 -4.179 9.772 1.00 98.69 291 PHE A O 1
ATOM 2132 N N . GLY A 1 292 ? -17.725 -4.349 8.842 1.00 98.25 292 GLY A N 1
ATOM 2133 C CA . GLY A 1 292 ? -17.896 -5.696 8.302 1.00 98.25 292 GLY A CA 1
ATOM 2134 C C . GLY A 1 292 ? -18.841 -5.803 7.107 1.00 98.25 292 GLY A C 1
ATOM 2135 O O . GLY A 1 292 ? -19.360 -6.897 6.866 1.00 98.25 292 GLY A O 1
ATOM 2136 N N . ASP A 1 293 ? -19.067 -4.702 6.386 1.00 98.38 293 ASP A N 1
ATOM 2137 C CA . ASP A 1 293 ? -19.700 -4.717 5.061 1.00 98.38 293 ASP A CA 1
ATOM 2138 C C . ASP A 1 293 ? -18.757 -5.340 4.024 1.00 98.38 293 ASP A C 1
ATOM 2140 O O . ASP A 1 293 ? -19.201 -6.070 3.136 1.00 98.38 293 ASP A O 1
ATOM 2144 N N . ALA A 1 294 ? -17.450 -5.123 4.203 1.00 98.50 294 ALA A N 1
ATOM 2145 C CA . ALA A 1 294 ? -16.383 -5.838 3.523 1.00 98.50 294 ALA A CA 1
ATOM 2146 C C . ALA A 1 294 ? -15.637 -6.748 4.512 1.00 98.50 294 ALA A C 1
ATOM 2148 O O . ALA A 1 294 ? -15.372 -6.387 5.659 1.00 98.50 294 ALA A O 1
ATOM 2149 N N . ASN A 1 295 ? -15.285 -7.953 4.061 1.00 98.69 295 ASN A N 1
ATOM 2150 C CA . ASN A 1 295 ? -14.386 -8.843 4.792 1.00 98.69 295 ASN A CA 1
ATOM 2151 C C . ASN A 1 295 ? -12.955 -8.614 4.271 1.00 98.69 295 ASN A C 1
ATOM 2153 O O . ASN A 1 295 ? -12.745 -8.825 3.071 1.00 98.69 295 ASN A O 1
ATOM 2157 N N . PRO A 1 296 ? -11.991 -8.192 5.116 1.00 98.62 296 PRO A N 1
ATOM 2158 C CA . PRO A 1 296 ? -10.635 -7.906 4.670 1.00 98.62 296 PRO A CA 1
ATOM 2159 C C . PRO A 1 296 ? -10.017 -9.152 4.038 1.00 98.62 296 PRO A C 1
ATOM 2161 O O . PRO A 1 296 ? -10.143 -10.267 4.554 1.00 98.62 296 PRO A O 1
ATOM 2164 N N . SER A 1 297 ? -9.386 -8.950 2.883 1.00 98.75 297 SER A N 1
ATOM 2165 C CA . SER A 1 297 ? -8.798 -10.035 2.089 1.00 98.75 297 SER A CA 1
ATOM 2166 C C . SER A 1 297 ? -7.435 -9.703 1.486 1.00 98.75 297 SER A C 1
ATOM 2168 O O . SER A 1 297 ? -6.874 -10.538 0.774 1.00 98.75 297 SER A O 1
ATOM 2170 N N . GLY A 1 298 ? -6.897 -8.513 1.772 1.00 98.69 298 GLY A N 1
ATOM 2171 C CA . GLY A 1 298 ? -5.548 -8.144 1.375 1.00 98.69 298 GLY A CA 1
ATOM 2172 C C . GLY A 1 298 ? -4.508 -9.011 2.085 1.00 98.69 298 GLY A C 1
ATOM 2173 O O . GLY A 1 298 ? -4.694 -9.407 3.239 1.00 98.69 298 GLY A O 1
ATOM 2174 N N . LYS A 1 299 ? -3.400 -9.284 1.393 1.00 98.88 299 LYS A N 1
ATOM 2175 C CA . LYS A 1 299 ? -2.207 -9.946 1.933 1.00 98.88 299 LYS A CA 1
ATOM 2176 C C . LYS A 1 299 ? -0.992 -9.055 1.700 1.00 98.88 299 LYS A C 1
ATOM 2178 O O . LYS A 1 299 ? -0.919 -8.380 0.674 1.00 98.88 299 LYS A O 1
ATOM 2183 N N . LEU A 1 300 ? -0.045 -9.054 2.632 1.00 98.88 300 LEU A N 1
ATOM 2184 C CA . LEU A 1 300 ? 1.153 -8.222 2.550 1.00 98.88 300 LEU A CA 1
ATOM 2185 C C . LEU A 1 300 ? 2.037 -8.607 1.347 1.00 98.88 300 LEU A C 1
ATOM 2187 O O . LEU A 1 300 ? 2.515 -9.741 1.292 1.00 98.88 300 LEU A O 1
ATOM 2191 N N . PRO A 1 301 ? 2.351 -7.673 0.428 1.00 98.25 301 PRO A N 1
ATOM 2192 C CA . PRO A 1 301 ? 3.285 -7.925 -0.670 1.00 98.25 301 PRO A CA 1
ATOM 2193 C C . PRO A 1 301 ? 4.758 -7.762 -0.253 1.00 98.25 301 PRO A C 1
ATOM 2195 O O . PRO A 1 301 ? 5.660 -7.997 -1.056 1.00 98.25 301 PRO A O 1
ATOM 2198 N N . VAL A 1 302 ? 5.022 -7.355 0.993 1.00 98.25 302 VAL A N 1
ATOM 2199 C CA . VAL A 1 302 ? 6.358 -7.132 1.563 1.00 98.25 302 VAL A CA 1
ATOM 2200 C C . VAL A 1 302 ? 6.388 -7.575 3.028 1.00 98.25 302 VAL A C 1
ATOM 2202 O O . VAL A 1 302 ? 5.378 -7.498 3.721 1.00 98.25 302 VAL A O 1
ATOM 2205 N N . SER A 1 303 ? 7.543 -8.023 3.524 1.00 98.44 303 SER A N 1
ATOM 2206 C CA . SER A 1 303 ? 7.711 -8.342 4.950 1.00 98.44 303 SER A CA 1
ATOM 2207 C C . SER A 1 303 ? 7.900 -7.068 5.773 1.00 98.44 303 SER A C 1
ATOM 2209 O O . SER A 1 303 ? 8.715 -6.217 5.417 1.00 98.44 303 SER A O 1
ATOM 2211 N N . PHE A 1 304 ? 7.211 -6.956 6.907 1.00 98.56 304 PHE A N 1
ATOM 2212 C CA . PHE A 1 304 ? 7.386 -5.840 7.837 1.00 98.56 304 PHE A CA 1
ATOM 2213 C C . PHE A 1 304 ? 8.469 -6.201 8.857 1.00 98.56 304 PHE A C 1
ATOM 2215 O O . PHE A 1 304 ? 8.399 -7.248 9.501 1.00 98.56 304 PHE A O 1
ATOM 2222 N N . VAL A 1 305 ? 9.476 -5.343 9.024 1.00 97.81 305 VAL A N 1
ATOM 2223 C CA . VAL A 1 305 ? 10.562 -5.547 10.000 1.00 97.81 305 VAL A CA 1
ATOM 2224 C C . VAL A 1 305 ? 10.101 -5.193 11.422 1.00 97.81 305 VAL A C 1
ATOM 2226 O O . VAL A 1 305 ? 9.255 -4.316 11.606 1.00 97.81 305 VAL A O 1
ATOM 2229 N N . LYS A 1 306 ? 10.690 -5.817 12.453 1.00 97.44 306 LYS A N 1
ATOM 2230 C CA . LYS A 1 306 ? 10.498 -5.373 13.850 1.00 97.44 306 LYS A CA 1
ATOM 2231 C C . LYS A 1 306 ? 11.341 -4.134 14.162 1.00 97.44 306 LYS A C 1
ATOM 2233 O O . LYS A 1 306 ? 10.941 -3.312 14.988 1.00 97.44 306 LYS A O 1
ATOM 2238 N N . GLN A 1 307 ? 12.485 -4.003 13.494 1.00 95.69 307 GLN A N 1
ATOM 2239 C CA . GLN A 1 307 ? 13.435 -2.894 13.589 1.00 95.69 307 GLN A CA 1
ATOM 2240 C C . GLN A 1 307 ? 14.252 -2.788 12.293 1.00 95.69 307 GLN A C 1
ATOM 2242 O O . GLN A 1 307 ? 14.435 -3.780 11.591 1.00 95.69 307 GLN A O 1
ATOM 2247 N N . TRP A 1 308 ? 14.818 -1.611 12.008 1.00 94.88 308 TRP A N 1
ATOM 2248 C CA . TRP A 1 308 ? 15.643 -1.381 10.809 1.00 94.88 308 TRP A CA 1
ATOM 2249 C C . TRP A 1 308 ? 16.789 -2.394 10.648 1.00 94.88 308 TRP A C 1
ATOM 2251 O O . TRP A 1 308 ? 17.075 -2.829 9.538 1.00 94.88 308 TRP A O 1
ATOM 2261 N N . LYS A 1 309 ? 17.388 -2.839 11.760 1.00 96.06 309 LYS A N 1
ATOM 2262 C CA . LYS A 1 309 ? 18.489 -3.818 11.772 1.00 96.06 309 LYS A CA 1
ATOM 2263 C C . LYS A 1 309 ? 18.134 -5.191 11.200 1.00 96.06 309 LYS A C 1
ATOM 2265 O O . LYS A 1 309 ? 19.040 -5.935 10.841 1.00 96.06 309 LYS A O 1
ATOM 2270 N N . ASP A 1 310 ? 16.848 -5.521 11.119 1.00 96.38 310 ASP A N 1
ATOM 2271 C CA . ASP A 1 310 ? 16.389 -6.790 10.553 1.00 96.38 310 ASP A CA 1
ATOM 2272 C C . ASP A 1 310 ? 16.251 -6.719 9.019 1.00 96.38 310 ASP A C 1
ATOM 2274 O O . ASP A 1 310 ? 16.027 -7.741 8.373 1.00 96.38 310 ASP A O 1
ATOM 2278 N N . SER A 1 311 ? 16.356 -5.522 8.429 1.00 95.50 311 SER A N 1
ATOM 2279 C CA . SER A 1 311 ? 16.261 -5.315 6.984 1.00 95.50 311 SER A CA 1
ATOM 2280 C C . SER A 1 311 ? 17.450 -5.948 6.248 1.00 95.50 311 SER A C 1
ATOM 2282 O O . SER A 1 311 ? 18.585 -5.787 6.703 1.00 95.50 311 SER A O 1
ATOM 2284 N N . PRO A 1 312 ? 17.243 -6.586 5.077 1.00 96.00 312 PRO A N 1
ATOM 2285 C CA . PRO A 1 312 ? 18.346 -7.042 4.226 1.00 96.00 312 PRO A CA 1
ATOM 2286 C C . PRO A 1 312 ? 19.287 -5.910 3.791 1.00 96.00 312 PRO A C 1
ATOM 2288 O O . PRO A 1 312 ? 20.473 -6.150 3.600 1.00 96.00 312 PRO A O 1
ATOM 2291 N N . ALA A 1 313 ? 18.775 -4.681 3.686 1.00 95.56 313 ALA A N 1
ATOM 2292 C CA . ALA A 1 313 ? 19.544 -3.509 3.275 1.00 95.56 313 ALA A CA 1
ATOM 2293 C C . ALA A 1 313 ? 20.350 -2.868 4.426 1.00 95.56 313 ALA A C 1
ATOM 2295 O O . ALA A 1 313 ? 21.109 -1.917 4.213 1.00 95.56 313 ALA A O 1
ATOM 2296 N N . TYR A 1 314 ? 20.181 -3.349 5.665 1.00 95.44 314 TYR A N 1
ATOM 2297 C CA . TYR A 1 314 ? 20.862 -2.779 6.824 1.00 95.44 314 TYR A CA 1
ATOM 2298 C C . TYR A 1 314 ? 22.387 -2.883 6.679 1.00 95.44 314 TYR A C 1
ATOM 2300 O O . TYR A 1 314 ? 22.936 -3.968 6.506 1.00 95.44 314 TYR A O 1
ATOM 2308 N N . GLY A 1 315 ? 23.075 -1.745 6.796 1.00 94.69 315 GLY A N 1
ATOM 2309 C CA . GLY A 1 315 ? 24.535 -1.652 6.692 1.00 94.69 315 GLY A CA 1
ATOM 2310 C C . GLY A 1 315 ? 25.076 -1.480 5.270 1.00 94.69 315 GLY A C 1
ATOM 2311 O O . GLY A 1 315 ? 26.259 -1.193 5.131 1.00 94.69 315 GLY A O 1
ATOM 2312 N N . HIS A 1 316 ? 24.232 -1.601 4.241 1.00 95.12 316 HIS A N 1
ATOM 2313 C CA . HIS A 1 316 ? 24.616 -1.412 2.834 1.00 95.12 316 HIS A CA 1
ATOM 2314 C C . HIS A 1 316 ? 23.880 -0.251 2.154 1.00 95.12 316 HIS A C 1
ATOM 2316 O O . HIS A 1 316 ? 24.333 0.262 1.138 1.00 95.12 316 HIS A O 1
ATOM 2322 N N . TYR A 1 317 ? 22.776 0.200 2.744 1.00 95.81 317 TYR A N 1
ATOM 2323 C CA . TYR A 1 317 ? 21.993 1.347 2.301 1.00 95.81 317 TYR A CA 1
ATOM 2324 C C . TYR A 1 317 ? 22.309 2.605 3.145 1.00 95.81 317 TYR A C 1
ATOM 2326 O O . TYR A 1 317 ? 22.426 2.473 4.369 1.00 95.81 317 TYR A O 1
ATOM 2334 N N . PRO A 1 318 ? 22.415 3.819 2.557 1.00 95.12 318 PRO A N 1
ATOM 2335 C CA . PRO A 1 318 ? 22.146 4.185 1.155 1.00 95.12 318 PRO A CA 1
ATOM 2336 C C . PRO A 1 318 ? 23.349 4.043 0.204 1.00 95.12 318 PRO A C 1
ATOM 2338 O O . PRO A 1 318 ? 23.300 4.514 -0.929 1.00 95.12 318 PRO A O 1
ATOM 2341 N N . GLY A 1 319 ? 24.428 3.400 0.652 1.00 95.62 319 GLY A N 1
ATOM 2342 C CA . GLY A 1 319 ? 25.696 3.343 -0.071 1.00 95.62 319 GLY A CA 1
ATOM 2343 C C . GLY A 1 319 ? 26.620 4.518 0.258 1.00 95.62 319 GLY A C 1
ATOM 2344 O O . GLY A 1 319 ? 26.297 5.393 1.063 1.00 95.62 319 GLY A O 1
ATOM 2345 N N . GLU A 1 320 ? 27.796 4.525 -0.361 1.00 95.44 320 GLU A N 1
ATOM 2346 C CA . GLU A 1 320 ? 28.837 5.536 -0.170 1.00 95.44 320 GLU A CA 1
ATOM 2347 C C . GLU A 1 320 ? 29.461 5.894 -1.523 1.00 95.44 320 GLU A C 1
ATOM 2349 O O . GLU A 1 320 ? 29.570 5.052 -2.409 1.00 95.44 320 GLU A O 1
ATOM 2354 N N . ASN A 1 321 ? 29.891 7.148 -1.701 1.00 95.31 321 ASN A N 1
ATOM 2355 C CA . ASN A 1 321 ? 30.568 7.609 -2.925 1.00 95.31 321 ASN A CA 1
ATOM 2356 C C . ASN A 1 321 ? 29.804 7.295 -4.231 1.00 95.31 321 ASN A C 1
ATOM 2358 O O . ASN A 1 321 ? 30.419 6.952 -5.237 1.00 95.31 321 ASN A O 1
ATOM 2362 N N . LEU A 1 322 ? 28.469 7.431 -4.211 1.00 93.94 322 LEU A N 1
ATOM 2363 C CA . LEU A 1 322 ? 27.567 7.122 -5.336 1.00 93.94 322 LEU A CA 1
ATOM 2364 C C . LEU A 1 322 ? 27.564 5.641 -5.760 1.00 93.94 322 LEU A C 1
ATOM 2366 O O . LEU A 1 322 ? 27.184 5.319 -6.884 1.00 93.94 322 LEU A O 1
ATOM 2370 N N . GLN A 1 323 ? 27.961 4.739 -4.864 1.00 96.44 323 GLN A N 1
ATOM 2371 C CA . GLN A 1 323 ? 27.897 3.300 -5.070 1.00 96.44 323 GLN A CA 1
ATOM 2372 C C . GLN A 1 323 ? 27.127 2.633 -3.928 1.00 96.44 323 GLN A C 1
ATOM 2374 O O . GLN A 1 323 ? 27.367 2.899 -2.751 1.00 96.44 323 GLN A O 1
ATOM 2379 N N . VAL A 1 324 ? 26.220 1.729 -4.290 1.00 97.00 324 VAL A N 1
ATOM 2380 C CA . VAL A 1 324 ? 25.480 0.876 -3.359 1.00 97.00 324 VAL A CA 1
ATOM 2381 C C . VAL A 1 324 ? 25.661 -0.581 -3.772 1.00 97.00 324 VAL A C 1
ATOM 2383 O O . VAL A 1 324 ? 25.406 -0.949 -4.919 1.00 97.00 324 VAL A O 1
ATOM 2386 N N . ASP A 1 325 ? 26.109 -1.412 -2.835 1.00 95.94 325 ASP A N 1
ATOM 2387 C CA . ASP A 1 325 ? 26.317 -2.839 -3.067 1.00 95.94 325 ASP A CA 1
ATOM 2388 C C . ASP A 1 325 ? 25.115 -3.625 -2.533 1.00 95.94 325 ASP A C 1
ATOM 2390 O O . ASP A 1 325 ? 24.825 -3.598 -1.338 1.00 95.94 325 ASP A O 1
ATOM 2394 N N . TYR A 1 326 ? 24.434 -4.365 -3.411 1.00 97.38 326 TYR A N 1
ATOM 2395 C CA . TYR A 1 326 ? 23.286 -5.211 -3.054 1.00 97.38 326 TYR A CA 1
ATOM 2396 C C . TYR A 1 326 ? 23.797 -6.535 -2.466 1.00 97.38 326 TYR A C 1
ATOM 2398 O O . TYR A 1 326 ? 23.741 -7.599 -3.093 1.00 97.38 326 TYR A O 1
ATOM 2406 N N . ALA A 1 327 ? 24.400 -6.445 -1.280 1.00 95.44 327 ALA A N 1
ATOM 2407 C CA . ALA A 1 327 ? 25.132 -7.531 -0.632 1.00 95.44 327 ALA A CA 1
ATOM 2408 C C . ALA A 1 327 ? 24.246 -8.724 -0.238 1.00 95.44 327 ALA A C 1
ATOM 2410 O O . ALA A 1 327 ? 24.735 -9.841 -0.063 1.00 95.44 327 ALA A O 1
ATOM 2411 N N . GLU A 1 328 ? 22.939 -8.512 -0.115 1.00 96.19 328 GLU A N 1
ATOM 2412 C CA . GLU A 1 328 ? 21.947 -9.552 0.126 1.00 96.19 328 GLU A CA 1
ATOM 2413 C C . GLU A 1 328 ? 21.674 -10.428 -1.111 1.00 96.19 328 GLU A C 1
ATOM 2415 O O . GLU A 1 328 ? 21.143 -11.536 -0.983 1.00 96.19 328 GLU A O 1
ATOM 2420 N N . GLY A 1 329 ? 22.044 -9.970 -2.312 1.00 96.81 329 GLY A N 1
ATOM 2421 C CA . GLY A 1 329 ? 21.821 -10.687 -3.566 1.00 96.81 329 GLY A CA 1
ATOM 2422 C C . GLY A 1 329 ? 20.348 -11.058 -3.773 1.00 96.81 329 GLY A C 1
ATOM 2423 O O . GLY A 1 329 ? 19.466 -10.210 -3.775 1.00 96.81 329 GLY A O 1
ATOM 2424 N N . ILE A 1 330 ? 20.058 -12.351 -3.949 1.00 97.19 330 ILE A N 1
ATOM 2425 C CA . ILE A 1 330 ? 18.679 -12.844 -4.146 1.00 97.19 330 ILE A CA 1
ATOM 2426 C C . ILE A 1 330 ? 17.860 -12.918 -2.846 1.00 97.19 330 ILE A C 1
ATOM 2428 O O . ILE A 1 330 ? 16.662 -13.217 -2.879 1.00 97.19 330 ILE A O 1
ATOM 2432 N N . TYR A 1 331 ? 18.489 -12.686 -1.693 1.00 97.88 331 TYR A N 1
ATOM 2433 C CA . TYR A 1 331 ? 17.854 -12.747 -0.383 1.00 97.88 331 TYR A CA 1
ATOM 2434 C C . TYR A 1 331 ? 17.278 -11.385 -0.008 1.00 97.88 331 TYR A C 1
ATOM 2436 O O . TYR A 1 331 ? 17.720 -10.762 0.946 1.00 97.88 331 TYR A O 1
ATOM 2444 N N . VAL A 1 332 ? 16.269 -10.945 -0.761 1.00 97.75 332 VAL A N 1
ATOM 2445 C CA . VAL A 1 332 ? 15.506 -9.712 -0.510 1.00 97.75 332 VAL A CA 1
ATOM 2446 C C . VAL A 1 332 ? 14.122 -10.067 0.042 1.00 97.75 332 VAL A C 1
ATOM 2448 O O . VAL A 1 332 ? 13.507 -11.062 -0.364 1.00 97.75 332 VAL A O 1
ATOM 2451 N N . GLY A 1 333 ? 13.608 -9.254 0.969 1.00 96.94 333 GLY A N 1
ATOM 2452 C CA . GLY A 1 333 ? 12.297 -9.464 1.592 1.00 96.94 333 GLY A CA 1
ATOM 2453 C C . GLY A 1 333 ? 12.238 -10.783 2.367 1.00 96.94 333 GLY A C 1
ATOM 2454 O O . GLY A 1 333 ? 13.208 -11.154 3.022 1.00 96.94 333 GLY A O 1
ATOM 2455 N N . TYR A 1 334 ? 11.124 -11.520 2.291 1.00 98.44 334 TYR A N 1
ATOM 2456 C CA . TYR A 1 334 ? 10.935 -12.775 3.042 1.00 98.44 334 TYR A CA 1
ATOM 2457 C C . TYR A 1 334 ? 12.048 -13.809 2.825 1.00 98.44 334 TYR A C 1
ATOM 2459 O O . TYR A 1 334 ? 12.396 -14.524 3.756 1.00 98.44 334 TYR A O 1
ATOM 2467 N N . ARG A 1 335 ? 12.687 -13.827 1.647 1.00 98.56 335 ARG A N 1
ATOM 2468 C CA . ARG A 1 335 ? 13.822 -14.720 1.365 1.00 98.56 335 ARG A CA 1
ATOM 2469 C C . ARG A 1 335 ? 14.995 -14.468 2.316 1.00 98.56 335 ARG A C 1
ATOM 2471 O O . ARG A 1 335 ? 15.668 -15.418 2.709 1.00 98.56 335 ARG A O 1
ATOM 2478 N N . TYR A 1 336 ? 15.230 -13.207 2.688 1.00 98.25 336 TYR A N 1
ATOM 2479 C CA . TYR A 1 336 ? 16.228 -12.827 3.690 1.00 98.25 336 TYR A CA 1
ATOM 2480 C C . TYR A 1 336 ? 15.869 -13.349 5.074 1.00 98.25 336 TYR A C 1
ATOM 2482 O O . TYR A 1 336 ? 16.693 -13.989 5.723 1.00 98.25 336 TYR A O 1
ATOM 2490 N N . PHE A 1 337 ? 14.634 -13.080 5.505 1.00 98.38 337 PHE A N 1
ATOM 2491 C CA . PHE A 1 337 ? 14.125 -13.494 6.811 1.00 98.38 337 PHE A CA 1
ATOM 2492 C C . PHE A 1 337 ? 14.219 -15.009 6.974 1.00 98.38 337 PHE A C 1
ATOM 2494 O O . PHE A 1 337 ? 14.763 -15.475 7.973 1.00 98.38 337 PHE A O 1
ATOM 2501 N N . ASP A 1 338 ? 13.814 -15.759 5.947 1.00 97.75 338 ASP A N 1
ATOM 2502 C CA . ASP A 1 338 ? 13.935 -17.212 5.910 1.00 97.75 338 ASP A CA 1
ATOM 2503 C C . ASP A 1 338 ? 15.409 -17.640 6.013 1.00 97.75 338 ASP A C 1
ATOM 2505 O O . ASP A 1 338 ? 15.778 -18.407 6.901 1.00 97.75 338 ASP A O 1
ATOM 2509 N N . LYS A 1 339 ? 16.293 -17.097 5.158 1.00 96.56 339 LYS A N 1
ATOM 2510 C CA . LYS A 1 339 ? 17.728 -17.447 5.138 1.00 96.56 339 LYS A CA 1
ATOM 2511 C C . LYS A 1 339 ? 18.433 -17.150 6.462 1.00 96.56 339 LYS A C 1
ATOM 2513 O O . LYS A 1 339 ? 19.334 -17.891 6.853 1.00 96.56 339 LYS A O 1
ATOM 2518 N N . ARG A 1 340 ? 18.065 -16.054 7.128 1.00 96.81 340 ARG A N 1
ATOM 2519 C CA . ARG A 1 340 ? 18.660 -15.611 8.397 1.00 96.81 340 ARG A CA 1
ATOM 2520 C C . ARG A 1 340 ? 17.944 -16.158 9.628 1.00 96.81 340 ARG A C 1
ATOM 2522 O O . ARG A 1 340 ? 18.444 -15.948 10.729 1.00 96.81 340 ARG A O 1
ATOM 2529 N N . ASN A 1 341 ? 16.822 -16.857 9.448 1.00 97.12 341 ASN A N 1
ATOM 2530 C CA . ASN A 1 341 ? 15.947 -17.309 10.525 1.00 97.12 341 ASN A CA 1
ATOM 2531 C C . ASN A 1 341 ? 15.552 -16.157 11.475 1.00 97.12 341 ASN A C 1
ATOM 2533 O O . ASN A 1 341 ? 15.663 -16.263 12.697 1.00 97.12 341 ASN A O 1
ATOM 2537 N N . ILE A 1 342 ? 15.144 -15.028 10.889 1.00 97.06 342 ILE A N 1
ATOM 2538 C CA . ILE A 1 342 ? 14.646 -13.850 11.606 1.00 97.06 342 ILE A CA 1
ATOM 2539 C C . ILE A 1 342 ? 13.127 -13.837 11.469 1.00 97.06 342 ILE A C 1
ATOM 2541 O O . ILE A 1 342 ? 12.600 -13.917 10.364 1.00 97.06 342 ILE A O 1
ATOM 2545 N N . GLU A 1 343 ? 12.410 -13.707 12.581 1.00 97.38 343 GLU A N 1
ATOM 2546 C CA . GLU A 1 343 ? 10.955 -13.571 12.551 1.00 97.38 343 GLU A CA 1
ATOM 2547 C C . GLU A 1 343 ? 10.572 -12.108 12.244 1.00 97.38 343 GLU A C 1
ATOM 2549 O O . GLU A 1 343 ? 10.871 -11.230 13.068 1.00 97.38 343 GLU A O 1
ATOM 2554 N N . PRO A 1 344 ? 9.906 -11.823 11.106 1.00 97.94 344 PRO A N 1
ATOM 2555 C CA . PRO A 1 344 ? 9.421 -10.481 10.796 1.00 97.94 344 PRO A CA 1
ATOM 2556 C C . PRO A 1 344 ? 8.313 -10.054 11.772 1.00 97.94 344 PRO A C 1
ATOM 2558 O O . PRO A 1 344 ? 7.743 -10.869 12.494 1.00 97.94 344 PRO A O 1
ATOM 2561 N N . LEU A 1 345 ? 7.982 -8.763 11.795 1.00 98.31 345 LEU A N 1
ATOM 2562 C CA . LEU A 1 345 ? 6.811 -8.270 12.523 1.00 98.31 345 LEU A CA 1
ATOM 2563 C C . LEU A 1 345 ? 5.522 -8.825 11.901 1.00 98.31 345 LEU A C 1
ATOM 2565 O O . LEU A 1 345 ? 4.661 -9.326 12.617 1.00 98.31 345 LEU A O 1
ATOM 2569 N N . PHE A 1 346 ? 5.439 -8.775 10.570 1.00 98.69 346 PHE A N 1
ATOM 2570 C CA . PHE A 1 346 ? 4.431 -9.471 9.776 1.00 98.69 346 PHE A CA 1
ATOM 2571 C C . PHE A 1 346 ? 5.098 -10.043 8.515 1.00 98.69 346 PHE A C 1
ATOM 2573 O O . PHE A 1 346 ? 5.831 -9.311 7.840 1.00 98.69 346 PHE A O 1
ATOM 2580 N N . PRO A 1 347 ? 4.912 -11.337 8.201 1.00 98.62 347 PRO A N 1
ATOM 2581 C CA . PRO A 1 347 ? 5.560 -11.951 7.048 1.00 98.62 347 PRO A CA 1
ATOM 2582 C C . PRO A 1 347 ? 4.891 -11.557 5.723 1.00 98.62 347 PRO A C 1
ATOM 2584 O O . PRO A 1 347 ? 3.732 -11.148 5.686 1.00 98.62 347 PRO A O 1
ATOM 2587 N N . PHE A 1 348 ? 5.620 -11.715 4.618 1.00 98.81 348 PHE A N 1
ATOM 2588 C CA . PHE A 1 348 ? 5.045 -11.696 3.269 1.00 98.81 348 PHE A CA 1
ATOM 2589 C C . PHE A 1 348 ? 3.870 -12.687 3.162 1.00 98.81 348 PHE A C 1
ATOM 2591 O O . PHE A 1 348 ? 3.913 -13.757 3.768 1.00 98.81 348 PHE A O 1
ATOM 2598 N N . GLY A 1 349 ? 2.823 -12.321 2.421 1.00 98.75 349 GLY A N 1
ATOM 2599 C CA . GLY A 1 349 ? 1.612 -13.133 2.258 1.00 98.75 349 GLY A CA 1
ATOM 2600 C C . GLY A 1 349 ? 0.671 -13.134 3.470 1.00 98.75 349 GLY A C 1
ATOM 2601 O O . GLY A 1 349 ? -0.384 -13.766 3.458 1.00 98.75 349 GLY A O 1
ATOM 2602 N N . TYR A 1 350 ? 1.007 -12.407 4.539 1.00 98.88 350 TYR A N 1
ATOM 2603 C CA . TYR A 1 350 ? 0.184 -12.347 5.743 1.00 98.88 350 TYR A CA 1
ATOM 2604 C C . TYR A 1 350 ? -1.030 -11.424 5.585 1.00 98.88 350 TYR A C 1
ATOM 2606 O O . TYR A 1 350 ? -0.933 -10.338 5.019 1.00 98.88 350 TYR A O 1
ATOM 2614 N N . GLY A 1 351 ? -2.166 -11.835 6.146 1.00 98.75 351 GLY A N 1
ATOM 2615 C CA . GLY A 1 351 ? -3.383 -11.031 6.242 1.00 98.75 351 GLY A CA 1
ATOM 2616 C C . GLY A 1 351 ? -4.541 -11.863 6.784 1.00 98.75 351 GLY A C 1
ATOM 2617 O O . GLY A 1 351 ? -4.836 -12.946 6.267 1.00 98.75 351 GLY A O 1
ATOM 2618 N N . LEU A 1 352 ? -5.164 -11.382 7.856 1.00 98.88 352 LEU A N 1
ATOM 2619 C CA . LEU A 1 352 ? -6.287 -12.037 8.524 1.00 98.88 352 LEU A CA 1
ATOM 2620 C C . LEU A 1 352 ? -7.611 -11.772 7.785 1.00 98.88 352 LEU A C 1
ATOM 2622 O O . LEU A 1 352 ? -7.701 -10.906 6.918 1.00 98.88 352 LEU A O 1
ATOM 2626 N N . SER A 1 353 ? -8.655 -12.503 8.173 1.00 98.75 353 SER A N 1
ATOM 2627 C CA . SER A 1 353 ? -10.021 -12.372 7.656 1.00 98.75 353 SER A CA 1
ATOM 2628 C C . SER A 1 353 ? -11.029 -12.427 8.811 1.00 98.75 353 SER A C 1
ATOM 2630 O O . SER A 1 353 ? -10.725 -12.946 9.884 1.00 98.75 353 SER A O 1
ATOM 2632 N N . TYR A 1 354 ? -12.253 -11.937 8.593 1.00 98.69 354 TYR A N 1
ATOM 2633 C CA . TYR A 1 354 ? -13.391 -12.142 9.505 1.00 98.69 354 TYR A CA 1
ATOM 2634 C C . TYR A 1 354 ? -14.023 -13.536 9.391 1.00 98.69 354 TYR A C 1
ATOM 2636 O O . TYR A 1 354 ? -15.029 -13.819 10.044 1.00 98.69 354 TYR A O 1
ATOM 2644 N N . THR A 1 355 ? -13.473 -14.405 8.543 1.00 98.56 355 THR A N 1
ATOM 2645 C CA . THR A 1 355 ? -13.844 -15.818 8.458 1.00 98.56 355 THR A CA 1
ATOM 2646 C C . THR A 1 355 ? -12.601 -16.705 8.522 1.00 98.56 355 THR A C 1
ATOM 2648 O O . THR A 1 355 ? -11.477 -16.210 8.587 1.00 98.56 355 THR A O 1
ATOM 2651 N N . LYS A 1 356 ? -12.798 -18.024 8.543 1.00 98.31 356 LYS A N 1
ATOM 2652 C CA . LYS A 1 356 ? -11.723 -19.022 8.601 1.00 98.31 356 LYS A CA 1
ATOM 2653 C C . LYS A 1 356 ? -11.725 -19.862 7.332 1.00 98.31 356 LYS A C 1
ATOM 2655 O O . LYS A 1 356 ? -12.792 -20.131 6.780 1.00 98.31 356 LYS A O 1
ATOM 2660 N N . PHE A 1 357 ? -10.540 -20.274 6.893 1.00 98.69 357 PHE A N 1
ATOM 2661 C CA . PHE A 1 357 ? -10.366 -21.121 5.721 1.00 98.69 357 PHE A CA 1
ATOM 2662 C C . PHE A 1 357 ? -9.558 -22.366 6.076 1.00 98.69 357 PHE A C 1
ATOM 2664 O O . PHE A 1 357 ? -8.459 -22.262 6.617 1.00 98.69 357 PHE A O 1
ATOM 2671 N N . ASP A 1 358 ? -10.093 -23.532 5.726 1.00 98.56 358 ASP A N 1
ATOM 2672 C CA . ASP A 1 358 ? -9.423 -24.817 5.897 1.00 98.56 358 ASP A CA 1
ATOM 2673 C C . ASP A 1 358 ? -8.866 -25.301 4.557 1.00 98.56 358 ASP A C 1
ATOM 2675 O O . ASP A 1 358 ? -9.553 -25.281 3.528 1.00 98.56 358 ASP A O 1
ATOM 2679 N N . TYR A 1 359 ? -7.625 -25.777 4.592 1.00 98.50 359 TYR A N 1
ATOM 2680 C CA . TYR A 1 359 ? -6.894 -26.296 3.443 1.00 98.50 359 TYR A CA 1
ATOM 2681 C C . TYR A 1 359 ? -6.768 -27.811 3.579 1.00 98.50 359 TYR A C 1
ATOM 2683 O O . TYR A 1 359 ? -6.421 -28.326 4.641 1.00 98.50 359 TYR A O 1
ATOM 2691 N N . SER A 1 360 ? -7.054 -28.545 2.508 1.00 98.50 360 SER A N 1
ATOM 2692 C CA . SER A 1 360 ? -6.980 -30.010 2.504 1.00 98.50 360 SER A CA 1
ATOM 2693 C C . SER A 1 360 ? -6.669 -30.558 1.115 1.00 98.50 360 SER A C 1
ATOM 2695 O O . SER A 1 360 ? -6.705 -29.830 0.122 1.00 98.50 360 SER A O 1
ATOM 2697 N N . ASP A 1 361 ? -6.370 -31.855 1.043 1.00 97.69 361 ASP A N 1
ATOM 2698 C CA . ASP A 1 361 ? -6.196 -32.595 -0.209 1.00 97.69 361 ASP A CA 1
ATOM 2699 C C . ASP A 1 361 ? -5.169 -31.972 -1.176 1.00 97.69 361 ASP A C 1
ATOM 2701 O O . ASP A 1 361 ? -5.396 -31.956 -2.389 1.00 97.69 361 ASP A O 1
ATOM 2705 N N . LEU A 1 362 ? -4.041 -31.464 -0.659 1.00 97.44 362 LEU A N 1
ATOM 2706 C CA . LEU A 1 362 ? -2.935 -31.008 -1.503 1.00 97.44 362 LEU A CA 1
ATOM 2707 C C . LEU A 1 362 ? -2.387 -32.185 -2.315 1.00 97.44 362 LEU A C 1
ATOM 2709 O O . LEU A 1 362 ? -1.959 -33.200 -1.765 1.00 97.44 362 LEU A O 1
ATOM 2713 N N . LYS A 1 363 ? -2.389 -32.029 -3.634 1.00 97.31 363 LYS A N 1
ATOM 2714 C CA . LYS A 1 363 ? -1.876 -32.999 -4.596 1.00 97.31 363 LYS A CA 1
ATOM 2715 C C . LYS A 1 363 ? -1.008 -32.288 -5.611 1.00 97.31 363 LYS A C 1
ATOM 2717 O O . LYS A 1 363 ? -1.374 -31.230 -6.125 1.00 97.31 363 LYS A O 1
ATOM 2722 N N . VAL A 1 364 ? 0.108 -32.922 -5.922 1.00 96.31 364 VAL A N 1
ATOM 2723 C CA . VAL A 1 364 ? 1.008 -32.543 -7.003 1.00 96.31 364 VAL A CA 1
ATOM 2724 C C . VAL A 1 364 ? 0.954 -33.682 -8.010 1.00 96.31 364 VAL A C 1
ATOM 2726 O O . VAL A 1 364 ? 1.030 -34.840 -7.613 1.00 96.31 364 VAL A O 1
ATOM 2729 N N . SER A 1 365 ? 0.736 -33.391 -9.291 1.00 95.75 365 SER A N 1
ATOM 2730 C CA . SER A 1 365 ? 0.752 -34.436 -10.315 1.00 95.75 365 SER A CA 1
ATOM 2731 C C . SER A 1 365 ? 1.231 -33.915 -11.675 1.00 95.75 365 SER A C 1
ATOM 2733 O O . SER A 1 365 ? 0.793 -32.836 -12.085 1.00 95.75 365 SER A O 1
ATOM 2735 N N . PRO A 1 366 ? 2.044 -34.691 -12.411 1.00 94.81 366 PRO A N 1
ATOM 2736 C CA . PRO A 1 366 ? 2.615 -35.972 -11.990 1.00 94.81 366 PRO A CA 1
ATOM 2737 C C . PRO A 1 366 ? 3.820 -35.786 -11.045 1.00 94.81 366 PRO A C 1
ATOM 2739 O O . PRO A 1 366 ? 4.462 -34.741 -11.058 1.00 94.81 366 PRO A O 1
ATOM 2742 N N . ASP A 1 367 ? 4.151 -36.814 -10.255 1.00 90.81 367 ASP A N 1
ATOM 2743 C CA . ASP A 1 367 ? 5.261 -36.781 -9.274 1.00 90.81 367 ASP A CA 1
ATOM 2744 C C . ASP A 1 367 ? 6.653 -36.657 -9.918 1.00 90.81 367 ASP A C 1
ATOM 2746 O O . ASP A 1 367 ? 7.645 -36.367 -9.250 1.00 90.81 367 ASP A O 1
ATOM 2750 N N . LYS A 1 368 ? 6.748 -36.928 -11.224 1.00 92.81 368 LYS A N 1
ATOM 2751 C CA . LYS A 1 368 ? 7.969 -36.810 -12.024 1.00 92.81 368 LYS A CA 1
ATOM 2752 C C . LYS A 1 368 ? 7.621 -36.195 -13.369 1.00 92.81 368 LYS A C 1
ATOM 2754 O O . LYS A 1 368 ? 6.692 -36.658 -14.031 1.00 92.81 368 LYS A O 1
ATOM 2759 N N . VAL A 1 369 ? 8.399 -35.201 -13.792 1.00 94.25 369 VAL A N 1
ATOM 2760 C CA . VAL A 1 369 ? 8.238 -34.536 -15.091 1.00 94.25 369 VAL A CA 1
ATOM 2761 C C . VAL A 1 369 ? 9.568 -34.449 -15.823 1.00 94.25 369 VAL A C 1
ATOM 2763 O O . VAL A 1 369 ? 10.620 -34.311 -15.200 1.00 94.25 369 VAL A O 1
ATOM 2766 N N . ALA A 1 370 ? 9.524 -34.524 -17.152 1.00 94.44 370 ALA A N 1
ATOM 2767 C CA . ALA A 1 370 ? 10.668 -34.150 -17.975 1.00 94.44 370 ALA A CA 1
ATOM 2768 C C . ALA A 1 370 ? 10.851 -32.616 -17.960 1.00 94.44 370 ALA A C 1
ATOM 2770 O O . ALA A 1 370 ? 9.871 -31.892 -17.753 1.00 94.44 370 ALA A O 1
ATOM 2771 N N . PRO A 1 371 ? 12.066 -32.096 -18.211 1.00 92.19 371 PRO A N 1
ATOM 2772 C CA . PRO A 1 371 ? 12.301 -30.656 -18.294 1.00 92.19 371 PRO A CA 1
ATOM 2773 C C . PRO A 1 371 ? 11.330 -29.951 -19.253 1.00 92.19 371 PRO A C 1
ATOM 2775 O O . PRO A 1 371 ? 11.045 -30.445 -20.344 1.00 92.19 371 PRO A O 1
ATOM 2778 N N . GLY A 1 372 ? 10.810 -28.796 -18.832 1.00 91.75 372 GLY A N 1
ATOM 2779 C CA . GLY A 1 372 ? 9.864 -27.989 -19.611 1.00 91.75 372 GLY A CA 1
ATOM 2780 C C . GLY A 1 372 ? 8.416 -28.495 -19.620 1.00 91.75 372 GLY A C 1
ATOM 2781 O O . GLY A 1 372 ? 7.562 -27.837 -20.208 1.00 91.75 372 GLY A O 1
ATOM 2782 N N . GLN A 1 373 ? 8.114 -29.628 -18.977 1.00 95.62 373 GLN A N 1
ATOM 2783 C CA . GLN A 1 373 ? 6.740 -30.121 -18.848 1.00 95.62 373 GLN A CA 1
ATOM 2784 C C . GLN A 1 373 ? 6.047 -29.538 -17.604 1.00 95.62 373 GLN A C 1
ATOM 2786 O O . GLN A 1 373 ? 6.694 -29.362 -16.568 1.00 95.62 373 GLN A O 1
ATOM 2791 N N . PRO A 1 374 ? 4.737 -29.239 -17.675 1.00 93.56 374 PRO A N 1
ATOM 2792 C CA . PRO A 1 374 ? 4.006 -28.649 -16.559 1.00 93.56 374 PRO A CA 1
ATOM 2793 C C . PRO A 1 374 ? 3.754 -29.655 -15.425 1.00 93.56 374 PRO A C 1
ATOM 2795 O O . PRO A 1 374 ? 3.546 -30.845 -15.658 1.00 93.56 374 PRO A O 1
ATOM 2798 N N . VAL A 1 375 ? 3.692 -29.139 -14.194 1.00 94.44 375 VAL A N 1
ATOM 2799 C CA . VAL A 1 375 ? 3.245 -29.855 -12.990 1.00 94.44 375 VAL A CA 1
ATOM 2800 C C . VAL A 1 375 ? 1.955 -29.202 -12.502 1.00 94.44 375 VAL A C 1
ATOM 2802 O O . VAL A 1 375 ? 1.911 -27.989 -12.298 1.00 94.44 375 VAL A O 1
ATOM 2805 N N . GLY A 1 376 ? 0.901 -29.990 -12.304 1.00 95.38 376 GLY A N 1
ATOM 2806 C CA . GLY A 1 376 ? -0.340 -29.519 -11.698 1.00 95.38 376 GLY A CA 1
ATOM 2807 C C . GLY A 1 376 ? -0.266 -29.571 -10.175 1.00 95.38 376 GLY A C 1
ATOM 2808 O O . GLY A 1 376 ? 0.107 -30.600 -9.614 1.00 95.38 376 GLY A O 1
ATOM 2809 N N . VAL A 1 377 ? -0.671 -28.488 -9.510 1.00 96.56 377 VAL A N 1
ATOM 2810 C CA . VAL A 1 377 ? -0.875 -28.448 -8.056 1.00 96.56 377 VAL A CA 1
ATOM 2811 C C . VAL A 1 377 ? -2.341 -28.144 -7.783 1.00 96.56 377 VAL A C 1
ATOM 2813 O O . VAL A 1 377 ? -2.880 -27.146 -8.259 1.00 96.56 377 VAL A O 1
ATOM 2816 N N . THR A 1 378 ? -3.000 -29.016 -7.027 1.00 97.25 378 THR A N 1
ATOM 2817 C CA . THR A 1 378 ? -4.412 -28.868 -6.659 1.00 97.25 378 THR A CA 1
ATOM 2818 C C . THR A 1 378 ? -4.579 -29.039 -5.164 1.00 97.25 378 THR A C 1
ATOM 2820 O O . THR A 1 378 ? -3.946 -29.909 -4.578 1.00 97.25 378 THR A O 1
ATOM 2823 N N . LEU A 1 379 ? -5.471 -28.263 -4.567 1.00 98.06 379 LEU A N 1
ATOM 2824 C CA . LEU A 1 379 ? -5.893 -28.411 -3.179 1.00 98.06 379 LEU A CA 1
ATOM 2825 C C . LEU A 1 379 ? -7.345 -27.959 -3.035 1.00 98.06 379 LEU A C 1
ATOM 2827 O O . LEU A 1 379 ? -7.890 -27.297 -3.923 1.00 98.06 379 LEU A O 1
ATOM 2831 N N . ARG A 1 380 ? -7.975 -28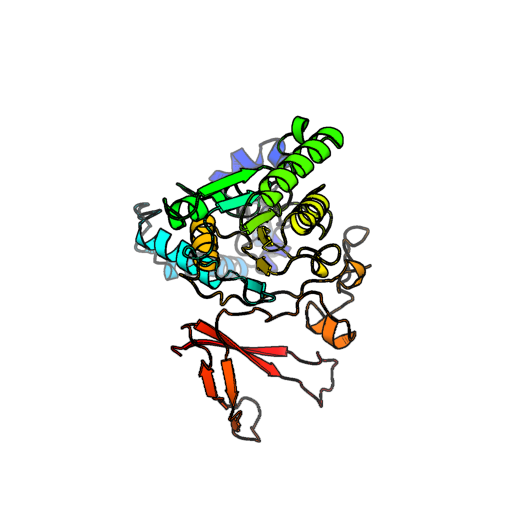.322 -1.922 1.00 98.38 380 ARG A N 1
ATOM 2832 C CA . ARG A 1 380 ? -9.309 -27.853 -1.552 1.00 98.38 380 ARG A CA 1
ATOM 2833 C C . ARG A 1 380 ? -9.200 -26.756 -0.509 1.00 98.38 380 ARG A C 1
ATOM 2835 O O . ARG A 1 380 ? -8.524 -26.935 0.499 1.00 98.38 380 ARG A O 1
ATOM 2842 N N . VAL A 1 381 ? -9.917 -25.664 -0.753 1.00 98.56 381 VAL A N 1
ATOM 2843 C CA . VAL A 1 381 ? -10.124 -24.582 0.211 1.00 98.56 381 VAL A CA 1
ATOM 2844 C C . VAL A 1 381 ? -11.598 -24.552 0.567 1.00 98.56 381 VAL A C 1
ATOM 2846 O O . VAL A 1 381 ? -12.451 -24.517 -0.324 1.00 98.56 381 VAL A O 1
ATOM 2849 N N . ARG A 1 382 ? -11.894 -24.567 1.861 1.00 98.62 382 ARG A N 1
ATOM 2850 C CA . ARG A 1 382 ? -13.248 -24.429 2.392 1.00 98.62 382 ARG A CA 1
ATOM 2851 C C . ARG A 1 382 ? -13.298 -23.213 3.302 1.00 98.62 382 ARG A C 1
ATOM 2853 O O . ARG A 1 382 ? -12.462 -23.094 4.186 1.00 98.62 382 ARG A O 1
ATOM 2860 N N . ASN A 1 383 ? -14.300 -22.358 3.129 1.00 98.81 383 ASN A N 1
ATOM 2861 C CA . ASN A 1 383 ? -14.664 -21.398 4.164 1.00 98.81 383 ASN A CA 1
ATOM 2862 C C . ASN A 1 383 ? -15.356 -22.173 5.295 1.00 98.81 383 ASN A C 1
ATOM 2864 O O . ASN A 1 383 ? -16.322 -22.889 5.051 1.00 98.81 383 ASN A O 1
ATOM 2868 N N . SER A 1 384 ? -14.796 -22.127 6.497 1.00 98.50 384 SER A N 1
ATOM 2869 C CA . SER A 1 384 ? -15.285 -22.852 7.675 1.00 98.50 384 SER A CA 1
ATOM 2870 C C . SER A 1 384 ? -15.824 -21.920 8.759 1.00 98.50 384 SER A C 1
ATOM 2872 O O . SER A 1 384 ? -16.185 -22.373 9.847 1.00 98.50 384 SER A O 1
ATOM 2874 N N . GLY A 1 385 ? -15.881 -20.615 8.480 1.00 98.12 385 GLY A N 1
ATOM 2875 C CA . GLY A 1 385 ? -16.493 -19.628 9.361 1.00 98.12 385 GLY A CA 1
ATOM 2876 C C . GLY A 1 385 ? -17.947 -19.328 9.001 1.00 98.12 385 GLY A C 1
ATOM 2877 O O . GLY A 1 385 ? -18.644 -20.130 8.392 1.00 98.12 385 GLY A O 1
ATOM 2878 N N . SER A 1 386 ? -18.425 -18.158 9.424 1.00 97.06 386 SER A N 1
ATOM 2879 C CA . SER A 1 386 ? -19.834 -17.753 9.301 1.00 97.06 386 SER A CA 1
ATOM 2880 C C . SER A 1 386 ? -20.050 -16.548 8.385 1.00 97.06 386 SER A C 1
ATOM 2882 O O . SER A 1 386 ? -21.160 -16.022 8.310 1.00 97.06 386 SER A O 1
ATOM 2884 N N . ARG A 1 387 ? -18.995 -16.063 7.722 1.00 97.88 387 ARG A N 1
ATOM 2885 C CA . ARG A 1 387 ? -19.041 -14.905 6.821 1.00 97.88 387 ARG A CA 1
ATOM 2886 C C . ARG A 1 387 ? -18.466 -15.282 5.468 1.00 97.88 387 ARG A C 1
ATOM 2888 O O . ARG A 1 387 ? -17.487 -16.020 5.396 1.00 97.88 387 ARG A O 1
ATOM 2895 N N . ALA A 1 388 ? -19.044 -14.743 4.398 1.00 98.44 388 ALA A N 1
ATOM 2896 C CA . ALA A 1 388 ? -18.390 -14.795 3.099 1.00 98.44 388 ALA A CA 1
ATOM 2897 C C . ALA A 1 388 ? -17.034 -14.075 3.182 1.00 98.44 388 ALA A C 1
ATOM 2899 O O . ALA A 1 388 ? -16.874 -13.107 3.930 1.00 98.44 388 ALA A O 1
ATOM 2900 N N . GLY A 1 389 ? -16.052 -14.558 2.434 1.00 98.38 389 GLY A N 1
ATOM 2901 C CA . GLY A 1 389 ? -14.715 -13.981 2.429 1.00 98.38 389 GLY A CA 1
ATOM 2902 C C . GLY A 1 389 ? -13.920 -14.429 1.218 1.00 98.38 389 GLY A C 1
ATOM 2903 O O . GLY A 1 389 ? -14.300 -15.380 0.529 1.00 98.38 389 GLY A O 1
ATOM 2904 N N . ALA A 1 390 ? -12.818 -13.732 0.966 1.00 98.56 390 ALA A N 1
ATOM 2905 C CA . ALA A 1 390 ? -11.853 -14.131 -0.040 1.00 98.56 390 ALA A CA 1
ATOM 2906 C C . ALA A 1 390 ? -10.550 -14.581 0.620 1.00 98.56 390 ALA A C 1
ATOM 2908 O O . ALA A 1 390 ? -10.125 -14.001 1.615 1.00 98.56 390 ALA A O 1
ATOM 2909 N N . GLU A 1 391 ? -9.928 -15.597 0.036 1.00 98.69 391 GLU A N 1
ATOM 2910 C CA . GLU A 1 391 ? -8.649 -16.146 0.469 1.00 98.69 391 GLU A CA 1
ATOM 2911 C C . GLU A 1 391 ? -7.658 -16.131 -0.694 1.00 98.69 391 GLU A C 1
ATOM 2913 O O . GLU A 1 391 ? -8.040 -16.387 -1.840 1.00 98.69 391 GLU A O 1
ATOM 2918 N N . VAL A 1 392 ? -6.390 -15.849 -0.398 1.00 98.69 392 VAL A N 1
ATOM 2919 C CA . VAL A 1 392 ? -5.283 -15.943 -1.353 1.00 98.69 392 VAL A CA 1
ATOM 2920 C C . VAL A 1 392 ? -4.481 -17.193 -1.019 1.00 98.69 392 VAL A C 1
ATOM 2922 O O . VAL A 1 392 ? -3.741 -17.243 -0.045 1.00 98.69 392 VAL A O 1
ATOM 2925 N N . VAL A 1 393 ? -4.642 -18.217 -1.852 1.00 98.50 393 VAL A N 1
ATOM 2926 C CA . VAL A 1 393 ? -3.867 -19.455 -1.774 1.00 98.50 393 VAL A CA 1
ATOM 2927 C C . VAL A 1 393 ? -2.505 -19.203 -2.397 1.00 98.50 393 VAL A C 1
ATOM 2929 O O . VAL A 1 393 ? -2.443 -18.908 -3.589 1.00 98.50 393 VAL A O 1
ATOM 2932 N N . GLU A 1 394 ? -1.431 -19.360 -1.633 1.00 98.56 394 GLU A N 1
ATOM 2933 C CA . GLU A 1 394 ? -0.060 -19.114 -2.085 1.00 98.56 394 GLU A CA 1
ATOM 2934 C C . GLU A 1 394 ? 0.719 -20.429 -2.227 1.00 98.56 394 GLU A C 1
ATOM 2936 O O . GLU A 1 394 ? 0.684 -21.291 -1.348 1.00 98.56 394 GLU A O 1
ATOM 2941 N N . LEU A 1 395 ? 1.418 -20.599 -3.353 1.00 98.19 395 LEU A N 1
ATOM 2942 C CA . LEU A 1 395 ? 2.253 -21.762 -3.643 1.00 98.19 395 LEU A CA 1
ATOM 2943 C C . LEU A 1 395 ? 3.729 -21.372 -3.603 1.00 98.19 395 LEU A C 1
ATOM 2945 O O . LEU A 1 395 ? 4.219 -20.646 -4.477 1.00 98.19 395 LEU A O 1
ATOM 2949 N N . TYR A 1 396 ? 4.439 -21.939 -2.635 1.00 98.12 396 TYR A N 1
ATOM 2950 C CA . TYR A 1 396 ? 5.876 -21.788 -2.473 1.00 98.12 396 TYR A CA 1
ATOM 2951 C C . TYR A 1 396 ? 6.609 -23.065 -2.890 1.00 98.12 396 TYR A C 1
ATOM 2953 O O . TYR A 1 396 ? 6.165 -24.172 -2.585 1.00 98.12 396 TYR A O 1
ATOM 2961 N N . LEU A 1 397 ? 7.736 -22.916 -3.588 1.00 96.31 397 LEU A N 1
ATOM 2962 C CA . LEU A 1 397 ? 8.617 -24.023 -3.963 1.00 96.31 397 LEU A CA 1
ATOM 2963 C C . LEU A 1 397 ? 10.010 -23.845 -3.362 1.00 96.31 397 LEU A C 1
ATOM 2965 O O . LEU A 1 397 ? 10.541 -22.736 -3.331 1.00 96.31 397 LEU A O 1
ATOM 2969 N N . HIS A 1 398 ? 10.611 -24.963 -2.962 1.00 95.44 398 HIS A N 1
ATOM 2970 C CA . HIS A 1 398 ? 12.008 -25.067 -2.560 1.00 95.44 398 HIS A CA 1
ATOM 2971 C C . HIS A 1 398 ? 12.734 -26.040 -3.489 1.00 95.44 398 HIS A C 1
ATOM 2973 O O . HIS A 1 398 ? 12.257 -27.153 -3.718 1.00 95.44 398 HIS A O 1
ATOM 2979 N N . ASP A 1 399 ? 13.889 -25.630 -4.007 1.00 93.88 399 ASP A N 1
ATOM 2980 C CA . ASP A 1 399 ? 14.795 -26.527 -4.720 1.00 93.88 399 ASP A CA 1
ATOM 2981 C C . ASP A 1 399 ? 15.833 -27.085 -3.740 1.00 93.88 399 ASP A C 1
ATOM 2983 O O . ASP A 1 399 ? 16.828 -26.429 -3.428 1.00 93.88 399 ASP A O 1
ATOM 2987 N N . ALA A 1 400 ? 15.577 -28.296 -3.243 1.00 90.56 400 ALA A N 1
ATOM 2988 C CA . ALA A 1 400 ? 16.420 -28.958 -2.249 1.00 90.56 400 ALA A CA 1
ATOM 2989 C C . ALA A 1 400 ? 17.774 -29.446 -2.804 1.00 90.56 400 ALA A C 1
ATOM 2991 O O . ALA A 1 400 ? 18.657 -29.816 -2.028 1.00 90.56 400 ALA A O 1
ATOM 2992 N N . HIS A 1 401 ? 17.947 -29.479 -4.131 1.00 91.44 401 HIS A N 1
ATOM 2993 C CA . HIS A 1 401 ? 19.110 -30.074 -4.795 1.00 91.44 401 HIS A CA 1
ATOM 2994 C C . HIS A 1 401 ? 19.643 -29.175 -5.918 1.00 91.44 401 HIS A C 1
ATOM 2996 O O . HIS A 1 401 ? 19.809 -29.603 -7.059 1.00 91.44 401 HIS A O 1
ATOM 3002 N N . SER A 1 402 ? 19.948 -27.927 -5.571 1.00 93.62 402 SER A N 1
ATOM 3003 C CA . SER A 1 402 ? 20.503 -26.939 -6.496 1.00 93.62 402 SER A CA 1
ATOM 3004 C C . SER A 1 402 ? 22.037 -26.926 -6.498 1.00 93.62 402 SER A C 1
ATOM 3006 O O . SER A 1 402 ? 22.680 -27.083 -5.460 1.00 93.62 402 SER A O 1
ATOM 3008 N N . THR A 1 403 ? 22.641 -26.678 -7.665 1.00 95.44 403 THR A N 1
ATOM 3009 C CA . THR A 1 403 ? 24.091 -26.433 -7.817 1.00 95.44 403 THR A CA 1
ATOM 3010 C C . THR A 1 403 ? 24.494 -24.984 -7.533 1.00 95.44 403 THR A C 1
ATOM 3012 O O . THR A 1 403 ? 25.680 -24.665 -7.519 1.00 95.44 403 THR A O 1
ATOM 3015 N N . VAL A 1 404 ? 23.517 -24.098 -7.347 1.00 95.94 404 VAL A N 1
ATOM 3016 C CA . VAL A 1 404 ? 23.702 -22.691 -6.967 1.00 95.94 404 VAL A CA 1
ATOM 3017 C C . VAL A 1 404 ? 22.931 -22.393 -5.683 1.00 95.94 404 VAL A C 1
ATOM 3019 O O . VAL A 1 404 ? 22.007 -23.126 -5.335 1.00 95.94 404 VAL A O 1
ATOM 3022 N N . ASP A 1 405 ? 23.288 -21.323 -4.978 1.00 94.75 405 ASP A N 1
ATOM 3023 C CA . ASP A 1 405 ? 22.583 -20.924 -3.758 1.00 94.75 405 ASP A CA 1
ATOM 3024 C C . ASP A 1 405 ? 21.149 -20.458 -4.080 1.00 94.75 405 ASP A C 1
ATOM 3026 O O . ASP A 1 405 ? 20.914 -19.765 -5.076 1.00 94.75 405 ASP A O 1
ATOM 3030 N N . ARG A 1 406 ? 20.168 -20.886 -3.275 1.00 97.25 406 ARG A N 1
ATOM 3031 C CA . ARG A 1 406 ? 18.734 -20.664 -3.531 1.00 97.25 406 ARG A CA 1
ATOM 3032 C C . ARG A 1 406 ? 17.996 -20.301 -2.239 1.00 97.25 406 ARG A C 1
ATOM 3034 O O . ARG A 1 406 ? 18.366 -20.789 -1.170 1.00 97.25 406 ARG A O 1
ATOM 3041 N N . PRO A 1 407 ? 16.915 -19.504 -2.322 1.00 97.12 407 PRO A N 1
ATOM 3042 C CA . PRO A 1 407 ? 16.051 -19.239 -1.180 1.00 97.12 407 PRO A CA 1
ATOM 3043 C C . PRO A 1 407 ? 15.443 -20.517 -0.593 1.00 97.12 407 PRO A C 1
ATOM 3045 O O . PRO A 1 407 ? 15.181 -21.484 -1.313 1.00 97.12 407 PRO A O 1
ATOM 3048 N N . ILE A 1 408 ? 15.167 -20.492 0.715 1.00 96.50 408 ILE A N 1
ATOM 3049 C CA . ILE A 1 408 ? 14.483 -21.594 1.415 1.00 96.50 408 ILE A CA 1
ATOM 3050 C C . ILE A 1 408 ? 13.123 -21.868 0.775 1.00 96.50 408 ILE A C 1
ATOM 3052 O O . ILE A 1 408 ? 12.712 -23.013 0.668 1.00 96.50 408 ILE A O 1
ATOM 3056 N N . GLN A 1 409 ? 12.452 -20.832 0.290 1.00 97.19 409 GLN A N 1
ATOM 3057 C CA . GLN A 1 409 ? 11.216 -20.957 -0.458 1.00 97.19 409 GLN A CA 1
ATOM 3058 C C . GLN A 1 409 ? 11.049 -19.767 -1.400 1.00 97.19 409 GLN A C 1
ATOM 3060 O O . GLN A 1 409 ? 11.576 -18.679 -1.162 1.00 97.19 409 GLN A O 1
ATOM 3065 N N . GLU A 1 410 ? 10.315 -19.974 -2.487 1.00 98.19 410 GLU A N 1
ATOM 3066 C CA . GLU A 1 410 ? 9.965 -18.930 -3.440 1.00 98.19 410 GLU A CA 1
ATOM 3067 C C . GLU A 1 410 ? 8.501 -19.048 -3.853 1.00 98.19 410 GLU A C 1
ATOM 3069 O O . GLU A 1 410 ? 8.078 -20.114 -4.301 1.00 98.19 410 GLU A O 1
ATOM 3074 N N . LEU A 1 411 ? 7.749 -17.948 -3.786 1.00 98.50 411 LEU A N 1
ATOM 3075 C CA . LEU A 1 411 ? 6.414 -17.860 -4.376 1.00 98.50 411 LEU A CA 1
ATOM 3076 C C . LEU A 1 411 ? 6.505 -18.132 -5.886 1.00 98.50 411 LEU A C 1
ATOM 3078 O O . LEU A 1 411 ? 7.237 -17.442 -6.602 1.00 98.50 411 LEU A O 1
ATOM 3082 N N . LYS A 1 412 ? 5.756 -19.124 -6.376 1.00 97.31 412 LYS A N 1
ATOM 3083 C CA . LYS A 1 412 ? 5.664 -19.469 -7.810 1.00 97.31 412 LYS A CA 1
ATOM 3084 C C . LYS A 1 412 ? 4.250 -19.392 -8.371 1.00 97.31 412 LYS A C 1
ATOM 3086 O O . LYS A 1 412 ? 4.068 -19.511 -9.578 1.00 97.31 412 LYS A O 1
ATOM 3091 N N . GLY A 1 413 ? 3.255 -19.179 -7.521 1.00 97.12 413 GLY A N 1
ATOM 3092 C CA . GLY A 1 413 ? 1.887 -18.959 -7.952 1.00 97.12 413 GLY A CA 1
ATOM 3093 C C . GLY A 1 413 ? 0.994 -18.598 -6.783 1.00 97.12 413 GLY A C 1
ATOM 3094 O O . GLY A 1 413 ? 1.292 -18.924 -5.637 1.00 97.12 413 GLY A O 1
ATOM 3095 N N . PHE A 1 414 ? -0.112 -17.936 -7.083 1.00 98.31 414 PHE A N 1
ATOM 3096 C CA . PHE A 1 414 ? -1.163 -17.691 -6.115 1.00 98.31 414 PHE A CA 1
ATOM 3097 C C . PHE A 1 414 ? -2.523 -17.695 -6.806 1.00 98.31 414 PHE A C 1
ATOM 3099 O O . PHE A 1 414 ? -2.623 -17.509 -8.022 1.00 98.31 414 PHE A O 1
ATOM 3106 N N . ARG A 1 415 ? -3.586 -17.907 -6.033 1.00 98.25 415 ARG A N 1
ATOM 3107 C CA . ARG A 1 415 ? -4.958 -17.791 -6.522 1.00 98.25 415 ARG A CA 1
ATOM 3108 C C . ARG A 1 415 ? -5.853 -17.198 -5.450 1.00 98.25 415 ARG A C 1
ATOM 3110 O O . ARG A 1 415 ? -6.005 -17.777 -4.380 1.00 98.25 415 ARG A O 1
ATOM 3117 N N . ARG A 1 416 ? -6.504 -16.084 -5.784 1.00 98.12 416 ARG A N 1
ATOM 3118 C CA . ARG A 1 416 ? -7.586 -15.530 -4.972 1.00 98.12 416 ARG A CA 1
ATOM 3119 C C . ARG A 1 416 ? -8.890 -16.269 -5.264 1.00 98.12 416 ARG A C 1
ATOM 3121 O O . ARG A 1 416 ? -9.262 -16.429 -6.429 1.00 98.12 416 ARG A O 1
ATOM 3128 N N . VAL A 1 417 ? -9.584 -16.714 -4.223 1.00 98.12 417 VAL A N 1
ATOM 3129 C CA . VAL A 1 417 ? -10.891 -17.380 -4.310 1.00 98.12 417 VAL A CA 1
ATOM 3130 C C . VAL A 1 417 ? -11.877 -16.716 -3.361 1.00 98.12 417 VAL A C 1
ATOM 3132 O O . VAL A 1 417 ? -11.527 -16.410 -2.230 1.00 98.12 417 VAL A O 1
ATOM 3135 N N . VAL A 1 418 ? -13.108 -16.489 -3.821 1.00 98.38 418 VAL A N 1
ATOM 3136 C CA . VAL A 1 418 ? -14.203 -15.952 -3.000 1.00 98.38 418 VAL A CA 1
ATOM 3137 C C . VAL A 1 418 ? -15.130 -17.104 -2.641 1.00 98.38 418 VAL A C 1
ATOM 3139 O O . VAL A 1 418 ? -15.578 -17.825 -3.533 1.00 98.38 418 VAL A O 1
ATOM 3142 N N . LEU A 1 419 ? -15.407 -17.288 -1.352 1.00 98.56 419 LEU A N 1
ATOM 3143 C CA . LEU A 1 419 ? -16.167 -18.426 -0.839 1.00 98.56 419 LEU A CA 1
ATOM 3144 C C . LEU A 1 419 ? -17.263 -17.960 0.126 1.00 98.56 419 LEU A C 1
ATOM 3146 O O . LEU A 1 419 ? -17.010 -17.196 1.063 1.00 98.56 419 LEU A O 1
ATOM 3150 N N . ALA A 1 420 ? -18.478 -18.464 -0.084 1.00 98.06 420 ALA A N 1
ATOM 3151 C CA . ALA A 1 420 ? -19.538 -18.429 0.923 1.00 98.06 420 ALA A CA 1
ATOM 3152 C C . ALA A 1 420 ? -19.212 -19.401 2.084 1.00 98.06 420 ALA A C 1
ATOM 3154 O O . ALA A 1 420 ? -18.385 -20.290 1.865 1.00 98.06 420 ALA A O 1
ATOM 3155 N N . PRO A 1 421 ? -19.809 -19.219 3.282 1.00 96.12 421 PRO A N 1
ATOM 3156 C CA . PRO A 1 421 ? -19.656 -20.122 4.433 1.00 96.12 421 PRO A CA 1
ATOM 3157 C C . PRO A 1 421 ? -19.950 -21.601 4.153 1.00 96.12 421 PRO A C 1
ATOM 3159 O O . PRO A 1 421 ? -20.841 -21.879 3.316 1.00 96.12 421 PRO A O 1
#

Solvent-accessible surface area (backbone atoms only — not comparable to full-atom values): 23198 Å² total; per-residue (Å²): 97,50,57,78,30,70,67,89,49,35,50,69,40,47,75,71,68,50,57,42,68,26,52,53,64,80,90,38,55,66,58,58,65,34,69,67,38,45,73,71,62,42,46,64,60,38,78,31,66,88,52,37,50,60,32,40,75,71,61,68,30,53,69,67,58,52,52,50,34,51,47,55,56,50,48,52,39,52,78,72,37,42,74,87,53,64,84,72,97,72,80,90,77,90,43,75,68,56,49,53,48,42,25,52,51,26,36,49,55,22,22,29,77,40,60,51,89,60,61,60,48,44,52,66,90,78,36,55,29,34,27,37,25,23,54,44,17,80,42,58,60,39,50,50,26,51,94,77,48,75,86,65,98,58,66,31,13,40,43,55,19,37,44,65,70,42,44,91,59,27,51,70,47,78,35,51,24,36,48,51,82,95,74,44,73,86,41,64,39,74,69,43,29,52,53,31,25,52,50,29,18,56,51,19,53,75,28,66,27,28,40,36,22,40,53,60,50,39,91,60,39,29,66,98,54,78,60,95,58,49,56,61,51,76,60,51,64,57,33,50,50,46,29,35,71,44,23,77,51,26,35,40,35,39,35,29,89,67,72,60,42,46,72,92,47,59,89,64,41,37,27,32,37,35,46,35,45,22,34,47,31,25,6,44,22,53,28,30,36,45,54,50,80,36,49,31,40,10,51,33,93,54,46,25,44,56,46,72,81,72,40,63,54,52,90,38,62,92,44,57,97,96,44,66,62,72,83,47,66,87,27,54,58,50,30,28,32,59,71,68,72,48,83,52,67,41,50,51,68,41,47,44,53,77,41,43,75,48,79,46,75,75,45,67,42,64,93,73,73,62,90,94,54,84,70,48,76,47,65,46,80,40,45,73,38,87,38,60,40,45,49,70,50,74,42,69,50,59,74,92,83,60,100,61,94,72,55,74,50,41,82,78,50,70,49,78,47,78,38,63,80

Foldseek 3Di:
DDDFQRDDAALVCLVVLNLDDPPDDDVCVVVQPDPVCVVVNGDDDRNPCVNHVVCCVVVSHPPVSNVVSVVVVVVVCVVVVCVVPPDDPDDDPPDPVVLVVLLVVLLQAKFWLFAAPCLPQPDLVPWAEEEEEEQQQQPQQQDAADPPDDDDPAAAGLLRLLCVLSDNSHHYHYAHLAHAPPPDPVCHDPVNNVVSLVVLLVSLLPGQAYEYEFEHHNVQGYPPDDHPFLATPPSSLVSLVSNLVSHVRYEYEYAAQDHHANLSPPVSHRTYMYSHNSHRYSSNSVNCRNNVVRKHAHFAQFFHANGPCLAQCPPQPPHPPPDGDSVCVPCHTQLVCQVVVNDTPAHGRDGDTSWDKDKADWDWPPPDDDPPDDIDTDIDIATPGQAKHKYKAWDWDDDPDDPDDDGRIDTPDIDIDTYHD